Protein AF-A0A8S1IJQ1-F1 (afdb_monomer_lite)

Radius of gyration: 41.46 Å; chains: 1; bounding box: 107×82×135 Å

Sequence (573 aa):
MAFAAQAALADAYSLTIVTDKGVSITAPQEWGRRLAQAGIDNVRIRGGRAGDQADIEETPLSSGTLYRITGVLTSGGKLTLPGESFTIGQTAKLRDYLDRVLADGGQAITAQRGQYGLTKEQFEHAFTELGRPIPISTKGQPLRAIVDKLSSDTGLVVAVDPLVSATFARLECRDELQSLSYGCGLAIALKAEGLALAPEKPRGEPVRVVVRLASDLKERWPIGWPTKARGTELAPKMFEKINVEIDGFSLQEAVDAIGPRIEMPVLWDHAAMDAKRIDPAAVQVKLPPASMAYHRILSRLLFQARLRGEVRVDESGTIFYWIYSPMADTQLIPQQWALPEAIRNRLGDEVGRQRAMVHDGHLLLVLHAPPAPDQDAREGRFFWRAPTGEWRPQALHHGETAIGELIDEYDKLLDRIDADEDVAQSAAAYFDLLTLLNPLVRASHNLHQTLQQAREELPDVRQLILLRDRAYGTARRAELLQADARNTLDFVIARRAEEQADSSRRQARAAHRLNVLAALTFPLLTLCAVFGANLEHGLEQWDAAATAPTPMLAVVGAGLLLGAVLVGYVTRK

Structure (mmCIF, N/CA/C/O backbone):
data_AF-A0A8S1IJQ1-F1
#
_entry.id   AF-A0A8S1IJQ1-F1
#
loop_
_atom_site.group_PDB
_atom_site.id
_atom_site.type_symbol
_atom_site.label_atom_id
_atom_site.label_alt_id
_atom_site.label_comp_id
_atom_site.label_asym_id
_atom_site.label_entity_id
_atom_site.label_seq_id
_atom_site.pdbx_PDB_ins_code
_atom_site.Cartn_x
_atom_site.Cartn_y
_atom_site.Cartn_z
_atom_site.occupancy
_atom_site.B_iso_or_equiv
_atom_site.auth_seq_id
_atom_site.auth_comp_id
_atom_site.auth_asym_id
_atom_site.auth_atom_id
_atom_site.pdbx_PDB_model_num
ATOM 1 N N . MET A 1 1 ? 31.245 44.737 -61.456 1.00 38.09 1 MET A N 1
ATOM 2 C CA . MET A 1 1 ? 30.856 43.313 -61.425 1.00 38.09 1 MET A CA 1
ATOM 3 C C . MET A 1 1 ? 31.911 42.529 -60.665 1.00 38.09 1 MET A C 1
ATOM 5 O O . MET A 1 1 ? 32.998 42.366 -61.194 1.00 38.09 1 MET A O 1
ATOM 9 N N . ALA A 1 2 ? 31.593 42.107 -59.442 1.00 27.45 2 ALA A N 1
ATOM 10 C CA . ALA A 1 2 ? 32.097 40.892 -58.791 1.00 27.45 2 ALA A CA 1
ATOM 11 C C . ALA A 1 2 ? 31.342 40.763 -57.457 1.00 27.45 2 ALA A C 1
ATOM 13 O O . ALA A 1 2 ? 31.788 41.241 -56.419 1.00 27.45 2 ALA A O 1
ATOM 14 N N . PHE A 1 3 ? 30.132 40.205 -57.529 1.00 29.97 3 PHE A N 1
ATOM 15 C CA . PHE A 1 3 ? 29.399 39.708 -56.367 1.00 29.97 3 PHE A CA 1
ATOM 16 C C . PHE A 1 3 ? 30.202 38.528 -55.801 1.00 29.97 3 PHE A C 1
ATOM 18 O O . PHE A 1 3 ? 30.251 37.470 -56.426 1.00 29.97 3 PHE A O 1
ATOM 25 N N . ALA A 1 4 ? 30.864 38.709 -54.659 1.00 31.41 4 ALA A N 1
ATOM 26 C CA . ALA A 1 4 ? 31.378 37.590 -53.878 1.00 31.41 4 ALA A CA 1
ATOM 27 C C . ALA A 1 4 ? 30.235 37.099 -52.985 1.00 31.41 4 ALA A C 1
ATOM 29 O O . ALA A 1 4 ? 29.773 37.809 -52.095 1.00 31.41 4 ALA A O 1
ATOM 30 N N . ALA A 1 5 ? 29.737 35.911 -53.313 1.00 30.05 5 ALA A N 1
ATOM 31 C CA . ALA A 1 5 ? 28.622 35.249 -52.664 1.00 30.05 5 ALA A CA 1
ATOM 32 C C . ALA A 1 5 ? 28.854 35.099 -51.151 1.00 30.05 5 ALA A C 1
ATOM 34 O O . ALA A 1 5 ? 29.716 34.341 -50.712 1.00 30.05 5 ALA A O 1
ATOM 35 N N . GLN A 1 6 ? 28.040 35.793 -50.356 1.00 32.81 6 GLN A N 1
ATOM 36 C CA . GLN A 1 6 ? 27.753 35.404 -48.980 1.00 32.81 6 GLN A CA 1
ATOM 37 C C . GLN A 1 6 ? 26.938 34.111 -49.036 1.00 32.81 6 GLN A C 1
ATOM 39 O O . GLN A 1 6 ? 25.722 34.128 -49.205 1.00 32.81 6 GLN A O 1
ATOM 44 N N . ALA A 1 7 ? 27.630 32.976 -48.961 1.00 34.69 7 ALA A N 1
ATOM 45 C CA . ALA A 1 7 ? 26.990 31.720 -48.614 1.00 34.69 7 ALA A CA 1
ATOM 46 C C . ALA A 1 7 ? 26.470 31.863 -47.177 1.00 34.69 7 ALA A C 1
ATOM 48 O O . ALA A 1 7 ? 27.254 32.122 -46.264 1.00 34.69 7 ALA A O 1
ATOM 49 N N . ALA A 1 8 ? 25.155 31.745 -46.990 1.00 34.41 8 ALA A N 1
ATOM 50 C CA . ALA A 1 8 ? 24.570 31.550 -45.673 1.00 34.41 8 ALA A CA 1
ATOM 51 C C . ALA A 1 8 ? 25.225 30.299 -45.070 1.00 34.41 8 ALA A C 1
ATOM 53 O O . ALA A 1 8 ? 25.065 29.198 -45.602 1.00 34.41 8 ALA A O 1
ATOM 54 N N . LEU A 1 9 ? 26.048 30.475 -44.038 1.00 45.47 9 LEU A N 1
ATOM 55 C CA . LEU A 1 9 ? 26.675 29.353 -43.352 1.00 45.47 9 LEU A CA 1
ATOM 56 C C . LEU A 1 9 ? 25.596 28.711 -42.486 1.00 45.47 9 LEU A C 1
ATOM 58 O O . LEU A 1 9 ? 25.285 29.230 -41.419 1.00 45.47 9 LEU A O 1
ATOM 62 N N . ALA A 1 10 ? 25.039 27.593 -42.960 1.00 54.53 10 ALA A N 1
ATOM 63 C CA . ALA A 1 10 ? 24.342 26.640 -42.102 1.00 54.53 10 ALA A CA 1
ATOM 64 C C . ALA A 1 10 ? 25.221 26.304 -40.884 1.00 54.53 10 ALA A C 1
ATOM 66 O O . ALA A 1 10 ? 26.450 26.391 -40.982 1.00 54.53 10 ALA A O 1
ATOM 67 N N . ASP A 1 11 ? 24.598 25.937 -39.761 1.00 61.94 11 ASP A N 1
ATOM 68 C CA . ASP A 1 11 ? 25.292 25.626 -38.508 1.00 61.94 11 ASP A CA 1
ATOM 69 C C . ASP A 1 11 ? 26.551 24.783 -38.759 1.00 61.94 11 ASP A C 1
ATOM 71 O O . ASP A 1 11 ? 26.516 23.734 -39.409 1.00 61.94 11 ASP A O 1
ATOM 75 N N . ALA A 1 12 ? 27.693 25.285 -38.290 1.00 71.12 12 ALA A N 1
ATOM 76 C CA . ALA A 1 12 ? 29.009 24.743 -38.606 1.00 71.12 12 ALA A CA 1
ATOM 77 C C . ALA A 1 12 ? 29.764 24.391 -37.323 1.00 71.12 12 ALA A C 1
ATOM 79 O O . ALA A 1 12 ? 29.583 25.025 -36.285 1.00 71.12 12 ALA A O 1
ATOM 80 N N . TYR A 1 13 ? 30.658 23.401 -37.390 1.00 77.56 13 TYR A N 1
ATOM 81 C CA . TYR A 1 13 ? 31.508 23.015 -36.261 1.00 77.56 13 TYR A CA 1
ATOM 82 C C . TYR A 1 13 ? 32.996 23.141 -36.594 1.00 77.56 13 TYR A C 1
ATOM 84 O O . TYR A 1 13 ? 33.431 22.962 -37.736 1.00 77.56 13 TYR A O 1
ATOM 92 N N . SER A 1 14 ? 33.788 23.411 -35.558 1.00 78.56 14 SER A N 1
ATOM 93 C CA . SER A 1 14 ? 35.250 23.372 -35.571 1.00 78.56 14 SER A CA 1
ATOM 94 C C . SER A 1 14 ? 35.731 22.506 -34.410 1.00 78.56 14 SER A C 1
ATOM 96 O O . SER A 1 14 ? 35.612 22.911 -33.254 1.00 78.56 14 SER A O 1
ATOM 98 N N . LEU A 1 15 ? 36.327 21.348 -34.705 1.00 80.00 15 LEU A N 1
ATOM 99 C CA . LEU A 1 15 ? 36.834 20.411 -33.701 1.00 80.00 15 LEU A CA 1
ATOM 100 C C . LEU A 1 15 ? 38.323 20.660 -33.424 1.00 80.00 15 LEU A C 1
ATOM 102 O O . LEU A 1 15 ? 39.169 20.496 -34.300 1.00 80.00 15 LEU A O 1
ATOM 106 N N . THR A 1 16 ? 38.669 21.017 -32.189 1.00 82.56 16 THR A N 1
ATOM 107 C CA . THR A 1 16 ? 40.057 21.128 -31.726 1.00 82.56 16 THR A CA 1
ATOM 108 C C . THR A 1 16 ? 40.393 19.970 -30.798 1.00 82.56 16 THR A C 1
ATOM 110 O O . THR A 1 16 ? 39.811 19.846 -29.728 1.00 82.56 16 THR A O 1
ATOM 113 N N . ILE A 1 17 ? 41.356 19.134 -31.179 1.00 82.50 17 ILE A N 1
ATOM 114 C CA . ILE A 1 17 ? 41.844 18.029 -30.350 1.00 82.50 17 ILE A CA 1
ATOM 115 C C . ILE A 1 17 ? 43.134 18.458 -29.662 1.00 82.50 17 ILE A C 1
ATOM 117 O O . ILE A 1 17 ? 44.095 18.888 -30.303 1.00 82.50 17 ILE A O 1
ATOM 121 N N . VAL A 1 18 ? 43.156 18.316 -28.347 1.00 83.12 18 VAL A N 1
ATOM 122 C CA . VAL A 1 18 ? 44.253 18.697 -27.473 1.00 83.12 18 VAL A CA 1
ATOM 123 C C . VAL A 1 18 ? 44.874 17.440 -26.871 1.00 83.12 18 VAL A C 1
ATOM 125 O O . VAL A 1 18 ? 44.160 16.603 -26.332 1.00 83.12 18 VAL A O 1
ATOM 128 N N . THR A 1 19 ? 46.191 17.269 -26.963 1.00 79.38 19 THR A N 1
ATOM 129 C CA . THR A 1 19 ? 46.874 16.075 -26.426 1.00 79.38 19 THR A CA 1
ATOM 130 C C . THR A 1 19 ? 47.320 16.265 -24.977 1.00 79.38 19 THR A C 1
ATOM 132 O O . THR A 1 19 ? 47.994 17.254 -24.678 1.00 79.38 19 THR A O 1
ATOM 135 N N . ASP A 1 20 ? 47.021 15.296 -24.109 1.00 73.00 20 ASP A N 1
ATOM 136 C CA . ASP A 1 20 ? 47.475 15.272 -22.712 1.00 73.00 20 ASP A CA 1
ATOM 137 C C . ASP A 1 20 ? 48.966 14.875 -22.573 1.00 73.00 20 ASP A C 1
ATOM 139 O O . ASP A 1 20 ? 49.593 14.353 -23.505 1.00 73.00 20 ASP A O 1
ATOM 143 N N . LYS A 1 21 ? 49.570 15.127 -21.406 1.00 65.56 21 LYS A N 1
ATOM 144 C CA . LYS A 1 21 ? 50.966 14.771 -21.111 1.00 65.56 21 LYS A CA 1
ATOM 145 C C . LYS A 1 21 ? 51.121 13.243 -21.086 1.00 65.56 21 LYS A C 1
ATOM 147 O O . LYS A 1 21 ? 50.525 12.566 -20.259 1.00 65.56 21 LYS A O 1
ATOM 152 N N . GLY A 1 22 ? 51.957 12.700 -21.977 1.00 60.62 22 GLY A N 1
ATOM 153 C CA . GLY A 1 22 ? 52.250 11.258 -22.052 1.00 60.62 22 GLY A CA 1
ATOM 154 C C . GLY A 1 22 ? 51.512 10.486 -23.154 1.00 60.62 22 GLY A C 1
ATOM 155 O O . GLY A 1 22 ? 51.550 9.259 -23.159 1.00 60.62 22 GLY A O 1
ATOM 156 N N . VAL A 1 23 ? 50.855 11.171 -24.095 1.00 66.00 23 VAL A N 1
ATOM 157 C CA . VAL A 1 23 ? 50.283 10.550 -25.304 1.00 66.00 23 VAL A CA 1
ATOM 158 C C . VAL A 1 23 ? 51.395 10.074 -26.249 1.00 66.00 23 VAL A C 1
ATOM 160 O O . VAL A 1 23 ? 52.369 10.787 -26.488 1.00 66.00 23 VAL A O 1
ATOM 163 N N . SER A 1 24 ? 51.245 8.875 -26.823 1.00 64.38 24 SER A N 1
ATOM 164 C CA . SER A 1 24 ? 52.183 8.332 -27.814 1.00 64.38 24 SER A CA 1
ATOM 165 C C . SER A 1 24 ? 52.299 9.240 -29.046 1.00 64.38 24 SER A C 1
ATOM 167 O O . SER A 1 24 ? 51.282 9.680 -29.582 1.00 64.38 24 SER A O 1
ATOM 169 N N . ILE A 1 25 ? 53.522 9.440 -29.548 1.00 64.69 25 ILE A N 1
ATOM 170 C CA . ILE A 1 25 ? 53.856 10.351 -30.664 1.00 64.69 25 ILE A CA 1
ATOM 171 C C . ILE A 1 25 ? 53.041 10.055 -31.945 1.00 64.69 25 ILE A C 1
ATOM 173 O O . ILE A 1 25 ? 52.764 10.961 -32.728 1.00 64.69 25 ILE A O 1
ATOM 177 N N . THR A 1 26 ? 52.605 8.808 -32.144 1.00 70.56 26 THR A N 1
ATOM 178 C CA . THR A 1 26 ? 51.843 8.352 -33.320 1.00 70.56 26 THR A CA 1
ATOM 179 C C . THR A 1 26 ? 50.329 8.578 -33.222 1.00 70.56 26 THR A C 1
ATOM 181 O O . THR A 1 26 ? 49.668 8.721 -34.251 1.00 70.56 26 THR A O 1
ATOM 184 N N . ALA A 1 27 ? 49.757 8.675 -32.017 1.00 67.62 27 ALA A N 1
ATOM 185 C CA . ALA A 1 27 ? 48.303 8.748 -31.825 1.00 67.62 27 ALA A CA 1
ATOM 186 C C . ALA A 1 27 ? 47.636 9.989 -32.465 1.00 67.62 27 ALA A C 1
ATOM 188 O O . ALA A 1 27 ? 46.582 9.833 -33.085 1.00 67.62 27 ALA A O 1
ATOM 189 N N . PRO A 1 28 ? 48.220 11.205 -32.411 1.00 73.25 28 PRO A N 1
ATOM 190 C CA . PRO A 1 28 ? 47.673 12.375 -33.105 1.00 73.25 28 PRO A CA 1
ATOM 191 C C . PRO A 1 28 ? 47.573 12.195 -34.630 1.00 73.25 28 PRO A C 1
ATOM 193 O O . PRO A 1 28 ? 46.597 12.625 -35.243 1.00 73.25 28 PRO A O 1
ATOM 196 N N . GLN A 1 29 ? 48.559 11.529 -35.245 1.00 77.12 29 GLN A N 1
ATOM 197 C CA . GLN A 1 29 ? 48.582 11.276 -36.691 1.00 77.12 29 GLN A CA 1
ATOM 198 C C . GLN A 1 29 ? 47.536 10.232 -37.102 1.00 77.12 29 GLN A C 1
ATOM 200 O O . GLN A 1 29 ? 46.865 10.387 -38.124 1.00 77.12 29 GLN A O 1
ATOM 205 N N . GLU A 1 30 ? 47.355 9.186 -36.292 1.00 77.88 30 GLU A N 1
ATOM 206 C CA . GLU A 1 30 ? 46.354 8.149 -36.547 1.00 77.88 30 GLU A CA 1
ATOM 207 C C . GLU A 1 30 ? 44.920 8.681 -36.435 1.00 77.88 30 GLU A C 1
ATOM 209 O O . GLU A 1 30 ? 44.092 8.380 -37.301 1.00 77.88 30 GLU A O 1
ATOM 214 N N . TRP A 1 31 ? 44.641 9.515 -35.427 1.00 78.50 31 TRP A N 1
ATOM 215 C CA . TRP A 1 31 ? 43.351 10.193 -35.279 1.00 78.50 31 TRP A CA 1
ATOM 216 C C . TRP A 1 31 ? 43.086 11.162 -36.435 1.00 78.50 31 TRP A C 1
ATOM 218 O O . TRP A 1 31 ? 42.016 11.094 -37.034 1.00 78.50 31 TRP A O 1
ATOM 228 N N . GLY A 1 32 ? 44.064 11.988 -36.825 1.00 75.69 32 GLY A N 1
ATOM 229 C CA . GLY A 1 32 ? 43.922 12.887 -37.977 1.00 75.69 32 GLY A CA 1
ATOM 230 C C . GLY A 1 32 ? 43.568 12.146 -39.272 1.00 75.69 32 GLY A C 1
ATOM 231 O O . GLY A 1 32 ? 42.633 12.530 -39.973 1.00 75.69 32 GLY A O 1
ATOM 232 N N . ARG A 1 33 ? 44.241 11.020 -39.554 1.00 79.12 33 ARG A N 1
ATOM 233 C CA . ARG A 1 33 ? 43.958 10.194 -40.742 1.00 79.12 33 ARG A CA 1
ATOM 234 C C . ARG A 1 33 ? 42.564 9.560 -40.700 1.00 79.12 33 ARG A C 1
ATOM 236 O O . ARG A 1 33 ? 41.877 9.536 -41.717 1.00 79.12 33 ARG A O 1
ATOM 243 N N . ARG A 1 34 ? 42.147 9.026 -39.547 1.00 78.31 34 ARG A N 1
ATOM 244 C CA . ARG A 1 34 ? 40.846 8.350 -39.387 1.00 78.31 34 ARG A CA 1
ATOM 245 C C . ARG A 1 34 ? 39.666 9.319 -39.458 1.00 78.31 34 ARG A C 1
ATOM 247 O O . ARG A 1 34 ? 38.648 8.966 -40.041 1.00 78.31 34 ARG A O 1
ATOM 254 N N . LEU A 1 35 ? 39.807 10.524 -38.906 1.00 79.06 35 LEU A N 1
ATOM 255 C CA . LEU A 1 35 ? 38.769 11.560 -38.955 1.00 79.06 35 LEU A CA 1
ATOM 256 C C . LEU A 1 35 ? 38.564 12.085 -40.379 1.00 79.06 35 LEU A C 1
ATOM 258 O O . LEU A 1 35 ? 37.425 12.156 -40.835 1.00 79.06 35 LEU A O 1
ATOM 262 N N . ALA A 1 36 ? 39.655 12.320 -41.116 1.00 78.31 36 ALA A N 1
ATOM 263 C CA . ALA A 1 36 ? 39.589 12.693 -42.528 1.00 78.31 36 ALA A CA 1
ATOM 264 C C . ALA A 1 36 ? 38.928 11.595 -43.386 1.00 78.31 36 ALA A C 1
ATOM 266 O O . ALA A 1 36 ? 38.065 11.876 -44.209 1.00 78.31 36 ALA A O 1
ATOM 267 N N . GLN A 1 37 ? 39.256 10.317 -43.148 1.00 77.19 37 GLN A N 1
ATOM 268 C CA . GLN A 1 37 ? 38.606 9.185 -43.834 1.00 77.19 37 GLN A CA 1
ATOM 269 C C . GLN A 1 37 ? 37.103 9.062 -43.530 1.00 77.19 37 GLN A C 1
ATOM 271 O O . GLN A 1 37 ? 36.367 8.492 -44.331 1.00 77.19 37 GLN A O 1
ATOM 276 N N . ALA A 1 38 ? 36.644 9.581 -42.389 1.00 68.62 38 ALA A N 1
ATOM 277 C CA . ALA A 1 38 ? 35.237 9.587 -41.999 1.00 68.62 38 ALA A CA 1
ATOM 278 C C . ALA A 1 38 ? 34.466 10.837 -42.472 1.00 68.62 38 ALA A C 1
ATOM 280 O O . ALA A 1 38 ? 33.270 10.948 -42.179 1.00 68.62 38 ALA A O 1
ATOM 281 N N . GLY A 1 39 ? 35.120 11.745 -43.211 1.00 70.00 39 GLY A N 1
ATOM 282 C CA . GLY A 1 39 ? 34.530 12.983 -43.732 1.00 70.00 39 GLY A CA 1
ATOM 283 C C . GLY A 1 39 ? 34.350 14.076 -42.677 1.00 70.00 39 GLY A C 1
ATOM 284 O O . GLY A 1 39 ? 33.375 14.821 -42.730 1.00 70.00 39 GLY A O 1
ATOM 285 N N . ILE A 1 40 ? 35.231 14.119 -41.671 1.00 76.19 40 ILE A N 1
ATOM 286 C CA . ILE A 1 40 ? 35.275 15.169 -40.647 1.00 76.19 40 ILE A CA 1
ATOM 287 C C . ILE A 1 40 ? 36.444 16.095 -41.004 1.00 76.19 40 ILE A C 1
ATOM 289 O O . ILE A 1 40 ? 37.589 15.828 -40.637 1.00 76.19 40 ILE A O 1
ATOM 293 N N . ASP A 1 41 ? 36.157 17.169 -41.740 1.00 65.69 41 ASP A N 1
ATOM 294 C CA . ASP A 1 41 ? 37.193 17.974 -42.409 1.00 65.69 41 ASP A CA 1
ATOM 295 C C . ASP A 1 41 ? 37.699 19.164 -41.564 1.00 65.69 41 ASP A C 1
ATOM 297 O O . ASP A 1 41 ? 38.823 19.632 -41.743 1.00 65.69 41 ASP A O 1
ATOM 301 N N . ASN A 1 42 ? 36.924 19.612 -40.567 1.00 71.75 42 ASN A N 1
ATOM 302 C CA . ASN A 1 42 ? 37.244 20.774 -39.723 1.00 71.75 42 ASN A CA 1
ATOM 303 C C . ASN A 1 42 ? 37.929 20.384 -38.400 1.00 71.75 42 ASN A C 1
ATOM 305 O O . ASN A 1 42 ? 37.445 20.725 -37.316 1.00 71.75 42 ASN A O 1
ATOM 309 N N . VAL A 1 43 ? 39.048 19.655 -38.475 1.00 77.94 43 VAL A N 1
ATOM 310 C CA . VAL A 1 43 ? 39.783 19.171 -37.290 1.00 77.94 43 VAL A CA 1
ATOM 311 C C . VAL A 1 43 ? 41.153 19.831 -37.165 1.00 77.94 43 VAL A C 1
ATOM 313 O O . VAL A 1 43 ? 41.981 19.761 -38.070 1.00 77.94 43 VAL A O 1
ATOM 316 N N . ARG A 1 44 ? 41.443 20.408 -35.995 1.00 79.50 44 ARG A N 1
ATOM 317 C CA . ARG A 1 44 ? 42.765 20.939 -35.644 1.00 79.50 44 ARG A CA 1
ATOM 318 C C . ARG A 1 44 ? 43.330 20.205 -34.438 1.00 79.50 44 ARG A C 1
ATOM 320 O O . ARG A 1 44 ? 42.722 20.210 -33.377 1.00 79.50 44 ARG A O 1
ATOM 327 N N . ILE A 1 45 ? 44.518 19.624 -34.571 1.00 79.62 45 ILE A N 1
ATOM 328 C CA . ILE A 1 45 ? 45.195 18.941 -33.462 1.00 79.62 45 ILE A CA 1
ATOM 329 C C . ILE A 1 45 ? 46.327 19.829 -32.937 1.00 79.62 45 ILE A C 1
ATOM 331 O O . ILE A 1 45 ? 47.136 20.328 -33.721 1.00 79.62 45 ILE A O 1
ATOM 335 N N . ARG A 1 46 ? 46.383 20.057 -31.620 1.00 82.69 46 ARG A N 1
ATOM 336 C CA . ARG A 1 46 ? 47.436 20.848 -30.958 1.00 82.69 46 ARG A CA 1
ATOM 337 C C . ARG A 1 46 ? 47.900 20.208 -29.647 1.00 82.69 46 ARG A C 1
ATOM 339 O O . ARG A 1 46 ? 47.168 19.444 -29.027 1.00 82.69 46 ARG A O 1
ATOM 346 N N . GLY A 1 47 ? 49.104 20.566 -29.198 1.00 73.62 47 GLY A N 1
ATOM 347 C CA . GLY A 1 47 ? 49.602 20.193 -27.869 1.00 73.62 47 GLY A CA 1
ATOM 348 C C . GLY A 1 47 ? 48.812 20.870 -26.742 1.00 73.62 47 GLY A C 1
ATOM 349 O O . GLY A 1 47 ? 48.437 22.043 -26.872 1.00 73.62 47 GLY A O 1
ATOM 350 N N . GLY A 1 48 ? 48.556 20.136 -25.655 1.00 72.31 48 GLY A N 1
ATOM 351 C CA . GLY A 1 48 ? 47.845 20.636 -24.478 1.00 72.31 48 GLY A CA 1
ATOM 352 C C . GLY A 1 48 ? 48.618 21.649 -23.654 1.00 72.31 48 GLY A C 1
ATOM 353 O O . GLY A 1 48 ? 49.821 21.516 -23.425 1.00 72.31 48 GLY A O 1
ATOM 354 N N . ARG A 1 49 ? 47.903 22.684 -23.216 1.00 74.69 49 ARG A N 1
ATOM 355 C CA . ARG A 1 49 ? 48.351 23.703 -22.267 1.00 74.69 49 ARG A CA 1
ATOM 356 C C . ARG A 1 49 ? 47.715 23.427 -20.903 1.00 74.69 49 ARG A C 1
ATOM 358 O O . ARG A 1 49 ? 46.680 22.773 -20.808 1.00 74.69 49 ARG A O 1
ATOM 365 N N . ALA A 1 50 ? 48.346 23.910 -19.835 1.00 55.41 50 ALA A N 1
ATOM 366 C CA . ALA A 1 50 ? 47.799 23.766 -18.488 1.00 55.41 50 ALA A CA 1
ATOM 367 C C . ALA A 1 50 ? 46.435 24.477 -18.396 1.00 55.41 50 ALA A C 1
ATOM 369 O O . ALA A 1 50 ? 46.368 25.680 -18.633 1.00 55.41 50 ALA A O 1
ATOM 370 N N . GLY A 1 51 ? 45.376 23.724 -18.079 1.00 60.06 51 GLY A N 1
ATOM 371 C CA . GLY A 1 51 ? 43.998 24.224 -17.993 1.00 60.06 51 GLY A CA 1
ATOM 372 C C . GLY A 1 51 ? 43.087 23.872 -19.176 1.00 60.06 51 GLY A C 1
ATOM 373 O O . GLY A 1 51 ? 41.901 24.164 -19.097 1.00 60.06 51 GLY A O 1
ATOM 374 N N . ASP A 1 52 ? 43.590 23.228 -20.239 1.00 72.56 52 ASP A N 1
ATOM 375 C CA . ASP A 1 52 ? 42.733 22.753 -21.337 1.00 72.56 52 ASP A CA 1
ATOM 376 C C . ASP A 1 52 ? 41.787 21.635 -20.840 1.00 72.56 52 ASP A C 1
ATOM 378 O O . ASP A 1 52 ? 42.239 20.614 -20.314 1.00 72.56 52 ASP A O 1
ATOM 382 N N . GLN A 1 53 ? 40.478 21.816 -21.030 1.00 75.75 53 GLN A N 1
ATOM 383 C CA . GLN A 1 53 ? 39.432 20.835 -20.719 1.00 75.75 53 GLN A CA 1
ATOM 384 C C . GLN A 1 53 ? 38.529 20.619 -21.938 1.00 75.75 53 GLN A C 1
ATOM 386 O O . GLN A 1 53 ? 38.552 21.400 -22.890 1.00 75.75 53 GLN A O 1
ATOM 391 N N . ALA A 1 54 ? 37.772 19.520 -21.936 1.00 77.88 54 ALA A N 1
ATOM 392 C CA . ALA A 1 54 ? 36.794 19.276 -22.985 1.00 77.88 54 ALA A CA 1
ATOM 393 C C . ALA A 1 54 ? 35.635 20.274 -22.831 1.00 77.88 54 ALA A C 1
ATOM 395 O O . ALA A 1 54 ? 35.010 20.297 -21.773 1.00 77.88 54 ALA A O 1
ATOM 396 N N . ASP A 1 55 ? 35.345 21.059 -23.871 1.00 77.00 55 ASP A N 1
ATOM 397 C CA . ASP A 1 55 ? 34.332 22.125 -23.825 1.00 77.00 55 ASP A CA 1
ATOM 398 C C . ASP A 1 55 ? 33.665 22.371 -25.194 1.00 77.00 55 ASP A C 1
ATOM 400 O O . ASP A 1 55 ? 34.219 21.985 -26.231 1.00 77.00 55 ASP A O 1
ATOM 404 N N . ILE A 1 56 ? 32.478 22.986 -25.207 1.00 78.00 56 ILE A N 1
ATOM 405 C CA . ILE A 1 56 ? 31.775 23.444 -26.417 1.00 78.00 56 ILE A CA 1
ATOM 406 C C . ILE A 1 56 ? 31.435 24.928 -26.265 1.00 78.00 56 ILE A C 1
ATOM 408 O O . ILE A 1 56 ? 30.573 25.289 -25.471 1.00 78.00 56 ILE A O 1
ATOM 412 N N . GLU A 1 57 ? 32.053 25.778 -27.084 1.00 74.25 57 GLU A N 1
ATOM 413 C CA . GLU A 1 57 ? 31.704 27.199 -27.167 1.00 74.25 57 GLU A CA 1
ATOM 414 C C . GLU A 1 57 ? 30.765 27.444 -28.354 1.00 74.25 57 GLU A C 1
ATOM 416 O O . GLU A 1 57 ? 31.061 27.061 -29.491 1.00 74.25 57 GLU A O 1
ATOM 421 N N . GLU A 1 58 ? 29.650 28.127 -28.105 1.00 76.75 58 GLU A N 1
ATOM 422 C CA . GLU A 1 58 ? 28.682 28.521 -29.131 1.00 76.75 58 GLU A CA 1
ATOM 423 C C . GLU A 1 58 ? 28.912 29.988 -29.510 1.00 76.75 58 GLU A C 1
ATOM 425 O O . GLU A 1 58 ? 28.819 30.882 -28.671 1.00 76.75 58 GLU A O 1
ATOM 430 N N . THR A 1 59 ? 29.249 30.258 -30.774 1.00 75.12 59 THR A N 1
ATOM 431 C CA . THR A 1 59 ? 29.397 31.627 -31.288 1.00 75.12 59 THR A CA 1
ATOM 432 C C . THR A 1 59 ? 28.289 31.916 -32.304 1.00 75.12 59 THR A C 1
ATOM 434 O O . THR A 1 59 ? 28.345 31.376 -33.413 1.00 75.12 59 THR A O 1
ATOM 437 N N . PRO A 1 60 ? 27.293 32.760 -31.976 1.00 70.69 60 PRO A N 1
ATOM 438 C CA . PRO A 1 60 ? 26.253 33.131 -32.929 1.00 70.69 60 PRO A CA 1
ATOM 439 C C . PRO A 1 60 ? 26.847 33.982 -34.064 1.00 70.69 60 PRO A C 1
ATOM 441 O O . PRO A 1 60 ? 27.542 34.970 -33.822 1.00 70.69 60 PRO A O 1
ATOM 444 N N . LEU A 1 61 ? 26.582 33.599 -35.314 1.00 70.19 61 LEU A N 1
ATOM 445 C CA . LEU A 1 61 ? 26.942 34.333 -36.532 1.00 70.19 61 LEU A CA 1
ATOM 446 C C . LEU A 1 61 ? 25.680 34.921 -37.179 1.00 70.19 61 LEU A C 1
ATOM 448 O O . LEU A 1 61 ? 24.555 34.536 -36.880 1.00 70.19 61 LEU A O 1
ATOM 452 N N . SER A 1 62 ? 25.858 35.829 -38.139 1.00 54.03 62 SER A N 1
ATOM 453 C CA . SER A 1 62 ? 24.756 36.485 -38.859 1.00 54.03 62 SER A CA 1
ATOM 454 C C . SER A 1 62 ? 23.871 35.552 -39.707 1.00 54.03 62 SER A C 1
ATOM 456 O O . SER A 1 62 ? 22.847 36.004 -40.208 1.00 54.03 62 SER A O 1
ATOM 458 N N . SER A 1 63 ? 24.250 34.281 -39.898 1.00 53.84 63 SER A N 1
ATOM 459 C CA . SER A 1 63 ? 23.493 33.304 -40.707 1.00 53.84 63 SER A CA 1
ATOM 460 C C . SER A 1 63 ? 23.448 31.873 -40.137 1.00 53.84 63 SER A C 1
ATOM 462 O O . SER A 1 63 ? 22.962 30.988 -40.832 1.00 53.84 63 SER A O 1
ATOM 464 N N . GLY A 1 64 ? 23.900 31.656 -38.891 1.00 62.38 64 GLY A N 1
ATOM 465 C CA . GLY A 1 64 ? 23.953 30.343 -38.222 1.00 62.38 64 GLY A CA 1
ATOM 466 C C . GLY A 1 64 ? 24.778 30.385 -36.927 1.00 62.38 64 GLY A C 1
ATOM 467 O O . GLY A 1 64 ? 25.256 31.451 -36.540 1.00 62.38 64 GLY A O 1
ATOM 468 N N . THR A 1 65 ? 24.989 29.252 -36.262 1.00 71.88 65 THR A N 1
ATOM 469 C CA . THR A 1 65 ? 25.840 29.144 -35.062 1.00 71.88 65 THR A CA 1
ATOM 470 C C . THR A 1 65 ? 27.126 28.382 -35.380 1.00 71.88 65 THR A C 1
ATOM 472 O O . THR A 1 65 ? 27.104 27.325 -36.012 1.00 71.88 65 THR A O 1
ATOM 475 N N . LEU A 1 66 ? 28.276 28.916 -34.953 1.00 76.12 66 LEU A N 1
ATOM 476 C CA . LEU A 1 66 ? 29.553 28.203 -35.009 1.00 76.12 66 LEU A CA 1
ATOM 477 C C . LEU A 1 66 ? 29.833 27.534 -33.664 1.00 76.12 66 LEU A C 1
ATOM 479 O O . LEU A 1 66 ? 30.067 28.214 -32.665 1.00 76.12 66 LEU A O 1
ATOM 483 N N . TYR A 1 67 ? 29.886 26.206 -33.671 1.00 77.31 67 TYR A N 1
ATOM 484 C CA . TYR A 1 67 ? 30.213 25.386 -32.508 1.00 77.31 67 TYR A CA 1
ATOM 485 C C . TYR A 1 67 ? 31.714 25.079 -32.481 1.00 77.31 67 TYR A C 1
ATOM 487 O O . TYR A 1 67 ? 32.233 24.324 -33.313 1.00 77.31 67 TYR A O 1
ATOM 495 N N . ARG A 1 68 ? 32.448 25.656 -31.526 1.00 79.94 68 ARG A N 1
ATOM 496 C CA . ARG A 1 68 ? 33.867 25.351 -31.304 1.00 79.94 68 ARG A CA 1
ATOM 497 C C . ARG A 1 68 ? 33.979 24.272 -30.233 1.00 79.94 68 ARG A C 1
ATOM 499 O O . ARG A 1 68 ? 33.812 24.536 -29.051 1.00 79.94 68 ARG A O 1
ATOM 506 N N . ILE A 1 69 ? 34.278 23.051 -30.664 1.00 81.56 69 ILE A N 1
ATOM 507 C CA . ILE A 1 69 ? 34.330 21.872 -29.799 1.00 81.56 69 ILE A CA 1
ATOM 508 C C . ILE A 1 69 ? 35.792 21.572 -29.477 1.00 81.56 69 ILE A C 1
ATOM 510 O O . ILE A 1 69 ? 36.594 21.355 -30.387 1.00 81.56 69 ILE A O 1
ATOM 514 N N . THR A 1 70 ? 36.144 21.521 -28.198 1.00 80.44 70 THR A N 1
ATOM 515 C CA . THR A 1 70 ? 37.475 21.132 -27.721 1.00 80.44 70 THR A CA 1
ATOM 516 C C . THR A 1 70 ? 37.412 19.731 -27.116 1.00 80.44 70 THR A C 1
ATOM 518 O O . THR A 1 70 ? 36.619 19.473 -26.217 1.00 80.44 70 THR A O 1
ATOM 521 N N . GLY A 1 71 ? 38.241 18.811 -27.610 1.00 81.75 71 GLY A N 1
ATOM 522 C CA . GLY A 1 71 ? 38.368 17.445 -27.097 1.00 81.75 71 GLY A CA 1
ATOM 523 C C . GLY A 1 71 ? 39.769 17.152 -26.583 1.00 81.75 71 GLY A C 1
ATOM 524 O O . GLY A 1 71 ? 40.747 17.630 -27.151 1.00 81.75 71 GLY A O 1
ATOM 525 N N . VAL A 1 72 ? 39.880 16.337 -25.537 1.00 82.50 72 VAL A N 1
ATOM 526 C CA . VAL A 1 72 ? 41.161 15.959 -24.925 1.00 82.50 72 VAL A CA 1
ATOM 527 C C . VAL A 1 72 ? 41.504 14.516 -25.287 1.00 82.50 72 VAL A C 1
ATOM 529 O O . VAL A 1 72 ? 40.762 13.587 -24.972 1.00 82.50 72 VAL A O 1
ATOM 532 N N . LEU A 1 73 ? 42.639 14.313 -25.953 1.00 82.75 73 LEU A N 1
ATOM 533 C CA . LEU A 1 73 ? 43.195 12.996 -26.238 1.00 82.75 73 LEU A CA 1
ATOM 534 C C . LEU A 1 73 ? 44.029 12.535 -25.038 1.00 82.75 73 LEU A C 1
ATOM 536 O O . LEU A 1 73 ? 45.085 13.099 -24.752 1.00 82.75 73 LEU A O 1
ATOM 540 N N . THR A 1 74 ? 43.540 11.505 -24.352 1.00 79.06 74 THR A N 1
ATOM 541 C CA . THR A 1 74 ? 44.179 10.920 -23.164 1.00 79.06 74 THR A CA 1
ATOM 542 C C . THR A 1 74 ? 45.356 10.012 -23.534 1.00 79.06 74 THR A C 1
ATOM 544 O O . THR A 1 74 ? 45.424 9.483 -24.648 1.00 79.06 74 THR A O 1
ATOM 547 N N . SER A 1 75 ? 46.269 9.767 -22.587 1.00 71.25 75 SER A N 1
ATOM 548 C CA . SER A 1 75 ? 47.434 8.877 -22.763 1.00 71.25 75 SER A CA 1
ATOM 549 C C . SER A 1 75 ? 47.065 7.433 -23.145 1.00 71.25 75 SER A C 1
ATOM 551 O O . SER A 1 75 ? 47.852 6.754 -23.798 1.00 71.25 75 SER A O 1
ATOM 553 N N . GLY A 1 76 ? 45.843 6.990 -22.827 1.00 68.00 76 GLY A N 1
ATOM 554 C CA . GLY A 1 76 ? 45.277 5.698 -23.234 1.00 68.00 76 GLY A CA 1
ATOM 555 C C . GLY A 1 76 ? 44.709 5.646 -24.661 1.00 68.00 76 GLY A C 1
ATOM 556 O O . GLY A 1 76 ? 44.050 4.671 -25.012 1.00 68.00 76 GLY A O 1
ATOM 557 N N . GLY A 1 77 ? 44.896 6.690 -25.479 1.00 73.00 77 GLY A N 1
ATOM 558 C CA . GLY A 1 77 ? 44.443 6.728 -26.879 1.00 73.00 77 GLY A CA 1
ATOM 559 C C . GLY A 1 77 ? 42.942 6.995 -27.071 1.00 73.00 77 GLY A C 1
ATOM 560 O O . GLY A 1 77 ? 42.427 6.847 -28.183 1.00 73.00 77 GLY A O 1
ATOM 561 N N . LYS A 1 78 ? 42.236 7.397 -26.006 1.00 82.19 78 LYS A N 1
ATOM 562 C CA . LYS A 1 78 ? 40.8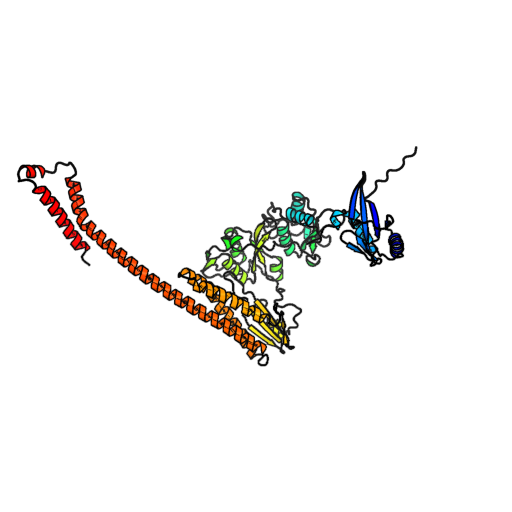05 7.740 -26.011 1.00 82.19 78 LYS A CA 1
ATOM 563 C C . LYS A 1 78 ? 40.617 9.250 -26.156 1.00 82.19 78 LYS A C 1
ATOM 565 O O . LYS A 1 78 ? 41.253 10.011 -25.422 1.00 82.19 78 LYS A O 1
ATOM 570 N N . LEU A 1 79 ? 39.738 9.665 -27.065 1.00 82.31 79 LEU A N 1
ATOM 571 C CA . LEU A 1 79 ? 39.336 11.056 -27.255 1.00 82.31 79 LEU A CA 1
ATOM 572 C C . LEU A 1 79 ? 38.134 11.366 -26.360 1.00 82.31 79 LEU A C 1
ATOM 574 O O . LEU A 1 79 ? 37.053 10.817 -26.560 1.00 82.31 79 LEU A O 1
ATOM 578 N N . THR A 1 80 ? 38.318 12.245 -25.385 1.00 80.31 80 THR A N 1
ATOM 579 C CA . THR A 1 80 ? 37.255 12.714 -24.494 1.00 80.31 80 THR A CA 1
ATOM 580 C C . THR A 1 80 ? 36.681 14.016 -25.038 1.00 80.31 80 THR A C 1
ATOM 582 O O . THR A 1 80 ? 37.409 14.995 -25.195 1.00 80.31 80 THR A O 1
ATOM 585 N N . LEU A 1 81 ? 35.383 14.021 -25.327 1.00 82.00 81 LEU A N 1
ATOM 586 C CA . LEU A 1 81 ? 34.601 15.206 -25.667 1.00 82.00 81 LEU A CA 1
ATOM 587 C C . LEU A 1 81 ? 33.626 15.516 -24.519 1.00 82.00 81 LEU A C 1
ATOM 589 O O . LEU A 1 81 ? 33.488 14.709 -23.596 1.00 82.00 81 LEU A O 1
ATOM 593 N N . PRO A 1 82 ? 32.972 16.683 -24.521 1.00 73.38 82 PRO A N 1
ATOM 594 C CA . PRO A 1 82 ? 31.989 17.017 -23.493 1.00 73.38 82 PRO A CA 1
ATOM 595 C C . PRO A 1 82 ? 30.857 15.977 -23.434 1.00 73.38 82 PRO A C 1
ATOM 597 O O . PRO A 1 82 ? 30.190 15.705 -24.423 1.00 73.38 82 PRO A O 1
ATOM 600 N N . GLY A 1 83 ? 30.671 15.332 -22.280 1.00 69.44 83 GLY A N 1
ATOM 601 C CA . GLY A 1 83 ? 29.630 14.314 -22.062 1.00 69.44 83 GLY A CA 1
ATOM 602 C C . GLY A 1 83 ? 29.945 12.887 -22.553 1.00 69.44 83 GLY A C 1
ATOM 603 O O . GLY A 1 83 ? 29.499 11.931 -21.922 1.00 69.44 83 GLY A O 1
ATOM 604 N N . GLU A 1 84 ? 30.750 12.696 -23.606 1.00 79.44 84 GLU A N 1
ATOM 605 C CA . GLU A 1 84 ? 31.052 11.367 -24.177 1.00 79.44 84 GLU A CA 1
ATOM 606 C C . GLU A 1 84 ? 32.550 11.161 -24.488 1.00 79.44 84 GLU A C 1
ATOM 608 O O . GLU A 1 84 ? 33.325 12.093 -24.678 1.00 79.44 84 GLU A O 1
ATOM 613 N N . SER A 1 85 ? 33.007 9.906 -24.552 1.00 81.88 85 SER A N 1
ATOM 614 C CA . SER A 1 85 ? 34.402 9.586 -24.886 1.00 81.88 85 SER A CA 1
ATOM 615 C C . SER A 1 85 ? 34.496 8.465 -25.916 1.00 81.88 85 SER A C 1
ATOM 617 O O . SER A 1 85 ? 33.877 7.415 -25.751 1.00 81.88 85 SER A O 1
ATOM 619 N N . PHE A 1 86 ? 35.362 8.636 -26.908 1.00 83.75 86 PHE A N 1
ATOM 620 C CA . PHE A 1 86 ? 35.441 7.799 -28.101 1.00 83.75 86 PHE A CA 1
ATOM 621 C C . PHE A 1 86 ? 36.804 7.120 -28.231 1.00 83.75 86 PHE A C 1
ATOM 623 O O . PHE A 1 86 ? 37.848 7.700 -27.926 1.00 83.75 86 PHE A O 1
ATOM 630 N N . THR A 1 87 ? 36.811 5.884 -28.725 1.00 83.69 87 THR A N 1
ATOM 631 C CA . THR A 1 87 ? 38.041 5.211 -29.166 1.00 83.69 87 THR A CA 1
ATOM 632 C C . THR A 1 87 ? 38.256 5.403 -30.665 1.00 83.69 87 THR A C 1
ATOM 634 O O . THR A 1 87 ? 37.328 5.735 -31.403 1.00 83.69 87 THR A O 1
ATOM 637 N N . ILE A 1 88 ? 39.477 5.153 -31.142 1.00 77.94 88 ILE A N 1
ATOM 638 C CA . ILE A 1 88 ? 39.852 5.387 -32.546 1.00 77.94 88 ILE A CA 1
ATOM 639 C C . ILE A 1 88 ? 39.008 4.590 -33.562 1.00 77.94 88 ILE A C 1
ATOM 641 O O . ILE A 1 88 ? 38.860 5.008 -34.708 1.00 77.94 88 ILE A O 1
ATOM 645 N N . GLY A 1 89 ? 38.413 3.465 -33.147 1.00 75.06 89 GLY A N 1
ATOM 646 C CA . GLY A 1 89 ? 37.510 2.652 -33.972 1.00 75.06 89 GLY A CA 1
ATOM 647 C C . GLY A 1 89 ? 36.053 3.135 -34.012 1.00 75.06 89 GLY A C 1
ATOM 648 O O . GLY A 1 89 ? 35.263 2.601 -34.782 1.00 75.06 89 GLY A O 1
ATOM 649 N N . GLN A 1 90 ? 35.672 4.128 -33.203 1.00 81.81 90 GLN A N 1
ATOM 650 C CA . GLN A 1 90 ? 34.287 4.603 -33.057 1.00 81.81 90 GLN A CA 1
ATOM 651 C C . GLN A 1 90 ? 33.996 5.871 -33.874 1.00 81.81 90 GLN A C 1
ATOM 653 O O . GLN A 1 90 ? 33.180 6.704 -33.482 1.00 81.81 90 GLN A O 1
ATOM 658 N N . THR A 1 91 ? 34.633 6.023 -35.035 1.00 75.12 91 THR A N 1
ATOM 659 C CA . THR A 1 91 ? 34.557 7.248 -35.848 1.00 75.12 91 THR A CA 1
ATOM 660 C C . THR A 1 91 ? 33.138 7.559 -36.344 1.00 75.12 91 THR A C 1
ATOM 662 O O . THR A 1 91 ? 32.768 8.724 -36.436 1.00 75.12 91 THR A O 1
ATOM 665 N N . ALA A 1 92 ? 32.305 6.537 -36.573 1.00 74.94 92 ALA A N 1
ATOM 666 C CA . ALA A 1 92 ? 30.890 6.718 -36.917 1.00 74.94 92 ALA A CA 1
ATOM 667 C C . ALA A 1 92 ? 30.068 7.331 -35.766 1.00 74.94 92 ALA A C 1
ATOM 669 O O . ALA A 1 92 ? 29.237 8.201 -36.002 1.00 74.94 92 ALA A O 1
ATOM 670 N N . LYS A 1 93 ? 30.339 6.929 -34.515 1.00 77.69 93 LYS A N 1
ATOM 671 C CA . LYS A 1 93 ? 29.674 7.493 -33.326 1.00 77.69 93 LYS A CA 1
ATOM 672 C C . LYS A 1 93 ? 30.113 8.929 -33.057 1.00 77.69 93 LYS A C 1
ATOM 674 O O . LYS A 1 93 ? 29.309 9.749 -32.639 1.00 77.69 93 LYS A O 1
ATOM 679 N N . LEU A 1 94 ? 31.382 9.231 -33.324 1.00 78.88 94 LEU A N 1
ATOM 680 C CA . LEU A 1 94 ? 31.903 10.590 -33.230 1.00 78.88 94 LEU A CA 1
ATOM 681 C C . LEU A 1 94 ? 31.265 11.514 -34.275 1.00 78.88 94 LEU A C 1
ATOM 683 O O . LEU A 1 94 ? 30.948 12.657 -33.964 1.00 78.88 94 LEU A O 1
ATOM 687 N N . ARG A 1 95 ? 31.043 11.020 -35.498 1.00 78.94 95 ARG A N 1
ATOM 688 C CA . ARG A 1 95 ? 30.305 11.775 -36.513 1.00 78.94 95 ARG A CA 1
ATOM 689 C C . ARG A 1 95 ? 28.893 12.087 -36.034 1.00 78.94 95 ARG A C 1
ATOM 691 O O . ARG A 1 95 ? 28.541 13.255 -36.020 1.00 78.94 95 ARG A O 1
ATOM 698 N N . ASP A 1 96 ? 28.159 11.080 -35.558 1.00 78.12 96 ASP A N 1
ATOM 699 C CA . ASP A 1 96 ? 26.809 11.244 -34.999 1.00 78.12 96 ASP A CA 1
ATOM 700 C C . ASP A 1 96 ? 26.766 12.210 -33.798 1.00 78.12 96 ASP A C 1
ATOM 702 O O . ASP A 1 96 ? 25.826 12.983 -33.641 1.00 78.12 96 ASP A O 1
ATOM 706 N N . TYR A 1 97 ? 27.814 12.235 -32.970 1.00 78.50 97 TYR A N 1
ATOM 707 C CA . TYR A 1 97 ? 27.967 13.219 -31.897 1.00 78.50 97 TYR A CA 1
ATOM 708 C C . TYR A 1 97 ? 28.062 14.659 -32.428 1.00 78.50 97 TYR A C 1
ATOM 710 O O . TYR A 1 97 ? 27.323 15.522 -31.967 1.00 78.50 97 TYR A O 1
ATOM 718 N N . LEU A 1 98 ? 28.935 14.932 -33.406 1.00 77.00 98 LEU A N 1
ATOM 719 C CA . LEU A 1 98 ? 29.103 16.280 -33.981 1.00 77.00 98 LEU A CA 1
ATOM 720 C C . LEU A 1 98 ? 27.813 16.761 -34.652 1.00 77.00 98 LEU A C 1
ATOM 722 O O . LEU A 1 98 ? 27.372 17.890 -34.475 1.00 77.00 98 LEU A O 1
ATOM 726 N N . ASP A 1 99 ? 27.181 15.840 -35.354 1.00 76.94 99 ASP A N 1
ATOM 727 C CA . ASP A 1 99 ? 25.882 15.963 -35.983 1.00 76.94 99 ASP A CA 1
ATOM 728 C C . ASP A 1 99 ? 24.761 16.314 -34.977 1.00 76.94 99 ASP A C 1
ATOM 730 O O . ASP A 1 99 ? 23.881 17.126 -35.284 1.00 76.94 99 ASP A O 1
ATOM 734 N N . ARG A 1 100 ? 24.782 15.732 -33.769 1.00 72.50 100 ARG A N 1
ATOM 735 C CA . ARG A 1 100 ? 23.884 16.102 -32.661 1.00 72.50 100 ARG A CA 1
ATOM 736 C C . ARG A 1 100 ? 24.188 17.499 -32.118 1.00 72.50 100 ARG A C 1
ATOM 738 O O . ARG A 1 100 ? 23.243 18.229 -31.845 1.00 72.50 100 ARG A O 1
ATOM 745 N N . VAL A 1 101 ? 25.463 17.896 -32.006 1.00 76.00 101 VAL A N 1
ATOM 746 C CA . VAL A 1 101 ? 25.838 19.245 -31.526 1.00 76.00 101 VAL A CA 1
ATOM 747 C C . VAL A 1 101 ? 25.280 20.315 -32.459 1.00 76.00 101 VAL A C 1
ATOM 749 O O . VAL A 1 101 ? 24.723 21.299 -31.989 1.00 76.00 101 VAL A O 1
ATOM 752 N N . LEU A 1 102 ? 25.386 20.098 -33.772 1.00 72.12 102 LEU A N 1
ATOM 753 C CA . LEU A 1 102 ? 24.839 21.017 -34.772 1.00 72.12 102 LEU A CA 1
ATOM 754 C C . LEU A 1 102 ? 23.311 21.123 -34.715 1.00 72.12 102 LEU A C 1
ATOM 756 O O . LEU A 1 102 ? 22.770 22.176 -35.015 1.00 72.12 102 LEU A O 1
ATOM 760 N N . ALA A 1 103 ? 22.619 20.032 -34.378 1.00 69.62 103 ALA A N 1
ATOM 761 C CA . ALA A 1 103 ? 21.160 19.983 -34.418 1.00 69.62 103 ALA A CA 1
ATOM 762 C C . ALA A 1 103 ? 20.491 20.442 -33.112 1.00 69.62 103 ALA A C 1
ATOM 764 O O . ALA A 1 103 ? 19.442 21.075 -33.160 1.00 69.62 103 ALA A O 1
ATOM 765 N N . ASP A 1 104 ? 21.058 20.093 -31.954 1.00 64.00 104 ASP A N 1
ATOM 766 C CA . ASP A 1 104 ? 20.438 20.314 -30.640 1.00 64.00 104 ASP A CA 1
ATOM 767 C C . ASP A 1 104 ? 21.201 21.341 -29.771 1.00 64.00 104 ASP A C 1
ATOM 769 O O . ASP A 1 104 ? 20.730 21.688 -28.688 1.00 64.00 104 ASP A O 1
ATOM 773 N N . GLY A 1 105 ? 22.358 21.837 -30.228 1.00 70.06 105 GLY A N 1
ATOM 774 C CA . GLY A 1 105 ? 23.231 22.749 -29.482 1.00 70.06 105 GLY A CA 1
ATOM 775 C C . GLY A 1 105 ? 24.222 22.038 -28.550 1.00 70.06 105 GLY A C 1
ATOM 776 O O . GLY A 1 105 ? 24.044 20.883 -28.156 1.00 70.06 105 GLY A O 1
ATOM 777 N N . GLY A 1 106 ? 25.299 22.732 -28.173 1.00 61.41 106 GLY A N 1
ATOM 778 C CA . GLY A 1 106 ? 26.364 22.215 -27.311 1.00 61.41 106 GLY A CA 1
ATOM 779 C C . GLY A 1 106 ? 25.909 21.970 -25.872 1.00 61.41 106 GLY A C 1
ATOM 780 O O . GLY A 1 106 ? 26.302 20.976 -25.259 1.00 61.41 106 GLY A O 1
ATOM 781 N N . GLN A 1 107 ? 25.014 22.815 -25.357 1.00 60.72 107 GLN A N 1
ATOM 782 C CA . GLN A 1 107 ? 24.451 22.673 -24.006 1.00 60.72 107 GLN A CA 1
ATOM 783 C C . GLN A 1 107 ? 23.545 21.436 -23.849 1.00 60.72 107 GLN A C 1
ATOM 785 O O . GLN A 1 107 ? 23.497 20.826 -22.781 1.00 60.72 107 GLN A O 1
ATOM 790 N N . ALA A 1 108 ? 22.868 20.997 -24.916 1.00 59.53 108 ALA A N 1
ATOM 791 C CA . ALA A 1 108 ? 21.992 19.821 -24.877 1.00 59.53 108 ALA A CA 1
ATOM 792 C C . ALA A 1 108 ? 22.755 18.483 -24.820 1.00 59.53 108 ALA A C 1
ATOM 794 O O . ALA A 1 108 ? 22.176 17.445 -24.482 1.00 59.53 108 ALA A O 1
ATOM 795 N N . ILE A 1 109 ? 24.044 18.491 -25.170 1.00 66.75 109 ILE A N 1
ATOM 796 C CA . ILE A 1 109 ? 24.912 17.305 -25.180 1.00 66.75 109 ILE A CA 1
ATOM 797 C C . ILE A 1 109 ? 25.548 17.072 -23.809 1.00 66.75 109 ILE A C 1
ATOM 799 O O . ILE A 1 109 ? 25.724 15.929 -23.389 1.00 66.75 109 ILE A O 1
ATOM 803 N N . THR A 1 110 ? 25.885 18.151 -23.104 1.00 60.91 110 THR A N 1
ATOM 804 C CA . THR A 1 110 ? 26.487 18.092 -21.766 1.00 60.91 110 THR A CA 1
ATOM 805 C C . THR A 1 110 ? 25.453 17.893 -20.660 1.00 60.91 110 THR A C 1
ATOM 807 O O . THR A 1 110 ? 25.805 17.456 -19.562 1.00 60.91 110 THR A O 1
ATOM 810 N N . ALA A 1 111 ? 24.176 18.163 -20.942 1.00 61.75 111 ALA A N 1
ATOM 811 C CA . ALA A 1 111 ? 23.077 17.939 -20.015 1.00 61.75 111 ALA A CA 1
ATOM 812 C C . ALA A 1 111 ? 22.854 16.440 -19.729 1.00 61.75 111 ALA A C 1
ATOM 814 O O . ALA A 1 111 ? 22.720 15.617 -20.638 1.00 61.75 111 ALA A O 1
ATOM 815 N N . GLN A 1 112 ? 22.752 16.083 -18.445 1.00 59.81 112 GLN A N 1
ATOM 816 C CA . GLN A 1 112 ? 22.364 14.732 -18.034 1.00 59.81 112 GLN A CA 1
ATOM 817 C C . GLN A 1 112 ? 20.936 14.431 -18.507 1.00 59.81 112 GLN A C 1
ATOM 819 O O . GLN A 1 112 ? 20.000 15.180 -18.217 1.00 59.81 112 GLN A O 1
ATOM 824 N N . ARG A 1 113 ? 20.776 13.324 -19.238 1.00 66.88 113 ARG A N 1
ATOM 825 C CA . ARG A 1 113 ? 19.477 12.848 -19.725 1.00 66.88 113 ARG A CA 1
ATOM 826 C C . ARG A 1 113 ? 18.852 11.898 -18.706 1.00 66.88 113 ARG A C 1
ATOM 828 O O . ARG A 1 113 ? 19.526 10.994 -18.214 1.00 66.88 113 ARG A O 1
ATOM 835 N N . GLY A 1 114 ? 17.587 12.141 -18.382 1.00 66.44 114 GLY A N 1
ATOM 836 C CA . GLY A 1 114 ? 16.790 11.367 -17.435 1.00 66.44 114 GLY A CA 1
ATOM 837 C C . GLY A 1 114 ? 15.764 10.476 -18.134 1.00 66.44 114 GLY A C 1
ATOM 838 O O . GLY A 1 114 ? 16.048 9.878 -19.174 1.00 66.44 114 GLY A O 1
ATOM 839 N N . GLN A 1 115 ? 14.564 10.396 -17.552 1.00 70.94 115 GLN A N 1
ATOM 840 C CA . GLN A 1 115 ? 13.430 9.657 -18.117 1.00 70.94 115 GLN A CA 1
ATOM 841 C C . GLN A 1 115 ? 13.082 10.153 -19.527 1.00 70.94 115 GLN A C 1
ATOM 843 O O . GLN A 1 115 ? 13.274 11.327 -19.859 1.00 70.94 115 GLN A O 1
ATOM 848 N N . TYR A 1 116 ? 12.590 9.244 -20.364 1.00 75.44 116 TYR A N 1
ATOM 849 C CA . TYR A 1 116 ? 12.233 9.478 -21.766 1.00 75.44 116 TYR A CA 1
ATOM 850 C C . TYR A 1 116 ? 13.397 9.985 -22.644 1.00 75.44 116 TYR A C 1
ATOM 852 O O . TYR A 1 116 ? 13.187 10.453 -23.761 1.00 75.44 116 TYR A O 1
ATOM 860 N N . GLY A 1 117 ? 14.646 9.898 -22.162 1.00 70.81 117 GLY A N 1
ATOM 861 C CA . GLY A 1 117 ? 15.829 10.400 -22.870 1.00 70.81 117 GLY A CA 1
ATOM 862 C C . GLY A 1 117 ? 15.902 11.929 -22.976 1.00 70.81 117 GLY A C 1
ATOM 863 O O . GLY A 1 117 ? 16.685 12.438 -23.785 1.00 70.81 117 GLY A O 1
ATOM 864 N N . LEU A 1 118 ? 15.104 12.642 -22.174 1.00 81.00 118 LEU A N 1
ATOM 865 C CA . LEU A 1 118 ? 15.016 14.102 -22.125 1.00 81.00 118 LEU A CA 1
ATOM 866 C C . LEU A 1 118 ? 15.984 14.688 -21.095 1.00 81.00 118 LEU A C 1
ATOM 868 O O . LEU A 1 118 ? 16.359 14.027 -20.123 1.00 81.00 118 LEU A O 1
ATOM 872 N N . THR A 1 119 ? 16.379 15.948 -21.283 1.00 79.69 119 THR A N 1
ATOM 873 C CA . THR A 1 119 ? 17.048 16.708 -20.216 1.00 79.69 119 THR A CA 1
ATOM 874 C C . THR A 1 119 ? 16.053 17.059 -19.108 1.00 79.69 119 THR A C 1
ATOM 876 O O . THR A 1 119 ? 14.838 17.018 -19.311 1.00 79.69 119 THR A O 1
ATOM 879 N N . LYS A 1 120 ? 16.558 17.434 -17.927 1.00 78.44 120 LYS A N 1
ATOM 880 C CA . LYS A 1 120 ? 15.712 17.843 -16.797 1.00 78.44 120 LYS A CA 1
ATOM 881 C C . LYS A 1 120 ? 14.745 18.976 -17.173 1.00 78.44 120 LYS A C 1
ATOM 883 O O . LYS A 1 120 ? 13.553 18.849 -16.932 1.00 78.44 120 LYS A O 1
ATOM 888 N N . GLU A 1 121 ? 15.243 20.025 -17.822 1.00 78.56 121 GLU A N 1
ATOM 889 C CA . GLU A 1 121 ? 14.434 21.180 -18.240 1.00 78.56 121 GLU A CA 1
ATOM 890 C C . GLU A 1 121 ? 13.371 20.799 -19.280 1.00 78.56 121 GLU A C 1
ATOM 892 O O . GLU A 1 121 ? 12.227 21.240 -19.209 1.00 78.56 121 GLU A O 1
ATOM 897 N N . GLN A 1 122 ? 13.724 19.927 -20.229 1.00 82.25 122 GLN A N 1
ATOM 898 C CA . GLN A 1 122 ? 12.793 19.436 -21.248 1.00 82.25 122 GLN A CA 1
ATOM 899 C C . GLN A 1 122 ? 11.679 18.587 -20.635 1.00 82.25 122 GLN A C 1
ATOM 901 O O . GLN A 1 122 ? 10.521 18.699 -21.038 1.00 82.25 122 GLN A O 1
ATOM 906 N N . PHE A 1 123 ? 12.028 17.741 -19.665 1.00 85.50 123 PHE A N 1
ATOM 907 C CA . PHE A 1 123 ? 11.058 16.946 -18.929 1.00 85.50 123 PHE A CA 1
ATOM 908 C C . PHE A 1 123 ? 10.142 17.834 -18.082 1.00 85.50 123 PHE A C 1
ATOM 910 O O . PHE A 1 123 ? 8.932 17.665 -18.145 1.00 85.50 123 PHE A O 1
ATOM 917 N N . GLU A 1 124 ? 10.689 18.805 -17.345 1.00 86.25 124 GLU A N 1
ATOM 918 C CA . GLU A 1 124 ? 9.903 19.754 -16.543 1.00 86.25 124 GLU A CA 1
ATOM 919 C C . GLU A 1 124 ? 8.935 20.568 -17.412 1.00 86.25 124 GLU A C 1
ATOM 921 O O . GLU A 1 124 ? 7.773 20.740 -17.040 1.00 86.25 124 GLU A O 1
ATOM 926 N N . HIS A 1 125 ? 9.367 20.996 -18.602 1.00 86.81 125 HIS A N 1
ATOM 927 C CA . HIS A 1 125 ? 8.495 21.654 -19.574 1.00 86.81 125 HIS A CA 1
ATOM 928 C C . HIS A 1 125 ? 7.364 20.727 -20.044 1.00 86.81 125 HIS A C 1
ATOM 930 O O . HIS A 1 125 ? 6.194 21.090 -19.958 1.00 86.81 125 HIS A O 1
ATOM 936 N N . ALA A 1 126 ? 7.686 19.508 -20.493 1.00 86.69 126 ALA A N 1
ATOM 937 C CA . ALA A 1 126 ? 6.675 18.542 -20.929 1.00 86.69 126 ALA A CA 1
ATOM 938 C C . ALA A 1 126 ? 5.695 18.176 -19.802 1.00 86.69 126 ALA A C 1
ATOM 940 O O . ALA A 1 126 ? 4.494 18.096 -20.042 1.00 86.69 126 ALA A O 1
ATOM 941 N N . PHE A 1 127 ? 6.195 18.000 -18.577 1.00 88.12 127 PHE A N 1
ATOM 942 C CA . PHE A 1 127 ? 5.401 17.703 -17.387 1.00 88.12 127 PHE A CA 1
ATOM 943 C C . PHE A 1 127 ? 4.449 18.852 -17.040 1.00 88.12 127 PHE A C 1
ATOM 945 O O . PHE A 1 127 ? 3.279 18.613 -16.762 1.00 88.12 127 PHE A O 1
ATOM 952 N N . THR A 1 128 ? 4.924 20.099 -17.107 1.00 89.19 128 THR A N 1
ATOM 953 C CA . THR A 1 128 ? 4.109 21.292 -16.829 1.00 89.19 128 THR A CA 1
ATOM 954 C C . THR A 1 128 ? 3.002 21.467 -17.866 1.00 89.19 128 THR A C 1
ATOM 956 O O . THR A 1 128 ? 1.850 21.712 -17.516 1.00 89.19 128 THR A O 1
ATOM 959 N N . GLU A 1 129 ? 3.331 21.305 -19.146 1.00 89.12 129 GLU A N 1
ATOM 960 C CA . GLU A 1 129 ? 2.372 21.471 -20.237 1.00 89.12 129 GLU A CA 1
ATOM 961 C C . GLU A 1 129 ? 1.334 20.339 -20.274 1.00 89.12 129 GLU A C 1
ATOM 963 O O . GLU A 1 129 ? 0.134 20.602 -20.363 1.00 89.12 129 GLU A O 1
ATOM 968 N N . LEU A 1 130 ? 1.757 19.082 -20.103 1.00 90.50 130 LEU A N 1
ATOM 969 C CA . LEU A 1 130 ? 0.837 17.948 -19.955 1.00 90.50 130 LEU A CA 1
ATOM 970 C C . LEU A 1 130 ? 0.041 17.998 -18.647 1.00 90.50 130 LEU A C 1
ATOM 972 O O . LEU A 1 130 ? -1.029 17.398 -18.572 1.00 90.50 130 LEU A O 1
ATOM 976 N N . GLY A 1 131 ? 0.533 18.722 -17.642 1.00 90.25 131 GLY A N 1
ATOM 977 C CA . GLY A 1 131 ? -0.134 18.940 -16.364 1.00 90.25 131 GLY A CA 1
ATOM 978 C C . GLY A 1 131 ? -1.304 19.917 -16.409 1.00 90.25 131 GLY A C 1
ATOM 979 O O . GLY A 1 131 ? -2.007 20.055 -15.411 1.00 90.25 131 GLY A O 1
ATOM 980 N N . ARG A 1 132 ? -1.562 20.590 -17.537 1.00 91.00 132 ARG A N 1
ATOM 981 C CA . ARG A 1 132 ? -2.725 21.481 -17.650 1.00 91.00 132 ARG A CA 1
ATOM 982 C C . ARG A 1 132 ? -4.034 20.676 -17.638 1.00 91.00 132 ARG A C 1
ATOM 984 O O . ARG A 1 132 ? -4.097 19.632 -18.290 1.00 91.00 132 ARG A O 1
ATOM 991 N N . PRO A 1 133 ? -5.080 21.147 -16.934 1.00 91.06 133 PRO A N 1
ATOM 992 C CA . PRO A 1 133 ? -6.342 20.425 -16.826 1.00 91.06 133 PRO A CA 1
ATOM 993 C C . PRO A 1 133 ? -7.132 20.462 -18.138 1.00 91.06 133 PRO A C 1
ATOM 995 O O . PRO A 1 133 ? -7.137 21.474 -18.842 1.00 91.06 133 PRO A O 1
ATOM 998 N N . ILE A 1 134 ? -7.853 19.380 -18.432 1.00 90.88 134 ILE A N 1
ATOM 999 C CA . ILE A 1 134 ? -8.741 19.271 -19.590 1.00 90.88 134 ILE A CA 1
ATOM 1000 C C . ILE A 1 134 ? -10.009 20.110 -19.330 1.00 90.88 134 ILE A C 1
ATOM 1002 O O . ILE A 1 134 ? -10.762 19.808 -18.396 1.00 90.88 134 ILE A O 1
ATOM 1006 N N . PRO A 1 135 ? -10.287 21.157 -20.137 1.00 88.25 135 PRO A N 1
ATOM 1007 C CA . PRO A 1 135 ? -11.391 22.083 -19.877 1.00 88.25 135 PRO A CA 1
ATOM 1008 C C . PRO A 1 135 ? -12.736 21.609 -20.448 1.00 88.25 135 PRO A C 1
ATOM 1010 O O . PRO A 1 135 ? -13.789 22.111 -20.055 1.00 88.25 135 PRO A O 1
ATOM 1013 N N . ILE A 1 136 ? -12.710 20.671 -21.396 1.00 88.19 136 ILE A N 1
ATOM 1014 C CA . ILE A 1 136 ? -13.893 20.172 -22.105 1.00 88.19 136 ILE A CA 1
ATOM 1015 C C . ILE A 1 136 ? -14.434 18.899 -21.451 1.00 88.19 136 ILE A C 1
ATOM 1017 O O . ILE A 1 136 ? -13.673 18.133 -20.868 1.00 88.19 136 ILE A O 1
ATOM 1021 N N . SER A 1 137 ? -15.737 18.657 -21.598 1.00 90.69 137 SER A N 1
ATOM 1022 C CA . SER A 1 137 ? -16.304 17.328 -21.348 1.00 90.69 137 SER A CA 1
ATOM 1023 C C . SER A 1 137 ? -15.775 16.368 -22.408 1.00 90.69 137 SER A C 1
ATOM 1025 O O . SER A 1 137 ? -15.754 16.689 -23.598 1.00 90.69 137 SER A O 1
ATOM 1027 N N . THR A 1 138 ? -15.290 15.221 -21.960 1.00 88.75 138 THR A N 1
ATOM 1028 C CA . THR A 1 138 ? -14.535 14.273 -22.785 1.00 88.75 138 THR A CA 1
ATOM 1029 C C . THR A 1 138 ? -15.340 13.033 -23.138 1.00 88.75 138 THR A C 1
ATOM 1031 O O . THR A 1 138 ? -15.105 12.454 -24.195 1.00 88.75 138 THR A O 1
ATOM 1034 N N . LYS A 1 139 ? -16.328 12.644 -22.328 1.00 89.88 139 LYS A N 1
ATOM 1035 C CA . LYS A 1 139 ? -17.091 11.410 -22.542 1.00 89.88 139 LYS A CA 1
ATOM 1036 C C . LYS A 1 139 ? -17.828 11.424 -23.889 1.00 89.88 139 LYS A C 1
ATOM 1038 O O . LYS A 1 139 ? -18.617 12.324 -24.167 1.00 89.88 139 LYS A O 1
ATOM 1043 N N . GLY A 1 140 ? -17.577 10.416 -24.723 1.00 86.50 140 GLY A N 1
ATOM 1044 C CA . GLY A 1 140 ? -18.142 10.279 -26.071 1.00 86.50 140 GLY A CA 1
ATOM 1045 C C . GLY A 1 140 ? -17.554 11.233 -27.119 1.00 86.50 140 GLY A C 1
ATOM 1046 O O . GLY A 1 140 ? -18.032 11.259 -28.249 1.00 86.50 140 GLY A O 1
ATOM 1047 N N . GLN A 1 141 ? -16.534 12.028 -26.780 1.00 90.00 141 GLN A N 1
ATOM 1048 C CA . GLN A 1 141 ? -15.825 12.864 -27.751 1.00 90.00 141 GLN A CA 1
ATOM 1049 C C . GLN A 1 141 ? -14.732 12.059 -28.467 1.00 90.00 141 GLN A C 1
ATOM 1051 O O . GLN A 1 141 ? -14.103 11.190 -27.852 1.00 90.00 141 GLN A O 1
ATOM 1056 N N . PRO A 1 142 ? -14.431 12.372 -29.741 1.00 90.88 142 PRO A N 1
ATOM 1057 C CA . PRO A 1 142 ? -13.316 11.752 -30.443 1.00 90.88 142 PRO A CA 1
ATOM 1058 C C . PRO A 1 142 ? -11.987 12.147 -29.785 1.00 90.88 142 PRO A C 1
ATOM 1060 O O . PRO A 1 142 ? -11.742 13.329 -29.532 1.00 90.88 142 PRO A O 1
ATOM 1063 N N . LEU A 1 143 ? -11.079 11.185 -29.575 1.00 88.56 143 LEU A N 1
ATOM 1064 C CA . LEU A 1 143 ? -9.775 11.442 -28.932 1.00 88.56 143 LEU A CA 1
ATOM 1065 C C . LEU A 1 143 ? -8.945 12.492 -29.675 1.00 88.56 143 LEU A C 1
ATOM 1067 O O . LEU A 1 143 ? -8.180 13.241 -29.067 1.00 88.56 143 LEU A O 1
ATOM 1071 N N . ARG A 1 144 ? -9.145 12.600 -30.991 1.00 88.81 144 ARG A N 1
ATOM 1072 C CA . ARG A 1 144 ? -8.533 13.643 -31.813 1.00 88.81 144 ARG A CA 1
ATOM 1073 C C . ARG A 1 144 ? -8.909 15.052 -31.354 1.00 88.81 144 ARG A C 1
ATOM 1075 O O . ARG A 1 144 ? -8.033 15.901 -31.323 1.00 88.81 144 ARG A O 1
ATOM 1082 N N . ALA A 1 145 ? -10.153 15.296 -30.943 1.00 89.31 145 ALA A N 1
ATOM 1083 C CA . ALA A 1 145 ? -10.562 16.614 -30.457 1.00 89.31 145 ALA A CA 1
ATOM 1084 C C . ALA A 1 145 ? -9.844 16.990 -29.151 1.00 89.31 145 ALA A C 1
ATOM 1086 O O . ALA A 1 145 ? -9.469 18.146 -28.968 1.00 89.31 145 ALA A O 1
ATOM 1087 N N . ILE A 1 146 ? -9.601 16.012 -28.270 1.00 88.69 146 ILE A N 1
ATOM 1088 C CA . ILE A 1 146 ? -8.846 16.213 -27.023 1.00 88.69 146 ILE A CA 1
ATOM 1089 C C . ILE A 1 146 ? -7.378 16.532 -27.339 1.00 88.69 146 ILE A C 1
ATOM 1091 O O . ILE A 1 146 ? -6.807 17.452 -26.759 1.00 88.69 146 ILE A O 1
ATOM 1095 N N . VAL A 1 147 ? -6.779 15.815 -28.294 1.00 89.69 147 VAL A N 1
ATOM 1096 C CA . VAL A 1 147 ? -5.401 16.057 -28.749 1.00 89.69 147 VAL A CA 1
ATOM 1097 C C . VAL A 1 147 ? -5.249 17.406 -29.455 1.00 89.69 147 VAL A C 1
ATOM 1099 O O . VAL A 1 147 ? -4.318 18.147 -29.151 1.00 89.69 147 VAL A O 1
ATOM 1102 N N . ASP A 1 148 ? -6.174 17.763 -30.345 1.00 89.44 148 ASP A N 1
ATOM 1103 C CA . ASP A 1 148 ? -6.170 19.058 -31.030 1.00 89.44 148 ASP A CA 1
ATOM 1104 C C . ASP A 1 148 ? -6.295 20.202 -30.008 1.00 89.44 148 ASP A C 1
ATOM 1106 O O . ASP A 1 148 ? -5.631 21.237 -30.125 1.00 89.44 148 ASP A O 1
ATOM 1110 N N . LYS A 1 149 ? -7.094 19.994 -28.952 1.00 88.88 149 LYS A N 1
ATOM 1111 C CA . LYS A 1 149 ? -7.235 20.944 -27.850 1.00 88.88 149 LYS A CA 1
ATOM 1112 C C . LYS A 1 149 ? -5.960 21.053 -27.007 1.00 88.88 149 LYS A C 1
ATOM 1114 O O . LYS A 1 149 ? -5.537 22.173 -26.730 1.00 88.88 149 LYS A O 1
ATOM 1119 N N . LEU A 1 150 ? -5.302 19.934 -26.689 1.00 88.56 150 LEU A N 1
ATOM 1120 C CA . LEU A 1 150 ? -3.983 19.921 -26.045 1.00 88.56 150 LEU A CA 1
ATOM 1121 C C . LEU A 1 150 ? -2.973 20.742 -26.857 1.00 88.56 150 LEU A C 1
ATOM 1123 O O . LEU A 1 150 ? -2.323 21.630 -26.304 1.00 88.56 150 LEU A O 1
ATOM 1127 N N . SER A 1 151 ? -2.866 20.491 -28.164 1.00 88.31 151 SER A N 1
ATOM 1128 C CA . SER A 1 151 ? -1.943 21.223 -29.036 1.00 88.31 151 SER A CA 1
ATOM 1129 C C . SER A 1 151 ? -2.275 22.714 -29.120 1.00 88.31 151 SER A C 1
ATOM 1131 O O . SER A 1 151 ? -1.361 23.535 -29.106 1.00 88.31 151 SER A O 1
ATOM 1133 N N . SER A 1 152 ? -3.559 23.083 -29.146 1.00 89.12 152 SER A N 1
ATOM 1134 C CA . SER A 1 152 ? -3.990 24.486 -29.120 1.00 89.12 152 SER A CA 1
ATOM 1135 C C . SER A 1 152 ? -3.680 25.190 -27.795 1.00 89.12 152 SER A C 1
ATOM 1137 O O . SER A 1 152 ? -3.385 26.382 -27.809 1.00 89.12 152 SER A O 1
ATOM 1139 N N . ASP A 1 153 ? -3.802 24.496 -26.663 1.00 86.50 153 ASP A N 1
ATOM 1140 C CA . ASP A 1 153 ? -3.686 25.109 -25.337 1.00 86.50 153 ASP A CA 1
ATOM 1141 C C . ASP A 1 153 ? -2.228 25.193 -24.859 1.00 86.50 153 ASP A C 1
ATOM 1143 O O . ASP A 1 153 ? -1.854 26.158 -24.193 1.00 86.50 153 ASP A O 1
ATOM 1147 N N . THR A 1 154 ? -1.406 24.194 -25.190 1.00 84.75 154 THR A N 1
ATOM 1148 C CA . THR A 1 154 ? -0.014 24.057 -24.709 1.00 84.75 154 THR A CA 1
ATOM 1149 C C . THR A 1 154 ? 1.038 24.399 -25.761 1.00 84.75 154 THR A C 1
ATOM 1151 O O . THR A 1 154 ? 2.190 24.667 -25.434 1.00 84.75 154 THR A O 1
ATOM 1154 N N . GLY A 1 155 ? 0.673 24.360 -27.046 1.00 82.31 155 GLY A N 1
ATOM 1155 C CA . GLY A 1 155 ? 1.634 24.430 -28.146 1.00 82.31 155 GLY A CA 1
ATOM 1156 C C . GLY A 1 155 ? 2.463 23.151 -28.337 1.00 82.31 155 GLY A C 1
ATOM 1157 O O . GLY A 1 155 ? 3.318 23.119 -29.222 1.00 82.31 155 GLY A O 1
ATOM 1158 N N . LEU A 1 156 ? 2.222 22.086 -27.557 1.00 86.00 156 LEU A N 1
ATOM 1159 C CA . LEU A 1 156 ? 2.872 20.793 -27.767 1.00 86.00 156 LEU A CA 1
ATOM 1160 C C . LEU A 1 156 ? 2.327 20.117 -29.025 1.00 86.00 156 LEU A C 1
ATOM 1162 O O . LEU A 1 156 ? 1.126 19.871 -29.166 1.00 86.00 156 LEU A O 1
ATOM 1166 N N . VAL A 1 157 ? 3.232 19.752 -29.927 1.00 87.62 157 VAL A N 1
ATOM 1167 C CA . VAL A 1 157 ? 2.885 18.954 -31.104 1.00 87.62 157 VAL A CA 1
ATOM 1168 C C . VAL A 1 157 ? 2.659 17.511 -30.667 1.00 87.62 157 VAL A C 1
ATOM 1170 O O . VAL A 1 157 ? 3.534 16.900 -30.052 1.00 87.62 157 VAL A O 1
ATOM 1173 N N . VAL A 1 158 ? 1.498 16.956 -31.010 1.00 88.12 158 VAL A N 1
ATOM 1174 C CA . VAL A 1 158 ? 1.192 15.542 -30.789 1.00 88.12 158 VAL A CA 1
ATOM 1175 C C . VAL A 1 158 ? 1.315 14.793 -32.112 1.00 88.12 158 VAL A C 1
ATOM 1177 O O . VAL A 1 158 ? 0.552 15.018 -33.049 1.00 88.12 158 VAL A O 1
ATOM 1180 N N . ALA A 1 159 ? 2.295 13.901 -32.199 1.00 89.12 159 ALA A N 1
ATOM 1181 C CA . ALA A 1 159 ? 2.553 13.079 -33.370 1.00 89.12 159 ALA A CA 1
ATOM 1182 C C . ALA A 1 159 ? 2.014 11.659 -33.151 1.00 89.12 159 ALA A C 1
ATOM 1184 O O . ALA A 1 159 ? 2.534 10.888 -32.343 1.00 89.12 159 ALA A O 1
ATOM 1185 N N . VAL A 1 160 ? 0.973 11.299 -33.896 1.00 88.38 160 VAL A N 1
ATOM 1186 C CA . VAL A 1 160 ? 0.413 9.942 -33.891 1.00 88.38 160 VAL A CA 1
ATOM 1187 C C . VAL A 1 160 ? 1.160 9.090 -34.912 1.00 88.38 160 VAL A C 1
ATOM 1189 O O . VAL A 1 160 ? 1.333 9.511 -36.056 1.00 88.38 160 VAL A O 1
ATOM 1192 N N . ASP A 1 161 ? 1.601 7.897 -34.513 1.00 87.62 161 ASP A N 1
ATOM 1193 C CA . ASP A 1 161 ? 2.304 6.979 -35.412 1.00 87.62 161 ASP A CA 1
ATOM 1194 C C . ASP A 1 161 ? 1.418 6.601 -36.622 1.00 87.62 161 ASP A C 1
ATOM 1196 O O . ASP A 1 161 ? 0.240 6.264 -36.435 1.00 87.62 161 ASP A O 1
ATOM 1200 N N . PRO A 1 162 ? 1.943 6.645 -37.865 1.00 85.75 162 PRO A N 1
ATOM 1201 C CA . PRO A 1 162 ? 1.194 6.276 -39.065 1.00 85.75 162 PRO A CA 1
ATOM 1202 C C . PRO A 1 162 ? 0.497 4.912 -38.985 1.00 85.75 162 PRO A C 1
ATOM 1204 O O . PRO A 1 162 ? -0.585 4.759 -39.552 1.00 85.75 162 PRO A O 1
ATOM 1207 N N . LEU A 1 163 ? 1.073 3.943 -38.263 1.00 83.94 163 LEU A N 1
ATOM 1208 C CA . LEU A 1 163 ? 0.508 2.601 -38.097 1.00 83.94 163 LEU A CA 1
ATOM 1209 C C . LEU A 1 163 ? -0.805 2.600 -37.306 1.00 83.94 163 LEU A C 1
ATOM 1211 O O . LEU A 1 163 ? -1.683 1.785 -37.579 1.00 83.94 163 LEU A O 1
ATOM 1215 N N . VAL A 1 164 ? -0.956 3.518 -36.348 1.00 86.62 164 VAL A N 1
ATOM 1216 C CA . VAL A 1 164 ? -2.138 3.600 -35.472 1.00 86.62 164 VAL A CA 1
ATOM 1217 C C . VAL A 1 164 ? -3.043 4.783 -35.805 1.00 86.62 164 VAL A C 1
ATOM 1219 O O . VAL A 1 164 ? -4.153 4.854 -35.291 1.00 86.62 164 VAL A O 1
ATOM 1222 N N . SER A 1 165 ? -2.623 5.685 -36.697 1.00 86.31 165 SER A N 1
ATOM 1223 C CA . SER A 1 165 ? -3.340 6.920 -37.043 1.00 86.31 165 SER A CA 1
ATOM 1224 C C . SER A 1 165 ? -4.785 6.688 -37.511 1.00 86.31 165 SER A C 1
ATOM 1226 O O . SER A 1 165 ? -5.702 7.383 -37.069 1.00 86.31 165 SER A O 1
ATOM 1228 N N . ALA A 1 166 ? -5.015 5.674 -38.353 1.00 83.88 166 ALA A N 1
ATOM 1229 C CA . ALA A 1 166 ? -6.353 5.349 -38.855 1.00 83.88 166 ALA A CA 1
ATOM 1230 C C . ALA A 1 166 ? -7.289 4.821 -37.754 1.00 83.88 166 ALA A C 1
ATOM 1232 O O . ALA A 1 166 ? -8.476 5.151 -37.750 1.00 83.88 166 ALA A O 1
ATOM 1233 N N . THR A 1 167 ? -6.753 4.024 -36.826 1.00 83.12 167 THR A N 1
ATOM 1234 C CA . THR A 1 167 ? -7.482 3.532 -35.650 1.00 83.12 167 THR A CA 1
ATOM 1235 C C . THR A 1 167 ? -7.757 4.686 -34.697 1.00 83.12 167 THR A C 1
ATOM 1237 O O . THR A 1 167 ? -8.908 4.926 -34.353 1.00 83.12 167 THR A O 1
ATOM 1240 N N . PHE A 1 168 ? -6.723 5.466 -34.372 1.00 86.69 168 PHE A N 1
ATOM 1241 C CA . PHE A 1 168 ? -6.779 6.613 -33.471 1.00 86.69 168 PHE A CA 1
ATOM 1242 C C . PHE A 1 168 ? -7.857 7.629 -33.867 1.00 86.69 168 PHE A C 1
ATOM 1244 O O . PHE A 1 168 ? -8.594 8.117 -33.016 1.00 86.69 168 PHE A O 1
ATOM 1251 N N . ALA A 1 169 ? -8.005 7.908 -35.165 1.00 85.81 169 ALA A N 1
ATOM 1252 C CA . ALA A 1 169 ? -9.004 8.848 -35.673 1.00 85.81 169 ALA A CA 1
ATOM 1253 C C . ALA A 1 169 ? -10.466 8.428 -35.417 1.00 85.81 169 ALA A C 1
ATOM 1255 O O . ALA A 1 169 ? -11.356 9.266 -35.541 1.00 85.81 169 ALA A O 1
ATOM 1256 N N . ARG A 1 170 ? -10.718 7.153 -35.099 1.00 87.06 170 ARG A N 1
ATOM 1257 C CA . ARG A 1 170 ? -12.055 6.596 -34.834 1.00 87.06 170 ARG A CA 1
ATOM 1258 C C . ARG A 1 170 ? -12.316 6.342 -33.350 1.00 87.06 170 ARG A C 1
ATOM 1260 O O . ARG A 1 170 ? -13.403 5.891 -33.013 1.00 87.06 170 ARG A O 1
ATOM 1267 N N . LEU A 1 171 ? -11.324 6.573 -32.491 1.00 87.88 171 LEU A N 1
ATOM 1268 C CA . LEU A 1 171 ? -11.446 6.325 -31.061 1.00 87.88 171 LEU A CA 1
ATOM 1269 C C . LEU A 1 171 ? -12.229 7.444 -30.380 1.00 87.88 171 LEU A C 1
ATOM 1271 O O . LEU A 1 171 ? -11.992 8.630 -30.627 1.00 87.88 171 LEU A O 1
ATOM 1275 N N . GLU A 1 172 ? -13.100 7.047 -29.463 1.00 91.00 172 GLU A N 1
ATOM 1276 C CA . GLU A 1 172 ? -13.877 7.933 -28.603 1.00 91.00 172 GLU A CA 1
ATOM 1277 C C . GLU A 1 172 ? -13.474 7.716 -27.143 1.00 91.00 172 GLU A C 1
ATOM 1279 O O . GLU A 1 172 ? -13.110 6.609 -26.736 1.00 91.00 172 GLU A O 1
ATOM 1284 N N . CYS A 1 173 ? -13.528 8.773 -26.337 1.00 87.88 173 CYS A N 1
ATOM 1285 C CA . CYS A 1 173 ? -13.246 8.665 -24.911 1.00 87.88 173 CYS A CA 1
ATOM 1286 C C . CYS A 1 173 ? -14.435 8.030 -24.176 1.00 87.88 173 CYS A C 1
ATOM 1288 O O . CYS A 1 173 ? -15.560 8.524 -24.262 1.00 87.88 173 CYS A O 1
ATOM 1290 N N . ARG A 1 174 ? -14.194 6.948 -23.427 1.00 85.75 174 ARG A N 1
ATOM 1291 C CA . ARG A 1 174 ? -15.246 6.227 -22.682 1.00 85.75 174 ARG A CA 1
ATOM 1292 C C . ARG A 1 174 ? -15.602 6.891 -21.348 1.00 85.75 174 ARG A C 1
ATOM 1294 O O . ARG A 1 174 ? -16.756 6.827 -20.920 1.00 85.75 174 ARG A O 1
ATOM 1301 N N . ASP A 1 175 ? -14.627 7.548 -20.726 1.00 86.12 175 ASP A N 1
ATOM 1302 C CA . ASP A 1 175 ? -14.750 8.168 -19.406 1.00 86.12 175 ASP A CA 1
ATOM 1303 C C . ASP A 1 175 ? -14.845 9.692 -19.489 1.00 86.12 175 ASP A C 1
ATOM 1305 O O . ASP A 1 175 ? -14.475 10.302 -20.494 1.00 86.12 175 ASP A O 1
ATOM 1309 N N . GLU A 1 176 ? -15.332 10.303 -18.406 1.00 89.94 176 GLU A N 1
ATOM 1310 C CA . GLU A 1 176 ? -15.222 11.744 -18.201 1.00 89.94 176 GLU A CA 1
ATOM 1311 C C . GLU A 1 176 ? -13.908 12.063 -17.477 1.00 89.94 176 GLU A C 1
ATOM 1313 O O . GLU A 1 176 ? -13.741 11.793 -16.291 1.00 89.94 176 GLU A O 1
ATOM 1318 N N . LEU A 1 177 ? -12.973 12.616 -18.237 1.00 88.94 177 LEU A N 1
ATOM 1319 C CA . LEU A 1 177 ? -11.627 13.026 -17.854 1.00 88.94 177 LEU A CA 1
ATOM 1320 C C . LEU A 1 177 ? -11.511 14.547 -17.677 1.00 88.94 177 LEU A C 1
ATOM 1322 O O . LEU A 1 177 ? -10.407 15.059 -17.484 1.00 88.94 177 LEU A O 1
ATOM 1326 N N . GLN A 1 178 ? -12.625 15.284 -17.748 1.00 86.44 178 GLN A N 1
ATOM 1327 C CA . GLN A 1 178 ? -12.668 16.682 -17.330 1.00 86.44 178 GLN A CA 1
ATOM 1328 C C . GLN A 1 178 ? -12.086 16.810 -15.913 1.00 86.44 178 GLN A C 1
ATOM 1330 O O . GLN A 1 178 ? -12.270 15.926 -15.084 1.00 86.44 178 GLN A O 1
ATOM 1335 N N . SER A 1 179 ? -11.366 17.903 -15.654 1.00 84.38 179 SER A N 1
ATOM 1336 C CA . SER A 1 179 ? -10.597 18.178 -14.426 1.00 84.38 179 SER A CA 1
ATOM 1337 C C . SER A 1 179 ? -9.284 17.416 -14.230 1.00 84.38 179 SER A C 1
ATOM 1339 O O . SER A 1 179 ? -8.494 17.852 -13.401 1.00 84.38 179 SER A O 1
ATOM 1341 N N . LEU A 1 180 ? -9.010 16.343 -14.978 1.00 90.69 180 LEU A N 1
ATOM 1342 C CA . LEU A 1 180 ? -7.679 15.723 -14.983 1.00 90.69 180 LEU A CA 1
ATOM 1343 C C . LEU A 1 180 ? -6.729 16.487 -15.900 1.00 90.69 180 LEU A C 1
ATOM 1345 O O . LEU A 1 180 ? -7.156 17.170 -16.833 1.00 90.69 180 LEU A O 1
ATOM 1349 N N . SER A 1 181 ? -5.434 16.321 -15.672 1.00 93.25 181 SER A N 1
ATOM 1350 C CA . SER A 1 181 ? -4.392 16.755 -16.593 1.00 93.25 181 SER A CA 1
ATOM 1351 C C . SER A 1 181 ? -4.521 16.097 -17.979 1.00 93.25 181 SER A C 1
ATOM 1353 O O . SER A 1 181 ? -4.982 14.958 -18.120 1.00 93.25 181 SER A O 1
ATOM 1355 N N . TYR A 1 182 ? -4.049 16.781 -19.026 1.00 91.50 182 TYR A N 1
ATOM 1356 C CA . TYR A 1 182 ? -3.959 16.196 -20.367 1.00 91.50 182 TYR A CA 1
ATOM 1357 C C . TYR A 1 182 ? -3.097 14.929 -20.401 1.00 91.50 182 TYR A C 1
ATOM 1359 O O . TYR A 1 182 ? -3.454 13.970 -21.083 1.00 91.50 182 TYR A O 1
ATOM 1367 N N . GLY A 1 183 ? -1.978 14.910 -19.671 1.00 90.44 183 GLY A N 1
ATOM 1368 C CA . GLY A 1 183 ? -1.063 13.769 -19.610 1.00 90.44 183 GLY A CA 1
ATOM 1369 C C . GLY A 1 183 ? -1.732 12.517 -19.050 1.00 90.44 183 GLY A C 1
ATOM 1370 O O . GLY A 1 183 ? -1.760 11.480 -19.716 1.00 90.44 183 GLY A O 1
ATOM 1371 N N . CYS A 1 184 ? -2.316 12.624 -17.855 1.00 92.25 184 CYS A N 1
ATOM 1372 C CA . CYS A 1 184 ? -2.994 11.510 -17.199 1.00 92.25 184 CYS A CA 1
ATOM 1373 C C . CYS A 1 184 ? -4.271 11.107 -17.949 1.00 92.25 184 CYS A C 1
ATOM 1375 O O . CYS A 1 184 ? -4.481 9.922 -18.214 1.00 92.25 184 CYS A O 1
ATOM 1377 N N . GLY A 1 185 ? -5.089 12.078 -18.367 1.00 91.12 185 GLY A N 1
ATOM 1378 C CA . GLY A 1 185 ? -6.318 11.816 -19.114 1.00 91.12 185 GLY A CA 1
ATOM 1379 C C . GLY A 1 185 ? -6.057 11.068 -20.425 1.00 91.12 185 GLY A C 1
ATOM 1380 O O . GLY A 1 185 ? -6.650 10.017 -20.675 1.00 91.12 185 GLY A O 1
ATOM 1381 N N . LEU A 1 186 ? -5.107 11.535 -21.243 1.00 90.69 186 LEU A N 1
ATOM 1382 C CA . LEU A 1 186 ? -4.738 10.825 -22.471 1.00 90.69 186 LEU A CA 1
ATOM 1383 C C . LEU A 1 186 ? -4.118 9.455 -22.172 1.00 90.69 186 LEU A C 1
ATOM 1385 O O . LEU A 1 186 ? -4.391 8.509 -22.907 1.00 90.69 186 LEU A O 1
ATOM 1389 N N . ALA A 1 187 ? -3.339 9.301 -21.096 1.00 91.50 187 ALA A N 1
ATOM 1390 C CA . ALA A 1 187 ? -2.799 7.996 -20.708 1.00 91.50 187 ALA A CA 1
ATOM 1391 C C . ALA A 1 187 ? -3.912 6.981 -20.397 1.00 91.50 187 ALA A C 1
ATOM 1393 O O . ALA A 1 187 ? -3.813 5.822 -20.804 1.00 91.50 187 ALA A O 1
ATOM 1394 N N . ILE A 1 188 ? -4.984 7.416 -19.727 1.00 90.94 188 ILE A N 1
ATOM 1395 C CA . ILE A 1 188 ? -6.163 6.590 -19.430 1.00 90.94 188 ILE A CA 1
ATOM 1396 C C . ILE A 1 188 ? -6.893 6.217 -20.720 1.00 90.94 188 ILE A C 1
ATOM 1398 O O . ILE A 1 188 ? -7.098 5.033 -20.992 1.00 90.94 188 ILE A O 1
ATOM 1402 N N . ALA A 1 189 ? -7.229 7.216 -21.539 1.00 90.38 189 ALA A N 1
ATOM 1403 C CA . ALA A 1 189 ? -7.982 7.014 -22.771 1.00 90.38 189 ALA A CA 1
ATOM 1404 C C . ALA A 1 189 ? -7.250 6.102 -23.770 1.00 90.38 189 ALA A C 1
ATOM 1406 O O . ALA A 1 189 ? -7.863 5.245 -24.402 1.00 90.38 189 ALA A O 1
ATOM 1407 N N . LEU A 1 190 ? -5.928 6.254 -23.895 1.00 90.31 190 LEU A N 1
ATOM 1408 C CA . LEU A 1 190 ? -5.120 5.475 -24.834 1.00 90.31 190 LEU A CA 1
ATOM 1409 C C . LEU A 1 190 ? -4.910 4.033 -24.387 1.00 90.31 190 LEU A C 1
ATOM 1411 O O . LEU A 1 190 ? -4.854 3.133 -25.230 1.00 90.31 190 LEU A O 1
ATOM 1415 N N . LYS A 1 191 ? -4.840 3.794 -23.075 1.00 88.19 191 LYS A N 1
ATOM 1416 C CA . LYS A 1 191 ? -4.617 2.455 -22.531 1.00 88.19 191 LYS A CA 1
ATOM 1417 C C . LYS A 1 191 ? -5.716 1.474 -22.942 1.00 88.19 191 LYS A C 1
ATOM 1419 O O . LYS A 1 191 ? -5.384 0.329 -23.246 1.00 88.19 191 LYS A O 1
ATOM 1424 N N . ALA A 1 192 ? -6.977 1.919 -22.994 1.00 82.62 192 ALA A N 1
ATOM 1425 C CA . ALA A 1 192 ? -8.130 1.118 -23.432 1.00 82.62 192 ALA A CA 1
ATOM 1426 C C . ALA A 1 192 ? -7.920 0.470 -24.812 1.00 82.62 192 ALA A C 1
ATOM 1428 O O . ALA A 1 192 ? -8.383 -0.638 -25.060 1.00 82.62 192 ALA A O 1
ATOM 1429 N N . GLU A 1 193 ? -7.154 1.133 -25.674 1.00 85.00 193 GLU A N 1
ATOM 1430 C CA . GLU A 1 193 ? -6.969 0.765 -27.078 1.00 85.00 193 GLU A CA 1
ATOM 1431 C C . GLU A 1 193 ? -5.554 0.208 -27.342 1.00 85.00 193 GLU A C 1
ATOM 1433 O O . GLU A 1 193 ? -5.113 0.089 -28.484 1.00 85.00 193 GLU A O 1
ATOM 1438 N N . GLY A 1 194 ? -4.808 -0.126 -26.277 1.00 83.62 194 GLY A N 1
ATOM 1439 C CA . GLY A 1 194 ? -3.440 -0.649 -26.366 1.00 83.62 194 GLY A CA 1
ATOM 1440 C C . GLY A 1 194 ? -2.396 0.384 -26.809 1.00 83.62 194 GLY A C 1
ATOM 1441 O O . GLY A 1 194 ? -1.273 0.019 -27.171 1.00 83.62 194 GLY A O 1
ATOM 1442 N N . LEU A 1 195 ? -2.749 1.669 -26.778 1.00 88.69 195 LEU A N 1
ATOM 1443 C CA . LEU A 1 195 ? -1.881 2.788 -27.122 1.00 88.69 195 LEU A CA 1
ATOM 1444 C C . LEU A 1 195 ? -1.265 3.397 -25.858 1.00 88.69 195 LEU A C 1
ATOM 1446 O O . LEU A 1 195 ? -1.774 3.254 -24.748 1.00 88.69 195 LEU A O 1
ATOM 1450 N N . ALA A 1 196 ? -0.151 4.098 -26.024 1.00 88.88 196 ALA A N 1
ATOM 1451 C CA . ALA A 1 196 ? 0.446 4.899 -24.968 1.00 88.88 196 ALA A CA 1
ATOM 1452 C C . ALA A 1 196 ? 1.049 6.179 -25.546 1.00 88.88 196 ALA A C 1
ATOM 1454 O O . ALA A 1 196 ? 1.430 6.226 -26.721 1.00 88.88 196 ALA A O 1
ATOM 1455 N N . LEU A 1 197 ? 1.135 7.206 -24.700 1.00 91.69 197 LEU A N 1
ATOM 1456 C CA . LEU A 1 197 ? 1.871 8.421 -25.013 1.00 91.69 197 LEU A CA 1
ATOM 1457 C C . LEU A 1 197 ? 3.247 8.425 -24.342 1.00 91.69 197 LEU A C 1
ATOM 1459 O O . LEU A 1 197 ? 3.438 7.849 -23.267 1.00 91.69 197 LEU A O 1
ATOM 1463 N N . ALA A 1 198 ? 4.197 9.102 -24.970 1.00 89.44 198 ALA A N 1
ATOM 1464 C CA . ALA A 1 198 ? 5.483 9.431 -24.376 1.00 89.44 198 ALA A CA 1
ATOM 1465 C C . ALA A 1 198 ? 5.992 10.751 -24.967 1.00 89.44 198 ALA A C 1
ATOM 1467 O O . ALA A 1 198 ? 5.799 10.991 -26.163 1.00 89.44 198 ALA A O 1
ATOM 1468 N N . PRO A 1 199 ? 6.639 11.620 -24.180 1.00 89.56 199 PRO A N 1
ATOM 1469 C CA . PRO A 1 199 ? 7.350 12.750 -24.742 1.00 89.56 199 PRO A CA 1
ATOM 1470 C C . PRO A 1 199 ? 8.638 12.257 -25.417 1.00 89.56 199 PRO A C 1
ATOM 1472 O O . PRO A 1 199 ? 9.350 11.399 -24.899 1.00 89.56 199 PRO A O 1
ATOM 1475 N N . GLU A 1 200 ? 8.937 12.799 -26.590 1.00 86.00 200 GLU A N 1
ATOM 1476 C CA . GLU A 1 200 ? 10.136 12.493 -27.361 1.00 86.00 200 GLU A CA 1
ATOM 1477 C C . GLU A 1 200 ? 10.767 13.801 -27.843 1.00 86.00 200 GLU A C 1
ATOM 1479 O O . GLU A 1 200 ? 10.083 14.778 -28.160 1.00 86.00 200 GLU A O 1
ATOM 1484 N N . LYS A 1 201 ? 12.097 13.810 -27.915 1.00 81.88 201 LYS A N 1
ATOM 1485 C CA . LYS A 1 201 ? 12.893 14.885 -28.505 1.00 81.88 201 LYS A CA 1
ATOM 1486 C C . LYS A 1 201 ? 13.518 14.366 -29.802 1.00 81.88 201 LYS A C 1
ATOM 1488 O O . LYS A 1 201 ? 14.592 13.761 -29.744 1.00 81.88 201 LYS A O 1
ATOM 1493 N N . PRO A 1 202 ? 12.883 14.579 -30.968 1.00 77.88 202 PRO A N 1
ATOM 1494 C CA . PRO A 1 202 ? 13.540 14.346 -32.242 1.00 77.88 202 PRO A CA 1
ATOM 1495 C C . PRO A 1 202 ? 14.713 15.313 -32.402 1.00 77.88 202 PRO A C 1
ATOM 1497 O O . PRO A 1 202 ? 14.740 16.410 -31.831 1.00 77.88 202 PRO A O 1
ATOM 1500 N N . ARG A 1 203 ? 15.699 14.893 -33.187 1.00 72.19 203 ARG A N 1
ATOM 1501 C CA . ARG A 1 203 ? 16.908 15.674 -33.445 1.00 72.19 203 ARG A CA 1
ATOM 1502 C C . ARG A 1 203 ? 16.549 16.955 -34.208 1.00 72.19 203 ARG A C 1
ATOM 1504 O O . ARG A 1 203 ? 15.973 16.863 -35.287 1.00 72.19 203 ARG A O 1
ATOM 1511 N N . GLY A 1 204 ? 16.876 18.122 -33.651 1.00 64.81 204 GLY A N 1
ATOM 1512 C CA . GLY A 1 204 ? 16.626 19.430 -34.280 1.00 64.81 204 GLY A CA 1
ATOM 1513 C C . GLY A 1 204 ? 15.177 19.945 -34.263 1.00 64.81 204 GLY A C 1
ATOM 1514 O O . GLY A 1 204 ? 14.933 21.073 -34.676 1.00 64.81 204 GLY A O 1
ATOM 1515 N N . GLU A 1 205 ? 14.210 19.174 -33.763 1.00 74.88 205 GLU A N 1
ATOM 1516 C CA . GLU A 1 205 ? 12.810 19.614 -33.578 1.00 74.88 205 GLU A CA 1
ATOM 1517 C C . GLU A 1 205 ? 12.539 19.931 -32.106 1.00 74.88 205 GLU A C 1
ATOM 1519 O O . GLU A 1 205 ? 13.288 19.441 -31.285 1.00 74.88 205 GLU A O 1
ATOM 1524 N N . PRO A 1 206 ? 11.517 20.699 -31.696 1.00 79.38 206 PRO A N 1
ATOM 1525 C CA . PRO A 1 206 ? 11.162 20.843 -30.277 1.00 79.38 206 PRO A CA 1
ATOM 1526 C C . PRO A 1 206 ? 10.651 19.524 -29.659 1.00 79.38 206 PRO A C 1
ATOM 1528 O O . PRO A 1 206 ? 10.397 18.543 -30.358 1.00 79.38 206 PRO A O 1
ATOM 1531 N N . VAL A 1 207 ? 10.510 19.489 -28.327 1.00 84.25 207 VAL A N 1
ATOM 1532 C CA . VAL A 1 207 ? 9.880 18.350 -27.632 1.00 84.25 207 VAL A CA 1
ATOM 1533 C C . VAL A 1 207 ? 8.459 18.172 -28.165 1.00 84.25 207 VAL A C 1
ATOM 1535 O O . VAL A 1 207 ? 7.694 19.133 -28.244 1.00 84.25 207 VAL A O 1
ATOM 1538 N N . ARG A 1 208 ? 8.107 16.936 -28.509 1.00 88.50 208 ARG A N 1
ATOM 1539 C CA . ARG A 1 208 ? 6.770 16.565 -28.973 1.00 88.50 208 ARG A CA 1
ATOM 1540 C C . ARG A 1 208 ? 6.257 15.366 -28.194 1.00 88.50 208 ARG A C 1
ATOM 1542 O O . ARG A 1 208 ? 7.038 14.604 -27.631 1.00 88.50 208 ARG A O 1
ATOM 1549 N N . VAL A 1 209 ? 4.949 15.171 -28.188 1.00 90.56 209 VAL A N 1
ATOM 1550 C CA . VAL A 1 209 ? 4.323 13.989 -27.588 1.00 90.56 209 VAL A CA 1
ATOM 1551 C C . VAL A 1 209 ? 4.028 13.000 -28.700 1.00 90.56 209 VAL A C 1
ATOM 1553 O O . VAL A 1 209 ? 3.419 13.364 -29.701 1.00 90.56 209 VAL A O 1
ATOM 1556 N N . VAL A 1 210 ? 4.463 11.753 -28.556 1.00 91.06 210 VAL A N 1
ATOM 1557 C CA . VAL A 1 210 ? 4.161 10.696 -29.522 1.00 91.06 210 VAL A CA 1
ATOM 1558 C C . VAL A 1 210 ? 3.106 9.751 -28.979 1.00 91.06 210 VAL A C 1
ATOM 1560 O O . VAL A 1 210 ? 3.151 9.393 -27.807 1.00 91.06 210 VAL A O 1
ATOM 1563 N N . VAL A 1 211 ? 2.182 9.325 -29.839 1.00 91.75 211 VAL A N 1
ATOM 1564 C CA . VAL A 1 211 ? 1.190 8.283 -29.543 1.00 91.75 211 VAL A CA 1
ATOM 1565 C C . VAL A 1 211 ? 1.507 7.068 -30.404 1.00 91.75 211 VAL A C 1
ATOM 1567 O O . VAL A 1 211 ? 1.458 7.154 -31.634 1.00 91.75 211 VAL A O 1
ATOM 1570 N N . ARG A 1 212 ? 1.849 5.945 -29.765 1.00 90.44 212 ARG A N 1
ATOM 1571 C CA . ARG A 1 212 ? 2.213 4.680 -30.431 1.00 90.44 212 ARG A CA 1
ATOM 1572 C C . ARG A 1 212 ? 1.582 3.485 -29.718 1.00 90.44 212 ARG A C 1
ATOM 1574 O O . ARG A 1 212 ? 0.960 3.645 -28.667 1.00 90.44 212 ARG A O 1
ATOM 1581 N N . LEU A 1 213 ? 1.769 2.284 -30.267 1.00 82.88 213 LEU A N 1
ATOM 1582 C CA . LEU A 1 213 ? 1.460 1.048 -29.549 1.00 82.88 213 LEU A CA 1
ATOM 1583 C C . LEU A 1 213 ? 2.252 0.999 -28.242 1.00 82.88 213 LEU A C 1
ATOM 1585 O O . LEU A 1 213 ? 3.452 1.283 -28.208 1.00 82.88 213 LEU A O 1
ATOM 1589 N N . ALA A 1 214 ? 1.592 0.597 -27.159 1.00 83.12 214 ALA A N 1
ATOM 1590 C CA . ALA A 1 214 ? 2.227 0.510 -25.851 1.00 83.12 214 ALA A CA 1
ATOM 1591 C C . ALA A 1 214 ? 3.429 -0.459 -25.847 1.00 83.12 214 ALA A C 1
ATOM 1593 O O . ALA A 1 214 ? 4.369 -0.265 -25.074 1.00 83.12 214 ALA A O 1
ATOM 1594 N N . SER A 1 215 ? 3.430 -1.483 -26.710 1.00 79.00 215 SER A N 1
ATOM 1595 C CA . SER A 1 215 ? 4.540 -2.432 -26.890 1.00 79.00 215 SER A CA 1
ATOM 1596 C C . SER A 1 215 ? 5.831 -1.791 -27.397 1.00 79.00 215 SER A C 1
ATOM 1598 O O . SER A 1 215 ? 6.912 -2.286 -27.088 1.00 79.00 215 SER A O 1
ATOM 1600 N N . ASP A 1 216 ? 5.724 -0.697 -28.148 1.00 79.19 216 ASP A N 1
ATOM 1601 C CA . ASP A 1 216 ? 6.845 -0.127 -28.903 1.00 79.19 216 ASP A CA 1
ATOM 1602 C C . ASP A 1 216 ? 7.570 0.969 -28.108 1.00 79.19 216 ASP A C 1
ATOM 1604 O O . ASP A 1 216 ? 8.667 1.406 -28.464 1.00 79.19 216 ASP A O 1
ATOM 1608 N N . LEU A 1 217 ? 6.964 1.406 -27.001 1.00 77.38 217 LEU A N 1
ATOM 1609 C CA . LEU A 1 217 ? 7.505 2.407 -26.095 1.00 77.38 217 LEU A CA 1
ATOM 1610 C C . LEU A 1 217 ? 8.202 1.737 -24.909 1.00 77.38 217 LEU A C 1
ATOM 1612 O O . LEU A 1 217 ? 7.590 0.983 -24.151 1.00 77.38 217 LEU A O 1
ATOM 1616 N N . LYS A 1 218 ? 9.488 2.063 -24.725 1.00 73.19 218 LYS A N 1
ATOM 1617 C CA . LYS A 1 218 ? 10.279 1.629 -23.559 1.00 73.19 218 LYS A CA 1
ATOM 1618 C C . LYS A 1 218 ? 9.757 2.230 -22.257 1.00 73.19 218 LYS A C 1
ATOM 1620 O O . LYS A 1 218 ? 9.685 1.541 -21.247 1.00 73.19 218 LYS A O 1
ATOM 1625 N N . GLU A 1 219 ? 9.405 3.509 -22.302 1.00 77.88 219 GLU A N 1
ATOM 1626 C CA . GLU A 1 219 ? 8.855 4.266 -21.183 1.00 77.88 219 GLU A CA 1
ATOM 1627 C C . GLU A 1 219 ? 7.540 4.896 -21.639 1.00 77.88 219 GLU A C 1
ATOM 1629 O O . GLU A 1 219 ? 7.457 5.446 -22.738 1.00 77.88 219 GLU A O 1
ATOM 1634 N N . ARG A 1 220 ? 6.502 4.772 -20.810 1.00 87.19 220 ARG A N 1
ATOM 1635 C CA . ARG A 1 220 ? 5.140 5.232 -21.100 1.00 87.19 220 ARG A CA 1
ATOM 1636 C C . ARG A 1 220 ? 4.756 6.264 -20.062 1.00 87.19 220 ARG A C 1
ATOM 1638 O O . ARG A 1 220 ? 5.028 6.047 -18.881 1.00 87.19 220 ARG A O 1
ATOM 1645 N N . TRP A 1 221 ? 4.073 7.317 -20.496 1.00 88.88 221 TRP A N 1
ATOM 1646 C CA . TRP A 1 221 ? 3.517 8.288 -19.568 1.00 88.88 221 TRP A CA 1
ATOM 1647 C C . TRP A 1 221 ? 2.569 7.587 -18.584 1.00 88.88 221 TRP A C 1
ATOM 1649 O O . TRP A 1 221 ? 1.696 6.825 -19.021 1.00 88.88 221 TRP A O 1
ATOM 1659 N N . PRO A 1 222 ? 2.769 7.750 -17.267 1.00 85.50 222 PRO A N 1
ATOM 1660 C CA . PRO A 1 222 ? 2.038 6.972 -16.284 1.00 85.50 222 PRO A CA 1
ATOM 1661 C C . PRO A 1 222 ? 0.603 7.486 -16.118 1.00 85.50 222 PRO A C 1
ATOM 1663 O O . PRO A 1 222 ? 0.306 8.660 -16.315 1.00 85.50 222 PRO A O 1
ATOM 1666 N N . ILE A 1 223 ? -0.296 6.589 -15.708 1.00 87.44 223 ILE A N 1
ATOM 1667 C CA . ILE A 1 223 ? -1.649 6.956 -15.273 1.00 87.44 223 ILE A CA 1
ATOM 1668 C C . ILE A 1 223 ? -1.550 7.361 -13.808 1.00 87.44 223 ILE A C 1
ATOM 1670 O O . ILE A 1 223 ? -1.658 6.511 -12.923 1.00 87.44 223 ILE A O 1
ATOM 1674 N N . GLY A 1 224 ? -1.283 8.638 -13.567 1.00 85.44 224 GLY A N 1
ATOM 1675 C CA . GLY A 1 224 ? -0.990 9.170 -12.242 1.00 85.44 224 GLY A CA 1
ATOM 1676 C C . GLY A 1 224 ? 0.407 8.802 -11.737 1.00 85.44 224 GLY A C 1
ATOM 1677 O O . GLY A 1 224 ? 0.998 7.784 -12.105 1.00 85.44 224 GLY A O 1
ATOM 1678 N N . TRP A 1 225 ? 0.942 9.654 -10.872 1.00 80.38 225 TRP A N 1
ATOM 1679 C CA . TRP A 1 225 ? 2.297 9.556 -10.350 1.00 80.38 225 TRP A CA 1
ATOM 1680 C C . TRP A 1 225 ? 2.308 8.979 -8.930 1.00 80.38 225 TRP A C 1
ATOM 1682 O O . TRP A 1 225 ? 1.409 9.263 -8.132 1.00 80.38 225 TRP A O 1
ATOM 1692 N N . PRO A 1 226 ? 3.323 8.165 -8.582 1.00 66.56 226 PRO A N 1
ATOM 1693 C CA . PRO A 1 226 ? 3.461 7.641 -7.232 1.00 66.56 226 PRO A CA 1
ATOM 1694 C C . PRO A 1 226 ? 3.695 8.789 -6.245 1.00 66.56 226 PRO A C 1
ATOM 1696 O O . PRO A 1 226 ? 4.604 9.602 -6.414 1.00 66.56 226 PRO A O 1
ATOM 1699 N N . THR A 1 227 ? 2.889 8.832 -5.188 1.00 68.69 227 THR A N 1
ATOM 1700 C CA . THR A 1 227 ? 2.953 9.857 -4.141 1.00 68.69 227 THR A CA 1
ATOM 1701 C C . THR A 1 227 ? 3.453 9.271 -2.825 1.00 68.69 227 THR A C 1
ATOM 1703 O O . THR A 1 227 ? 3.204 8.110 -2.504 1.00 68.69 227 THR A O 1
ATOM 1706 N N . LYS A 1 228 ? 4.186 10.084 -2.058 1.00 60.34 228 LYS A N 1
ATOM 1707 C CA . LYS A 1 228 ? 4.657 9.738 -0.706 1.00 60.34 228 LYS A CA 1
ATOM 1708 C C . LYS A 1 228 ? 3.661 10.134 0.390 1.00 60.34 228 LYS A C 1
ATOM 1710 O O . LYS A 1 228 ? 3.878 9.778 1.545 1.00 60.34 228 LYS A O 1
ATOM 1715 N N . ALA A 1 229 ? 2.629 10.907 0.050 1.00 67.88 229 ALA A N 1
ATOM 1716 C CA . ALA A 1 229 ? 1.642 11.384 1.012 1.00 67.88 229 ALA A CA 1
ATOM 1717 C C . ALA A 1 229 ? 0.752 10.235 1.508 1.00 67.88 229 ALA A C 1
ATOM 1719 O O . ALA A 1 229 ? 0.505 9.263 0.789 1.00 67.88 229 ALA A O 1
ATOM 1720 N N . ARG A 1 230 ? 0.283 10.330 2.757 1.00 66.94 230 ARG A N 1
ATOM 1721 C CA . ARG A 1 230 ? -0.555 9.283 3.359 1.00 66.94 230 ARG A CA 1
ATOM 1722 C C . ARG A 1 230 ? -1.955 9.308 2.746 1.00 66.94 230 ARG A C 1
ATOM 1724 O O . ARG A 1 230 ? -2.488 10.373 2.448 1.00 66.94 230 ARG A O 1
ATOM 1731 N N . GLY A 1 231 ? -2.589 8.141 2.617 1.00 67.00 231 GLY A N 1
ATOM 1732 C CA . GLY A 1 231 ? -3.939 8.031 2.044 1.00 67.00 231 GLY A CA 1
ATOM 1733 C C . GLY A 1 231 ? -4.982 8.898 2.762 1.00 67.00 231 GLY A C 1
ATOM 1734 O O . GLY A 1 231 ? -5.827 9.502 2.107 1.00 67.00 231 GLY A O 1
ATOM 1735 N N . THR A 1 232 ? -4.879 9.029 4.088 1.00 70.62 232 THR A N 1
ATOM 1736 C CA . THR A 1 232 ? -5.728 9.897 4.925 1.00 70.62 232 THR A CA 1
ATOM 1737 C C . THR A 1 232 ? -5.547 11.388 4.658 1.00 70.62 232 THR A C 1
ATOM 1739 O O . THR A 1 232 ? -6.499 12.145 4.820 1.00 70.62 232 THR A O 1
ATOM 1742 N N . GLU A 1 233 ? -4.354 11.812 4.241 1.00 77.44 233 GLU A N 1
ATOM 1743 C CA . GLU A 1 233 ? -4.058 13.209 3.899 1.00 77.44 233 GLU A CA 1
ATOM 1744 C C . GLU A 1 233 ? -4.547 13.544 2.487 1.00 77.44 233 GLU A C 1
ATOM 1746 O O . GLU A 1 233 ? -5.098 14.617 2.262 1.00 77.44 233 GLU A O 1
ATOM 1751 N N . LEU A 1 234 ? -4.382 12.611 1.544 1.00 79.38 234 LEU A N 1
ATOM 1752 C CA . LEU A 1 234 ? -4.779 12.791 0.146 1.00 79.38 23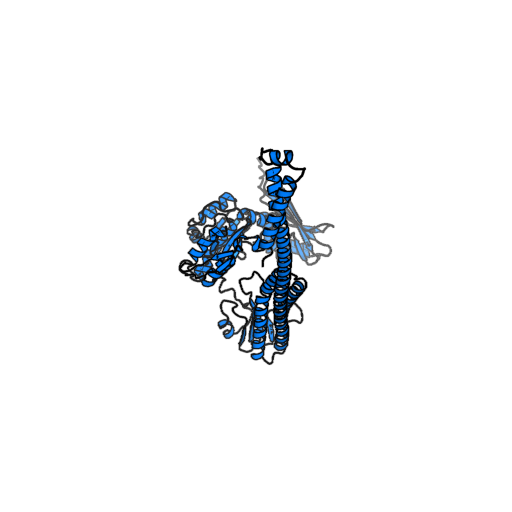4 LEU A CA 1
ATOM 1753 C C . LEU A 1 234 ? -6.294 12.743 -0.053 1.00 79.38 234 LEU A C 1
ATOM 1755 O O . LEU A 1 234 ? -6.828 13.478 -0.872 1.00 79.38 234 LEU A O 1
ATOM 1759 N N . ALA A 1 235 ? -6.984 11.861 0.669 1.00 82.75 235 ALA A N 1
ATOM 1760 C CA . ALA A 1 235 ? -8.395 11.567 0.453 1.00 82.75 235 ALA A CA 1
ATOM 1761 C C . ALA A 1 235 ? -9.145 11.390 1.787 1.00 82.75 235 ALA A C 1
ATOM 1763 O O . ALA A 1 235 ? -9.612 10.289 2.088 1.00 82.75 235 ALA A O 1
ATOM 1764 N N . PRO A 1 236 ? -9.307 12.443 2.609 1.00 85.62 236 PRO A N 1
ATOM 1765 C CA . PRO A 1 236 ? -9.879 12.323 3.954 1.00 85.62 236 PRO A CA 1
ATOM 1766 C C . PRO A 1 236 ? -11.305 11.752 3.950 1.00 85.62 236 PRO A C 1
ATOM 1768 O O . PRO A 1 236 ? -11.635 10.906 4.784 1.00 85.62 236 PRO A O 1
ATOM 1771 N N . LYS A 1 237 ? -12.130 12.122 2.960 1.00 87.00 237 LYS A N 1
ATOM 1772 C CA . LYS A 1 237 ? -13.496 11.594 2.808 1.00 87.00 237 LYS A CA 1
ATOM 1773 C C . LYS A 1 237 ? -13.549 10.080 2.610 1.00 87.00 237 LYS A C 1
ATOM 1775 O O . LYS A 1 237 ? -14.519 9.456 3.021 1.00 87.00 237 LYS A O 1
ATOM 1780 N N . MET A 1 238 ? -12.497 9.450 2.080 1.00 85.31 238 MET A N 1
ATOM 1781 C CA . MET A 1 238 ? -12.445 7.987 1.927 1.00 85.31 238 MET A CA 1
ATOM 1782 C C . MET A 1 238 ? -12.444 7.235 3.270 1.00 85.31 238 MET A C 1
ATOM 1784 O O . MET A 1 238 ? -12.747 6.037 3.316 1.00 85.31 238 MET A O 1
ATOM 1788 N N . PHE A 1 239 ? -12.117 7.921 4.367 1.00 85.12 239 PHE A N 1
ATOM 1789 C CA . PHE A 1 239 ? -12.045 7.362 5.719 1.00 85.12 239 PHE A CA 1
ATOM 1790 C C . PHE A 1 239 ? -13.278 7.688 6.573 1.00 85.12 239 PHE A C 1
ATOM 1792 O O . PHE A 1 239 ? -13.402 7.176 7.687 1.00 85.12 239 PHE A O 1
ATOM 1799 N N . GLU A 1 240 ? -14.220 8.477 6.050 1.00 86.44 240 GLU A N 1
ATOM 1800 C CA . GLU A 1 240 ? -15.480 8.780 6.725 1.00 86.44 240 GLU A CA 1
ATOM 1801 C C . GLU A 1 240 ? -16.372 7.536 6.788 1.00 86.44 240 GLU A C 1
ATOM 1803 O O . GLU A 1 240 ? -16.620 6.883 5.772 1.00 86.44 240 GLU A O 1
ATOM 1808 N N . LYS A 1 241 ? -16.843 7.193 7.993 1.00 88.81 241 LYS A N 1
ATOM 1809 C CA . LYS A 1 241 ? -17.694 6.022 8.228 1.00 88.81 241 LYS A CA 1
ATOM 1810 C C . LYS A 1 241 ? -19.154 6.354 7.970 1.00 88.81 241 LYS A C 1
ATOM 1812 O O . LYS A 1 241 ? -19.694 7.281 8.565 1.00 88.81 241 LYS A O 1
ATOM 1817 N N . ILE A 1 242 ? -19.807 5.512 7.181 1.00 89.31 242 ILE A N 1
ATOM 1818 C CA . ILE A 1 242 ? -21.246 5.569 6.948 1.00 89.31 242 ILE A CA 1
ATOM 1819 C C . ILE A 1 242 ? -21.891 4.222 7.266 1.00 89.31 242 ILE A C 1
ATOM 1821 O O . ILE A 1 242 ? -21.257 3.169 7.164 1.00 89.31 242 ILE A O 1
ATOM 1825 N N . ASN A 1 243 ? -23.165 4.258 7.648 1.00 89.00 243 ASN A N 1
ATOM 1826 C CA . ASN A 1 243 ? -23.994 3.060 7.686 1.00 89.00 243 ASN A CA 1
ATOM 1827 C C . ASN A 1 243 ? -24.476 2.780 6.266 1.00 89.00 243 ASN A C 1
ATOM 1829 O O . ASN A 1 243 ? -25.117 3.633 5.653 1.00 89.00 243 ASN A O 1
ATOM 1833 N N . VAL A 1 244 ? -24.138 1.606 5.744 1.00 87.38 244 VAL A N 1
ATOM 1834 C CA . VAL A 1 244 ? -24.416 1.235 4.359 1.00 87.38 244 VAL A CA 1
ATOM 1835 C C . VAL A 1 244 ? -24.970 -0.183 4.285 1.00 87.38 244 VAL A C 1
ATOM 1837 O O . VAL A 1 244 ? -24.544 -1.075 5.020 1.00 87.38 244 VAL A O 1
ATOM 1840 N N . GLU A 1 245 ? -25.914 -0.373 3.374 1.00 90.56 245 GLU A N 1
ATOM 1841 C CA . GLU A 1 245 ? -26.440 -1.655 2.922 1.00 90.56 245 GLU A CA 1
ATOM 1842 C C . GLU A 1 245 ? -26.577 -1.559 1.401 1.00 90.56 245 GLU A C 1
ATOM 1844 O O . GLU A 1 245 ? -27.082 -0.559 0.889 1.00 90.56 245 GLU A O 1
ATOM 1849 N N . ILE A 1 246 ? -26.071 -2.559 0.681 1.00 87.31 246 ILE A N 1
ATOM 1850 C CA . ILE A 1 246 ? -26.170 -2.634 -0.780 1.00 87.31 246 ILE A CA 1
ATOM 1851 C C . ILE A 1 246 ? -26.670 -4.035 -1.108 1.00 87.31 246 ILE A C 1
ATOM 1853 O O . ILE A 1 246 ? -25.977 -5.015 -0.846 1.00 87.31 246 ILE A O 1
ATOM 1857 N N . ASP A 1 247 ? -27.871 -4.141 -1.661 1.00 88.56 247 ASP A N 1
ATOM 1858 C CA . ASP A 1 247 ? -28.440 -5.407 -2.121 1.00 88.56 247 ASP A CA 1
ATOM 1859 C C . ASP A 1 247 ? -29.229 -5.152 -3.408 1.00 88.56 247 ASP A C 1
ATOM 1861 O O . ASP A 1 247 ? -29.996 -4.193 -3.479 1.00 88.56 247 ASP A O 1
ATOM 1865 N N . GLY A 1 248 ? -29.018 -5.985 -4.427 1.00 84.06 248 GLY A N 1
ATOM 1866 C CA . GLY A 1 248 ? -29.714 -5.879 -5.715 1.00 84.06 248 GLY A CA 1
ATOM 1867 C C . GLY A 1 248 ? -29.261 -4.742 -6.643 1.00 84.06 248 GLY A C 1
ATOM 1868 O O . GLY A 1 248 ? -30.022 -4.376 -7.535 1.00 84.06 248 GLY A O 1
ATOM 1869 N N . PHE A 1 249 ? -28.058 -4.192 -6.450 1.00 90.25 249 PHE A N 1
ATOM 1870 C CA . PHE A 1 249 ? -27.451 -3.210 -7.358 1.00 90.25 249 PHE A CA 1
ATOM 1871 C C . PHE A 1 249 ? -26.301 -3.832 -8.154 1.00 90.25 249 PHE A C 1
ATOM 1873 O O . PHE A 1 249 ? -25.593 -4.719 -7.661 1.00 90.25 249 PHE A O 1
ATOM 1880 N N . SER A 1 250 ? -26.074 -3.329 -9.367 1.00 93.12 250 SER A N 1
ATOM 1881 C CA . SER A 1 250 ? -24.848 -3.628 -10.109 1.00 93.12 250 SER A CA 1
ATOM 1882 C C . SER A 1 250 ? -23.636 -2.925 -9.490 1.00 93.12 250 SER A C 1
ATOM 1884 O O . SER A 1 250 ? -23.757 -1.919 -8.782 1.00 93.12 250 SER A O 1
ATOM 1886 N N . LEU A 1 251 ? -22.437 -3.442 -9.767 1.00 91.31 251 LEU A N 1
ATOM 1887 C CA . LEU A 1 251 ? -21.192 -2.817 -9.333 1.00 91.31 251 LEU A CA 1
ATOM 1888 C C . LEU A 1 251 ? -21.080 -1.384 -9.868 1.00 91.31 251 LEU A C 1
ATOM 1890 O O . LEU A 1 251 ? -20.703 -0.492 -9.110 1.00 91.31 251 LEU A O 1
ATOM 1894 N N . GLN A 1 252 ? -21.421 -1.171 -11.143 1.00 90.88 252 GLN A N 1
ATOM 1895 C CA . GLN A 1 252 ? -21.393 0.148 -11.776 1.00 90.88 252 GLN A CA 1
ATOM 1896 C C . GLN A 1 252 ? -22.289 1.145 -11.030 1.00 90.88 252 GLN A C 1
ATOM 1898 O O . GLN A 1 252 ? -21.811 2.192 -10.604 1.00 90.88 252 GLN A O 1
ATOM 1903 N N . GLU A 1 253 ? -23.556 0.794 -10.788 1.00 92.00 253 GLU A N 1
ATOM 1904 C CA . GLU A 1 253 ? -24.508 1.664 -10.080 1.00 92.00 253 GLU A CA 1
ATOM 1905 C C . GLU A 1 253 ? -24.048 1.983 -8.653 1.00 92.00 253 GLU A C 1
ATOM 1907 O O . GLU A 1 253 ? -24.156 3.123 -8.197 1.00 92.00 253 GLU A O 1
ATOM 1912 N N . ALA A 1 254 ? -23.510 0.985 -7.944 1.00 90.88 254 ALA A N 1
ATOM 1913 C CA . ALA A 1 254 ? -23.010 1.172 -6.588 1.00 90.88 254 ALA A CA 1
ATOM 1914 C C . ALA A 1 254 ? -21.804 2.127 -6.549 1.00 90.88 254 ALA A C 1
ATOM 1916 O O . ALA A 1 254 ? -21.729 2.988 -5.672 1.00 90.88 254 ALA A O 1
ATOM 1917 N N . VAL A 1 255 ? -20.872 2.000 -7.498 1.00 90.94 255 VAL A N 1
ATOM 1918 C CA . VAL A 1 255 ? -19.698 2.879 -7.604 1.00 90.94 255 VAL A CA 1
ATOM 1919 C C . VAL A 1 255 ? -20.100 4.292 -8.035 1.00 90.94 255 VAL A C 1
ATOM 1921 O O . VAL A 1 255 ? -19.653 5.258 -7.413 1.00 90.94 255 VAL A O 1
ATOM 1924 N N . ASP A 1 256 ? -20.995 4.426 -9.014 1.00 89.31 256 ASP A N 1
ATOM 1925 C CA . ASP A 1 256 ? -21.491 5.720 -9.499 1.00 89.31 256 ASP A CA 1
ATOM 1926 C C . ASP A 1 256 ? -22.246 6.493 -8.405 1.00 89.31 256 ASP A C 1
ATOM 1928 O O . ASP A 1 256 ? -22.149 7.717 -8.323 1.00 89.31 256 ASP A O 1
ATOM 1932 N N . ALA A 1 257 ? -22.940 5.795 -7.499 1.00 89.31 257 ALA A N 1
ATOM 1933 C CA . ALA A 1 257 ? -23.581 6.409 -6.335 1.00 89.31 257 ALA A CA 1
ATOM 1934 C C . ALA A 1 257 ? -22.581 6.872 -5.255 1.00 89.31 257 ALA A C 1
ATOM 1936 O O . ALA A 1 257 ? -22.877 7.793 -4.485 1.00 89.31 257 ALA A O 1
ATOM 1937 N N . ILE A 1 258 ? -21.406 6.235 -5.173 1.00 88.75 258 ILE A N 1
ATOM 1938 C CA . ILE A 1 258 ? -20.346 6.577 -4.213 1.00 88.75 258 ILE A CA 1
ATOM 1939 C C . ILE A 1 258 ? -19.482 7.734 -4.729 1.00 88.75 258 ILE A C 1
ATOM 1941 O O . ILE A 1 258 ? -19.114 8.598 -3.931 1.00 88.75 258 ILE A O 1
ATOM 1945 N N . GLY A 1 259 ? -19.195 7.786 -6.034 1.00 85.38 259 GLY A N 1
ATOM 1946 C CA . GLY A 1 259 ? -18.297 8.768 -6.661 1.00 85.38 259 GLY A CA 1
ATOM 1947 C C . GLY A 1 259 ? -18.532 10.225 -6.223 1.00 85.38 259 GLY A C 1
ATOM 1948 O O . GLY A 1 259 ? -17.617 10.847 -5.682 1.00 85.38 259 GLY A O 1
ATOM 1949 N N . PRO A 1 260 ? -19.759 10.771 -6.328 1.00 87.19 260 PRO A N 1
ATOM 1950 C CA . PRO A 1 260 ? -20.047 12.144 -5.906 1.00 87.19 260 PRO A CA 1
ATOM 1951 C C . PRO A 1 260 ? -19.822 12.409 -4.410 1.00 87.19 260 PRO A C 1
ATOM 1953 O O . PRO A 1 260 ? -19.577 13.545 -4.017 1.00 87.19 260 PRO A O 1
ATOM 1956 N N . ARG A 1 261 ? -19.906 11.381 -3.554 1.00 87.62 261 ARG A N 1
ATOM 1957 C CA . ARG A 1 261 ? -19.772 11.526 -2.093 1.00 87.62 261 ARG A CA 1
ATOM 1958 C C . ARG A 1 261 ? -18.321 11.596 -1.636 1.00 87.62 261 ARG A C 1
ATOM 1960 O O . ARG A 1 261 ? -18.032 12.254 -0.638 1.00 87.62 261 ARG A O 1
ATOM 1967 N N . ILE A 1 262 ? -17.425 10.932 -2.364 1.00 88.38 262 ILE A N 1
ATOM 1968 C CA . ILE A 1 262 ? -15.982 10.949 -2.093 1.00 88.38 262 ILE A CA 1
ATOM 1969 C C . ILE A 1 262 ? -15.277 12.171 -2.703 1.00 88.38 262 ILE A C 1
ATOM 1971 O O . ILE A 1 262 ? -14.083 12.337 -2.474 1.00 88.38 262 ILE A O 1
ATOM 1975 N N . GLU A 1 263 ? -16.014 13.027 -3.429 1.00 86.19 263 GLU A N 1
ATOM 1976 C CA . GLU A 1 263 ? -15.533 14.272 -4.058 1.00 86.19 263 GLU A CA 1
ATOM 1977 C C . GLU A 1 263 ? -14.302 14.085 -4.957 1.00 86.19 263 GLU A C 1
ATOM 1979 O O . GLU A 1 263 ? -13.470 14.979 -5.088 1.00 86.19 263 GLU A O 1
ATOM 1984 N N . MET A 1 264 ? -14.186 12.923 -5.601 1.00 87.56 264 MET A N 1
ATOM 1985 C CA . MET A 1 264 ? -13.131 12.659 -6.576 1.00 87.56 264 MET A CA 1
ATOM 1986 C C . MET A 1 264 ? -13.670 11.873 -7.773 1.00 87.56 264 MET A C 1
ATOM 1988 O O . MET A 1 264 ? -14.588 11.063 -7.604 1.00 87.56 264 MET A O 1
ATOM 1992 N N . PRO A 1 265 ? -13.092 12.064 -8.972 1.00 88.50 265 PRO A N 1
ATOM 1993 C CA . PRO A 1 265 ? -13.411 11.244 -10.131 1.00 88.50 265 PRO A CA 1
ATOM 1994 C C . PRO A 1 265 ? -13.095 9.769 -9.863 1.00 88.50 265 PRO A C 1
ATOM 1996 O O . PRO A 1 265 ? -12.033 9.440 -9.329 1.00 88.50 265 PRO A O 1
ATOM 1999 N N . VAL A 1 266 ? -14.009 8.882 -10.257 1.00 90.75 266 VAL A N 1
ATOM 2000 C CA . VAL A 1 266 ? -13.807 7.429 -10.233 1.00 90.75 266 VAL A CA 1
ATOM 2001 C C . VAL A 1 266 ? -13.675 6.943 -11.666 1.00 90.75 266 VAL A C 1
ATOM 2003 O O . VAL A 1 266 ? -14.572 7.160 -12.476 1.00 90.75 266 VAL A O 1
ATOM 2006 N N . LEU A 1 267 ? -12.549 6.307 -11.978 1.00 90.94 267 LEU A N 1
ATOM 2007 C CA . LEU A 1 267 ? -12.168 5.944 -13.340 1.00 90.94 267 LEU A CA 1
ATOM 2008 C C . LEU A 1 267 ? -11.882 4.450 -13.437 1.00 90.94 267 LEU A C 1
ATOM 2010 O O . LEU A 1 267 ? -11.382 3.841 -12.487 1.00 90.94 267 LEU A O 1
ATOM 2014 N N . TRP A 1 268 ? -12.172 3.878 -14.602 1.00 89.88 268 TRP A N 1
ATOM 2015 C CA . TRP A 1 268 ? -12.091 2.444 -14.844 1.00 89.88 268 TRP A CA 1
ATOM 2016 C C . TRP A 1 268 ? -10.970 2.109 -15.823 1.00 89.88 268 TRP A C 1
ATOM 2018 O O . TRP A 1 268 ? -10.809 2.727 -16.873 1.00 89.88 268 TRP A O 1
ATOM 2028 N N . ASP A 1 269 ? -10.217 1.058 -15.518 1.00 89.12 269 ASP A N 1
ATOM 2029 C CA . ASP A 1 269 ? -9.275 0.450 -16.447 1.00 89.12 269 ASP A CA 1
ATOM 2030 C C . ASP A 1 269 ? -10.023 -0.397 -17.481 1.00 89.12 269 ASP A C 1
ATOM 2032 O O . ASP A 1 269 ? -10.065 -1.626 -17.382 1.00 89.12 269 ASP A O 1
ATOM 2036 N N . HIS A 1 270 ? -10.628 0.261 -18.474 1.00 87.06 270 HIS A N 1
ATOM 2037 C CA . HIS A 1 270 ? -11.380 -0.408 -19.543 1.00 87.06 270 HIS A CA 1
ATOM 2038 C C . HIS A 1 270 ? -10.552 -1.481 -20.257 1.00 87.06 270 HIS A C 1
ATOM 2040 O O . HIS A 1 270 ? -11.070 -2.555 -20.536 1.00 87.06 270 HIS A O 1
ATOM 2046 N N . ALA A 1 271 ? -9.244 -1.262 -20.442 1.00 82.38 271 ALA A N 1
ATOM 2047 C CA . ALA A 1 271 ? -8.350 -2.271 -21.016 1.00 82.38 271 ALA A CA 1
ATOM 2048 C C . ALA A 1 271 ? -8.316 -3.554 -20.173 1.00 82.38 271 ALA A C 1
ATOM 2050 O O . ALA A 1 271 ? -8.389 -4.665 -20.699 1.00 82.38 271 ALA A O 1
ATOM 2051 N N . ALA A 1 272 ? -8.200 -3.409 -18.849 1.00 79.69 272 ALA A N 1
ATOM 2052 C CA . ALA A 1 272 ? -8.184 -4.545 -17.936 1.00 79.69 272 ALA A CA 1
ATOM 2053 C C . ALA A 1 272 ? -9.564 -5.214 -17.807 1.00 79.69 272 ALA A C 1
ATOM 2055 O O . ALA A 1 272 ? -9.619 -6.436 -17.640 1.00 79.69 272 ALA A O 1
ATOM 2056 N N . MET A 1 273 ? -10.655 -4.442 -17.896 1.00 86.31 273 MET A N 1
ATOM 2057 C CA . MET A 1 273 ? -12.024 -4.971 -17.908 1.00 86.31 273 MET A CA 1
ATOM 2058 C C . MET A 1 273 ? -12.271 -5.815 -19.159 1.00 86.31 273 MET A C 1
ATOM 2060 O O . MET A 1 273 ? -12.652 -6.983 -19.045 1.00 86.31 273 MET A O 1
ATOM 2064 N N . ASP A 1 274 ? -11.956 -5.264 -20.333 1.00 83.50 274 ASP A N 1
ATOM 2065 C CA . ASP A 1 274 ? -12.131 -5.910 -21.634 1.00 83.50 274 ASP A CA 1
ATOM 2066 C C . ASP A 1 274 ? -11.289 -7.191 -21.723 1.00 83.50 274 ASP A C 1
ATOM 2068 O O . ASP A 1 274 ? -11.793 -8.256 -22.093 1.00 83.50 274 ASP A O 1
ATOM 2072 N N . ALA A 1 275 ? -10.027 -7.137 -21.277 1.00 77.75 275 ALA A N 1
ATOM 2073 C CA . ALA A 1 275 ? -9.132 -8.295 -21.257 1.00 77.75 275 ALA A CA 1
ATOM 2074 C C . ALA A 1 275 ? -9.673 -9.459 -20.409 1.00 77.75 275 ALA A C 1
ATOM 2076 O O . ALA A 1 275 ? -9.482 -10.626 -20.760 1.00 77.75 275 ALA A O 1
ATOM 2077 N N . LYS A 1 276 ? -10.359 -9.162 -19.298 1.00 76.38 276 LYS A N 1
ATOM 2078 C CA . LYS A 1 276 ? -10.943 -10.173 -18.404 1.00 76.38 276 LYS A CA 1
ATOM 2079 C C . LYS A 1 276 ? -12.424 -10.440 -18.652 1.00 76.38 276 LYS A C 1
ATOM 2081 O O . LYS A 1 276 ? -12.994 -11.283 -17.959 1.00 76.38 276 LYS A O 1
ATOM 2086 N N . ARG A 1 277 ? -13.029 -9.772 -19.641 1.00 82.75 277 ARG A N 1
ATOM 2087 C CA . ARG A 1 277 ? -14.466 -9.839 -19.947 1.00 82.75 277 ARG A CA 1
ATOM 2088 C C . ARG A 1 277 ? -15.330 -9.553 -18.714 1.00 82.75 277 ARG A C 1
ATOM 2090 O O . ARG A 1 277 ? -16.319 -10.242 -18.471 1.00 82.75 277 ARG A O 1
ATOM 2097 N N . ILE A 1 278 ? -14.912 -8.579 -17.910 1.00 84.81 278 ILE A N 1
ATOM 2098 C CA . ILE A 1 278 ? -15.664 -8.115 -16.744 1.00 84.81 278 ILE A CA 1
ATOM 2099 C C . ILE A 1 278 ? -16.529 -6.951 -17.210 1.00 84.81 278 ILE A C 1
ATOM 2101 O O . ILE A 1 278 ? -15.996 -5.929 -17.623 1.00 84.81 278 ILE A O 1
ATOM 2105 N N . ASP A 1 279 ? -17.847 -7.106 -17.123 1.00 85.62 279 ASP A N 1
ATOM 2106 C CA . ASP A 1 279 ? -18.799 -6.017 -17.339 1.00 85.62 279 ASP A CA 1
ATOM 2107 C C . ASP A 1 279 ? -19.325 -5.528 -15.976 1.00 85.62 279 ASP A C 1
ATOM 2109 O O . ASP A 1 279 ? -20.124 -6.233 -15.346 1.00 85.62 279 ASP A O 1
ATOM 2113 N N . PRO A 1 280 ? -18.890 -4.349 -15.485 1.00 85.75 280 PRO A N 1
ATOM 2114 C CA . PRO A 1 280 ? -19.336 -3.797 -14.206 1.00 85.75 280 PRO A CA 1
ATOM 2115 C C . PRO A 1 280 ? -20.856 -3.613 -14.093 1.00 85.75 280 PRO A C 1
ATOM 2117 O O . PRO A 1 280 ? -21.389 -3.668 -12.983 1.00 85.75 280 PRO A O 1
ATOM 2120 N N . ALA A 1 281 ? -21.568 -3.425 -15.209 1.00 89.19 281 ALA A N 1
ATOM 2121 C CA . ALA A 1 281 ? -23.022 -3.272 -15.210 1.00 89.19 281 ALA A CA 1
ATOM 2122 C C . ALA A 1 281 ? -23.754 -4.614 -15.021 1.00 89.19 281 ALA A C 1
ATOM 2124 O O . ALA A 1 281 ? -24.878 -4.650 -14.523 1.00 89.19 281 ALA A O 1
ATOM 2125 N N . ALA A 1 282 ? -23.114 -5.732 -15.372 1.00 88.12 282 ALA A N 1
ATOM 2126 C CA . ALA A 1 282 ? -23.686 -7.070 -15.230 1.00 88.12 282 ALA A CA 1
ATOM 2127 C C . ALA A 1 282 ? -23.379 -7.729 -13.870 1.00 88.12 282 ALA A C 1
ATOM 2129 O O . ALA A 1 282 ? -24.051 -8.687 -13.479 1.00 88.12 282 ALA A O 1
ATOM 2130 N N . VAL A 1 283 ? -22.366 -7.248 -13.137 1.00 87.75 283 VAL A N 1
ATOM 2131 C CA . VAL A 1 283 ? -21.957 -7.832 -11.850 1.00 87.75 283 VAL A CA 1
ATOM 2132 C C . VAL A 1 283 ? -22.855 -7.335 -10.723 1.00 87.75 283 VAL A C 1
ATOM 2134 O O . VAL A 1 283 ? -22.787 -6.175 -10.333 1.00 87.75 283 VAL A O 1
ATOM 2137 N N . GLN A 1 284 ? -23.651 -8.237 -10.153 1.00 90.75 284 GLN A N 1
ATOM 2138 C CA . GLN A 1 284 ? -24.457 -7.966 -8.962 1.00 90.75 284 GLN A CA 1
ATOM 2139 C C . GLN A 1 284 ? -23.584 -7.992 -7.707 1.00 90.75 284 GLN A C 1
ATOM 2141 O O . GLN A 1 284 ? -22.839 -8.951 -7.484 1.00 90.75 284 GLN A O 1
ATOM 2146 N N . VAL A 1 285 ? -23.691 -6.955 -6.878 1.00 89.06 285 VAL A N 1
ATOM 2147 C CA . VAL A 1 285 ? -22.915 -6.821 -5.641 1.00 89.06 285 VAL A CA 1
ATOM 2148 C C . VAL A 1 285 ? -23.817 -6.834 -4.419 1.00 89.06 285 VAL A C 1
ATOM 2150 O O . VAL A 1 285 ? -24.922 -6.293 -4.424 1.00 89.06 285 VAL A O 1
ATOM 2153 N N . LYS A 1 286 ? -23.320 -7.445 -3.342 1.00 88.62 286 LYS A N 1
ATOM 2154 C CA . LYS A 1 286 ? -24.012 -7.487 -2.055 1.00 88.62 286 LYS A CA 1
ATOM 2155 C C . LYS A 1 286 ? -23.095 -7.042 -0.927 1.00 88.62 286 LYS A C 1
ATOM 2157 O O . LYS A 1 286 ? -21.975 -7.534 -0.779 1.00 88.62 286 LYS A O 1
ATOM 2162 N N . LEU A 1 287 ? -23.584 -6.133 -0.098 1.00 87.19 287 LEU A N 1
ATOM 2163 C CA . LEU A 1 287 ? -22.937 -5.663 1.114 1.00 87.19 287 LEU A CA 1
ATOM 2164 C C . LEU A 1 287 ? -23.971 -5.668 2.250 1.00 87.19 287 LEU A C 1
ATOM 2166 O O . LEU A 1 287 ? -24.915 -4.878 2.209 1.00 87.19 287 LEU A O 1
ATOM 2170 N N . PRO A 1 288 ? -23.816 -6.547 3.258 1.00 85.88 288 PRO A N 1
ATOM 2171 C CA . PRO A 1 288 ? -24.731 -6.573 4.391 1.00 85.88 288 PRO A CA 1
ATOM 2172 C C . PRO A 1 288 ? -24.642 -5.267 5.200 1.00 85.88 288 PRO A C 1
ATOM 2174 O O . PRO A 1 288 ? -23.582 -4.630 5.183 1.00 85.88 288 PRO A O 1
ATOM 2177 N N . PRO A 1 289 ? -25.699 -4.913 5.958 1.00 88.88 289 PRO A N 1
ATOM 2178 C CA . PRO A 1 289 ? -25.729 -3.719 6.795 1.00 88.88 289 PRO A CA 1
ATOM 2179 C C . PRO A 1 289 ? -24.503 -3.616 7.700 1.00 88.88 289 PRO A C 1
ATOM 2181 O O . PRO A 1 289 ? -24.271 -4.469 8.562 1.00 88.88 289 PRO A O 1
ATOM 2184 N N . ALA A 1 290 ? -23.702 -2.571 7.509 1.00 85.88 290 ALA A N 1
ATOM 2185 C CA . ALA A 1 290 ? -22.517 -2.334 8.319 1.00 85.88 290 ALA A CA 1
ATOM 2186 C C . ALA A 1 290 ? -22.143 -0.849 8.369 1.00 85.88 290 ALA A C 1
ATOM 2188 O O . ALA A 1 290 ? -22.344 -0.104 7.413 1.00 85.88 290 ALA A O 1
ATOM 2189 N N . SER A 1 291 ? -21.539 -0.439 9.488 1.00 88.56 291 SER A N 1
ATOM 2190 C CA . SER A 1 291 ? -20.888 0.865 9.618 1.00 88.56 291 SER A CA 1
ATOM 2191 C C . SER A 1 291 ? -19.432 0.752 9.175 1.00 88.56 291 SER A C 1
ATOM 2193 O O . SER A 1 291 ? -18.638 0.053 9.813 1.00 88.56 291 SER A O 1
ATOM 2195 N N . MET A 1 292 ? -19.064 1.386 8.063 1.00 87.31 292 MET A N 1
ATOM 2196 C CA . MET A 1 292 ? -17.703 1.322 7.527 1.00 87.31 292 MET A CA 1
ATOM 2197 C C . MET A 1 292 ? -17.344 2.537 6.680 1.00 87.31 292 MET A C 1
ATOM 2199 O O . MET A 1 292 ? -18.208 3.282 6.233 1.00 87.31 292 MET A O 1
ATOM 2203 N N . ALA A 1 293 ? -16.042 2.733 6.486 1.00 87.31 293 ALA A N 1
ATOM 2204 C CA . ALA A 1 293 ? -15.511 3.824 5.687 1.00 87.31 293 ALA A CA 1
ATOM 2205 C C . ALA A 1 293 ? -15.592 3.547 4.178 1.00 87.31 293 ALA A C 1
ATOM 2207 O O . ALA A 1 293 ? -15.520 2.385 3.771 1.00 87.31 293 ALA A O 1
ATOM 2208 N N . TYR A 1 294 ? -15.681 4.598 3.355 1.00 88.06 294 TYR A N 1
ATOM 2209 C CA . TYR A 1 294 ? -15.808 4.486 1.893 1.00 88.06 294 TYR A CA 1
ATOM 2210 C C . TYR A 1 294 ? -14.728 3.617 1.233 1.00 88.06 294 TYR A C 1
ATOM 2212 O O . TYR A 1 294 ? -15.067 2.808 0.370 1.00 88.06 294 TYR A O 1
ATOM 2220 N N . HIS A 1 295 ? -13.464 3.692 1.670 1.00 83.19 295 HIS A N 1
ATOM 2221 C CA . HIS A 1 295 ? -12.404 2.818 1.141 1.00 83.19 295 HIS A CA 1
ATOM 2222 C C . HIS A 1 295 ? -12.722 1.328 1.339 1.00 83.19 295 HIS A C 1
ATOM 2224 O O . HIS A 1 295 ? -12.546 0.538 0.414 1.00 83.19 295 HIS A O 1
ATOM 2230 N N . ARG A 1 296 ? -13.285 0.945 2.496 1.00 84.06 296 ARG A N 1
ATOM 2231 C CA . ARG A 1 296 ? -13.690 -0.443 2.773 1.00 84.06 296 ARG A CA 1
ATOM 2232 C C . ARG A 1 296 ? -14.912 -0.856 1.969 1.00 84.06 296 ARG A C 1
ATOM 2234 O O . ARG A 1 296 ? -14.995 -2.014 1.564 1.00 84.06 296 ARG A O 1
ATOM 2241 N N . ILE A 1 297 ? -15.852 0.067 1.755 1.00 87.44 297 ILE A N 1
ATOM 2242 C CA . ILE A 1 297 ? -17.036 -0.166 0.918 1.00 87.44 297 ILE A CA 1
ATOM 2243 C C . ILE A 1 297 ? -16.573 -0.485 -0.502 1.00 87.44 297 ILE A C 1
ATOM 2245 O O . ILE A 1 297 ? -16.827 -1.583 -0.990 1.00 87.44 297 ILE A O 1
ATOM 2249 N N . LEU A 1 298 ? -15.814 0.425 -1.121 1.00 88.12 298 LEU A N 1
ATOM 2250 C CA . LEU A 1 298 ? -15.284 0.257 -2.474 1.00 88.12 298 LEU A CA 1
ATOM 2251 C C . LEU A 1 298 ? -14.420 -1.005 -2.582 1.00 88.12 298 LEU A C 1
ATOM 2253 O O . LEU A 1 298 ? -14.651 -1.820 -3.467 1.00 88.12 298 LEU A O 1
ATOM 2257 N N . SER A 1 299 ? -13.512 -1.242 -1.632 1.00 83.62 299 SER A N 1
ATOM 2258 C CA . SER A 1 299 ? -12.678 -2.450 -1.592 1.00 83.62 299 SER A CA 1
ATOM 2259 C C . SER A 1 299 ? -13.511 -3.742 -1.588 1.00 83.62 299 SER A C 1
ATOM 2261 O O . SER A 1 299 ? -13.232 -4.660 -2.360 1.00 83.62 299 SER A O 1
ATOM 2263 N N . ARG A 1 300 ? -14.584 -3.816 -0.786 1.00 83.25 300 ARG A N 1
ATOM 2264 C CA . ARG A 1 300 ? -15.471 -4.994 -0.727 1.00 83.25 300 ARG A CA 1
ATOM 2265 C C . ARG A 1 300 ? -16.340 -5.172 -1.966 1.00 83.25 300 ARG A C 1
ATOM 2267 O O . ARG A 1 300 ? -16.605 -6.314 -2.340 1.00 83.25 300 ARG A O 1
ATOM 2274 N N . LEU A 1 301 ? -16.804 -4.080 -2.570 1.00 87.69 301 LEU A N 1
ATOM 2275 C CA . LEU A 1 301 ? -17.586 -4.125 -3.806 1.00 87.69 301 LEU A CA 1
ATOM 2276 C C . LEU A 1 301 ? -16.710 -4.583 -4.975 1.00 87.69 301 LEU A C 1
ATOM 2278 O O . LEU A 1 301 ? -17.021 -5.571 -5.634 1.00 87.69 301 LEU A O 1
ATOM 2282 N N . LEU A 1 302 ? -15.559 -3.936 -5.164 1.00 87.88 302 LEU A N 1
ATOM 2283 C CA . LEU A 1 302 ? -14.602 -4.260 -6.222 1.00 87.88 302 LEU A CA 1
ATOM 2284 C C . LEU A 1 302 ? -14.060 -5.686 -6.095 1.00 87.88 302 LEU A C 1
ATOM 2286 O O . LEU A 1 302 ? -13.909 -6.382 -7.099 1.00 87.88 302 LEU A O 1
ATOM 2290 N N . PHE A 1 303 ? -13.836 -6.164 -4.867 1.00 80.88 303 PHE A N 1
ATOM 2291 C CA . PHE A 1 303 ? -13.364 -7.527 -4.631 1.00 80.88 303 PHE A CA 1
ATOM 2292 C C . PHE A 1 303 ? -14.329 -8.597 -5.167 1.00 80.88 303 PHE A C 1
ATOM 2294 O O . PHE A 1 303 ? -13.869 -9.603 -5.707 1.00 80.88 303 PHE A O 1
ATOM 2301 N N . GLN A 1 304 ? -15.648 -8.374 -5.101 1.00 82.50 304 GLN A N 1
ATOM 2302 C CA . GLN A 1 304 ? -16.648 -9.305 -5.654 1.00 82.50 304 GLN A CA 1
ATOM 2303 C C . GLN A 1 304 ? -16.523 -9.460 -7.177 1.00 82.50 304 GLN A C 1
ATOM 2305 O O . GLN A 1 304 ? -16.829 -10.522 -7.714 1.00 82.50 304 GLN A O 1
ATOM 2310 N N . ALA A 1 305 ? -15.993 -8.439 -7.855 1.00 80.75 305 ALA A N 1
ATOM 2311 C CA . ALA A 1 305 ? -15.735 -8.428 -9.291 1.00 80.75 305 ALA A CA 1
ATOM 2312 C C . ALA A 1 305 ? -14.269 -8.722 -9.666 1.00 80.75 305 ALA A C 1
ATOM 2314 O O . ALA A 1 305 ? -13.899 -8.585 -10.828 1.00 80.75 305 ALA A O 1
ATOM 2315 N N . ARG A 1 306 ? -13.417 -9.134 -8.710 1.00 80.19 306 ARG A N 1
ATOM 2316 C CA . ARG A 1 306 ? -11.961 -9.333 -8.909 1.00 80.19 306 ARG A CA 1
ATOM 2317 C C . ARG A 1 306 ? -11.234 -8.064 -9.376 1.00 80.19 306 ARG A C 1
ATOM 2319 O O . ARG A 1 306 ? -10.276 -8.121 -10.156 1.00 80.19 306 ARG A O 1
ATOM 2326 N N . LEU A 1 307 ? -11.697 -6.920 -8.888 1.00 85.62 307 LEU A N 1
ATOM 2327 C CA . LEU A 1 307 ? -11.122 -5.606 -9.131 1.00 85.62 307 LEU A CA 1
ATOM 2328 C C . LEU A 1 307 ? -10.448 -5.073 -7.867 1.00 85.62 307 LEU A C 1
ATOM 2330 O O . LEU A 1 307 ? -10.735 -5.490 -6.741 1.00 85.62 307 LEU A O 1
ATOM 2334 N N . ARG A 1 308 ? -9.523 -4.143 -8.068 1.00 85.12 308 ARG A N 1
ATOM 2335 C CA . ARG A 1 308 ? -8.861 -3.360 -7.028 1.00 85.12 308 ARG A CA 1
ATOM 2336 C C . ARG A 1 308 ? -9.023 -1.888 -7.364 1.00 85.12 308 ARG A C 1
ATOM 2338 O O . ARG A 1 308 ? -9.268 -1.532 -8.513 1.00 85.12 308 ARG A O 1
ATOM 2345 N N . GLY A 1 309 ? -8.905 -1.045 -6.353 1.00 84.62 309 GLY A N 1
ATOM 2346 C CA . GLY A 1 309 ? -8.946 0.391 -6.544 1.00 84.62 309 GLY A CA 1
ATOM 2347 C C . GLY A 1 309 ? -7.939 1.074 -5.642 1.00 84.62 309 GLY A C 1
ATOM 2348 O O . GLY A 1 309 ? -7.735 0.654 -4.502 1.00 84.62 309 GLY A O 1
ATOM 2349 N N . GLU A 1 310 ? -7.303 2.111 -6.162 1.00 84.81 310 GLU A N 1
ATOM 2350 C CA . GLU A 1 310 ? -6.331 2.910 -5.427 1.00 84.81 310 GLU A CA 1
ATOM 2351 C C . GLU A 1 310 ? -6.476 4.389 -5.771 1.00 84.81 310 GLU A C 1
ATOM 2353 O O . GLU A 1 310 ? -6.922 4.752 -6.859 1.00 84.81 310 GLU A O 1
ATOM 2358 N N . VAL A 1 311 ? -6.108 5.249 -4.824 1.00 86.50 311 VAL A N 1
ATOM 2359 C CA . VAL A 1 311 ? -6.077 6.695 -5.051 1.00 86.50 311 VAL A CA 1
ATOM 2360 C C . VAL A 1 311 ? -4.781 7.032 -5.776 1.00 86.50 311 VAL A C 1
ATOM 2362 O O . VAL A 1 311 ? -3.698 6.668 -5.316 1.00 86.50 311 VAL A O 1
ATOM 2365 N N . ARG A 1 312 ? -4.892 7.738 -6.899 1.00 87.00 312 ARG A N 1
ATOM 2366 C CA . ARG A 1 312 ? -3.758 8.253 -7.668 1.00 87.00 312 ARG A CA 1
ATOM 2367 C C . ARG A 1 312 ? -3.830 9.771 -7.769 1.00 87.00 312 ARG A C 1
ATOM 2369 O O . ARG A 1 312 ? -4.881 10.367 -7.553 1.00 87.00 312 ARG A O 1
ATOM 2376 N N . VAL A 1 313 ? -2.686 10.375 -8.073 1.00 89.69 313 VAL A N 1
ATOM 2377 C CA . VAL A 1 313 ? -2.528 11.824 -8.232 1.00 89.69 313 VAL A CA 1
ATOM 2378 C C . VAL A 1 313 ? -2.000 12.084 -9.633 1.00 89.69 313 VAL A C 1
ATOM 2380 O O . VAL A 1 313 ? -1.059 11.414 -10.057 1.00 89.69 313 VAL A O 1
ATOM 2383 N N . ASP A 1 314 ? -2.607 13.006 -10.365 1.00 90.56 314 ASP A N 1
ATOM 2384 C CA . ASP A 1 314 ? -2.092 13.430 -11.666 1.00 90.56 314 ASP A CA 1
ATOM 2385 C C . ASP A 1 314 ? -0.942 14.455 -11.534 1.00 90.56 314 ASP A C 1
ATOM 2387 O O . ASP A 1 314 ? -0.511 14.817 -10.439 1.00 90.56 314 ASP A O 1
ATOM 2391 N N . GLU A 1 315 ? -0.414 14.922 -12.663 1.00 88.50 315 GLU A N 1
ATOM 2392 C CA . GLU A 1 315 ? 0.652 15.932 -12.735 1.00 88.50 315 GLU A CA 1
ATOM 2393 C C . GLU A 1 315 ? 0.244 17.282 -12.127 1.00 88.50 315 GLU A C 1
ATOM 2395 O O . GLU A 1 315 ? 1.103 18.042 -11.682 1.00 88.50 315 GLU A O 1
ATOM 2400 N N . SER A 1 316 ? -1.058 17.583 -12.118 1.00 85.56 316 SER A N 1
ATOM 2401 C CA . SER A 1 316 ? -1.628 18.830 -11.603 1.00 85.56 316 SER A CA 1
ATOM 2402 C C . SER A 1 316 ? -1.875 18.796 -10.090 1.00 85.56 316 SER A C 1
ATOM 2404 O O . SER A 1 316 ? -2.198 19.823 -9.493 1.00 85.56 316 SER A O 1
ATOM 2406 N N . GLY A 1 317 ? -1.704 17.630 -9.455 1.00 85.06 317 GLY A N 1
ATOM 2407 C CA . GLY A 1 317 ? -2.042 17.405 -8.050 1.00 85.06 317 GLY A CA 1
ATOM 2408 C C . GLY A 1 317 ? -3.500 16.992 -7.821 1.00 85.06 317 GLY A C 1
ATOM 2409 O O . GLY A 1 317 ? -3.919 16.857 -6.671 1.00 85.06 317 GLY A O 1
ATOM 2410 N N . THR A 1 318 ? -4.272 16.774 -8.885 1.00 88.94 318 THR A N 1
ATOM 2411 C CA . THR A 1 318 ? -5.668 16.339 -8.813 1.00 88.94 318 THR A CA 1
ATOM 2412 C C . THR A 1 318 ? -5.727 14.854 -8.468 1.00 88.94 318 THR A C 1
ATOM 2414 O O . THR A 1 318 ? -5.079 14.012 -9.096 1.00 88.94 318 THR A O 1
ATOM 2417 N N . ILE A 1 319 ? -6.506 14.530 -7.437 1.00 90.81 319 ILE A N 1
ATOM 2418 C CA . ILE A 1 319 ? -6.709 13.160 -6.965 1.00 90.81 319 ILE A CA 1
ATOM 2419 C C . ILE A 1 319 ? -7.845 12.483 -7.732 1.00 90.81 319 ILE A C 1
ATOM 2421 O O . ILE A 1 319 ? -8.870 13.099 -8.019 1.00 90.81 319 ILE A O 1
ATOM 2425 N N . PHE A 1 320 ? -7.691 11.196 -8.014 1.00 90.69 320 PHE A N 1
ATOM 2426 C CA . PHE A 1 320 ? -8.748 10.371 -8.593 1.00 90.69 320 PHE A CA 1
ATOM 2427 C C . PHE A 1 320 ? -8.647 8.933 -8.087 1.00 90.69 320 PHE A C 1
ATOM 2429 O O . PHE A 1 320 ? -7.579 8.463 -7.683 1.00 90.69 320 PHE A O 1
ATOM 2436 N N . TYR A 1 321 ? -9.771 8.222 -8.105 1.00 90.12 321 TYR A N 1
ATOM 2437 C CA . TYR A 1 321 ? -9.830 6.817 -7.733 1.00 90.12 321 TYR A CA 1
ATOM 2438 C C . TYR A 1 321 ? -9.724 5.947 -8.985 1.00 90.12 321 TYR A C 1
ATOM 2440 O O . TYR A 1 321 ? -10.603 5.961 -9.845 1.00 90.12 321 TYR A O 1
ATOM 2448 N N . TRP A 1 322 ? -8.630 5.196 -9.090 1.00 90.50 322 TRP A N 1
ATOM 2449 C CA . TRP A 1 322 ? -8.336 4.334 -10.227 1.00 90.50 322 TRP A CA 1
ATOM 2450 C C . TRP A 1 322 ? -8.756 2.897 -9.929 1.00 90.50 322 TRP A C 1
ATOM 2452 O O . TRP A 1 322 ? -8.142 2.238 -9.087 1.00 90.50 322 TRP A O 1
ATOM 2462 N N . ILE A 1 323 ? -9.778 2.403 -10.628 1.00 90.88 323 ILE A N 1
ATOM 2463 C CA . ILE A 1 323 ? -10.242 1.017 -10.550 1.00 90.88 323 ILE A CA 1
ATOM 2464 C C . ILE A 1 323 ? -9.556 0.211 -11.641 1.00 90.88 323 ILE A C 1
ATOM 2466 O O . ILE A 1 323 ? -9.708 0.485 -12.826 1.00 90.88 323 ILE A O 1
ATOM 2470 N N . TYR A 1 324 ? -8.844 -0.836 -11.253 1.00 86.50 324 TYR A N 1
ATOM 2471 C CA . TYR A 1 324 ? -8.148 -1.714 -12.178 1.00 86.50 324 TYR A CA 1
ATOM 2472 C C . TYR A 1 324 ? -8.373 -3.169 -11.822 1.00 86.50 324 TYR A C 1
ATOM 2474 O O . TYR A 1 324 ? -8.628 -3.526 -10.670 1.00 86.50 324 TYR A O 1
ATOM 2482 N N . SER A 1 325 ? -8.241 -4.047 -12.813 1.00 80.75 325 SER A N 1
ATOM 2483 C CA . SER A 1 325 ? -8.035 -5.449 -12.487 1.00 80.75 325 SER A CA 1
ATOM 2484 C C . SER A 1 325 ? -6.538 -5.678 -12.322 1.00 80.75 325 SER A C 1
ATOM 2486 O O . SER A 1 325 ? -5.783 -5.354 -13.243 1.00 80.75 325 SER A O 1
ATOM 2488 N N . PRO A 1 326 ? -6.073 -6.237 -11.192 1.00 66.06 326 PRO A N 1
ATOM 2489 C CA . PRO A 1 326 ? -4.688 -6.674 -11.099 1.00 66.06 326 PRO A CA 1
ATOM 2490 C C . PRO A 1 326 ? -4.457 -7.662 -12.245 1.00 66.06 326 PRO A C 1
ATOM 2492 O O . PRO A 1 326 ? -5.211 -8.631 -12.376 1.00 66.06 326 PRO A O 1
ATOM 2495 N N . MET A 1 327 ? -3.503 -7.388 -13.141 1.00 52.56 327 MET A N 1
ATOM 2496 C CA . MET A 1 327 ? -3.205 -8.297 -14.253 1.00 52.56 327 MET A CA 1
ATOM 2497 C C . MET A 1 327 ? -3.026 -9.715 -13.696 1.00 52.56 327 MET A C 1
ATOM 2499 O O . MET A 1 327 ? -2.397 -9.887 -12.651 1.00 52.56 327 MET A O 1
ATOM 2503 N N . ALA A 1 328 ? -3.548 -10.725 -14.400 1.00 42.59 328 ALA A N 1
ATOM 2504 C CA . ALA A 1 328 ? -3.203 -12.126 -14.123 1.00 42.59 328 ALA A CA 1
ATOM 2505 C C . ALA A 1 328 ? -1.681 -12.377 -14.271 1.00 42.59 328 ALA A C 1
ATOM 2507 O O . ALA A 1 328 ? -1.161 -13.352 -13.749 1.00 42.59 328 ALA A O 1
ATOM 2508 N N . ASP A 1 329 ? -0.969 -11.431 -14.895 1.00 39.06 329 ASP A N 1
ATOM 2509 C CA . ASP A 1 329 ? 0.490 -11.336 -14.956 1.00 39.06 329 ASP A CA 1
ATOM 2510 C C . ASP A 1 329 ? 1.116 -10.462 -13.856 1.00 39.06 329 ASP A C 1
ATOM 2512 O O . ASP A 1 329 ? 2.272 -10.051 -13.963 1.00 39.06 329 ASP A O 1
ATOM 2516 N N . THR A 1 330 ? 0.441 -10.259 -12.720 1.00 41.84 330 THR A N 1
ATOM 2517 C CA . THR A 1 330 ? 1.229 -10.232 -11.481 1.00 41.84 330 THR A CA 1
ATOM 2518 C C . THR A 1 330 ? 1.617 -11.674 -11.242 1.00 41.84 330 THR A C 1
ATOM 2520 O O . THR A 1 330 ? 0.970 -12.390 -10.484 1.00 41.84 330 THR A O 1
ATOM 2523 N N . GLN A 1 331 ? 2.633 -12.135 -11.967 1.00 52.50 331 GLN A N 1
ATOM 2524 C CA . GLN A 1 331 ? 3.285 -13.387 -11.664 1.00 52.50 331 GLN A CA 1
ATOM 2525 C C . GLN A 1 331 ? 3.745 -13.237 -10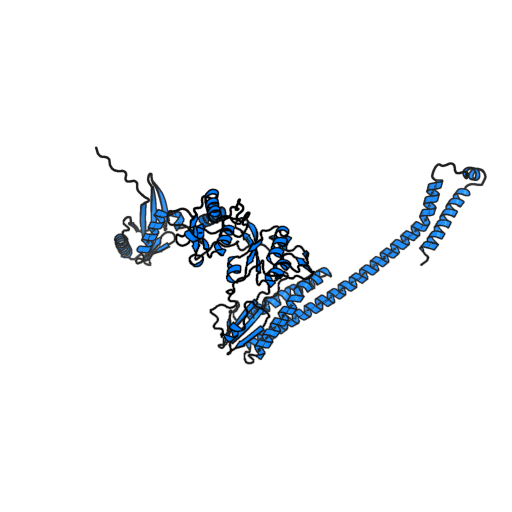.217 1.00 52.50 331 GLN A C 1
ATOM 2527 O O . GLN A 1 331 ? 4.752 -12.592 -9.935 1.00 52.50 331 GLN A O 1
ATOM 2532 N N . LEU A 1 332 ? 2.943 -13.771 -9.286 1.00 61.66 332 LEU A N 1
ATOM 2533 C CA . LEU A 1 332 ? 3.175 -13.703 -7.839 1.00 61.66 332 LEU A CA 1
ATOM 2534 C C . LEU A 1 332 ? 4.596 -14.172 -7.503 1.00 61.66 332 LEU A C 1
ATOM 2536 O O . LEU A 1 332 ? 5.162 -13.831 -6.469 1.00 61.66 332 LEU A O 1
ATOM 2540 N N . ILE A 1 333 ? 5.158 -14.964 -8.416 1.00 67.69 333 ILE A N 1
ATOM 2541 C CA . ILE A 1 333 ? 6.479 -15.530 -8.368 1.00 67.69 333 ILE A CA 1
ATOM 2542 C C . ILE A 1 333 ? 7.256 -15.156 -9.644 1.00 67.69 333 ILE A C 1
ATOM 2544 O O . ILE A 1 333 ? 6.750 -15.394 -10.744 1.00 67.69 333 ILE A O 1
ATOM 2548 N N . PRO A 1 334 ? 8.504 -14.661 -9.528 1.00 71.94 334 PRO A N 1
ATOM 2549 C CA . PRO A 1 334 ? 9.358 -14.363 -10.678 1.00 71.94 334 PRO A CA 1
ATOM 2550 C C . PRO A 1 334 ? 9.599 -15.576 -11.598 1.00 71.94 334 PRO A C 1
ATOM 2552 O O . PRO A 1 334 ? 9.841 -16.685 -11.116 1.00 71.94 334 PRO A O 1
ATOM 2555 N N . GLN A 1 335 ? 9.639 -15.370 -12.924 1.00 67.69 335 GLN A N 1
ATOM 2556 C CA . GLN A 1 335 ? 9.882 -16.450 -13.908 1.00 67.69 335 GLN A CA 1
ATOM 2557 C C . GLN A 1 335 ? 11.199 -17.192 -13.693 1.00 67.69 335 GLN A C 1
ATOM 2559 O O . GLN A 1 335 ? 11.283 -18.387 -13.964 1.00 67.69 335 GLN A O 1
ATOM 2564 N N . GLN A 1 336 ? 12.213 -16.506 -13.157 1.00 74.50 336 GLN A N 1
ATOM 2565 C CA . GLN A 1 336 ? 13.518 -17.100 -12.864 1.00 74.50 336 GLN A CA 1
ATOM 2566 C C . GLN A 1 336 ? 13.483 -18.209 -11.795 1.00 74.50 336 GLN A C 1
ATOM 2568 O O . GLN A 1 336 ? 14.498 -18.867 -11.558 1.00 74.50 336 GLN A O 1
ATOM 2573 N N . TRP A 1 337 ? 12.364 -18.399 -11.089 1.00 81.56 337 TRP A N 1
ATOM 2574 C CA . TRP A 1 337 ? 12.211 -19.508 -10.151 1.00 81.56 337 TRP A CA 1
ATOM 2575 C C . TRP A 1 337 ? 11.786 -20.753 -10.919 1.00 81.56 337 TRP A C 1
ATOM 2577 O O . TRP A 1 337 ? 10.699 -20.793 -11.488 1.00 81.56 337 TRP A O 1
ATOM 2587 N N . ALA A 1 338 ? 12.626 -21.787 -10.916 1.00 81.56 338 ALA A N 1
ATOM 2588 C CA . ALA A 1 338 ? 12.369 -23.061 -11.584 1.00 81.56 338 ALA A CA 1
ATOM 2589 C C . ALA A 1 338 ? 11.389 -23.933 -10.771 1.00 81.56 338 ALA A C 1
ATOM 2591 O O . ALA A 1 338 ? 11.740 -25.007 -10.293 1.00 81.56 338 ALA A O 1
ATOM 2592 N N . LEU A 1 339 ? 10.170 -23.435 -10.545 1.00 82.06 339 LEU A N 1
ATOM 2593 C CA . LEU A 1 339 ? 9.114 -24.166 -9.840 1.00 82.06 339 LEU A CA 1
ATOM 2594 C C . LEU A 1 339 ? 8.430 -25.200 -10.753 1.00 82.06 339 LEU A C 1
ATOM 2596 O O . LEU A 1 339 ? 8.050 -24.822 -11.869 1.00 82.06 339 LEU A O 1
ATOM 2600 N N . PRO A 1 340 ? 8.188 -26.437 -10.266 1.00 84.50 340 PRO A N 1
ATOM 2601 C CA . PRO A 1 340 ? 7.402 -27.450 -10.968 1.00 84.50 340 PRO A CA 1
ATOM 2602 C C . PRO A 1 340 ? 5.984 -26.973 -11.301 1.00 84.50 340 PRO A C 1
ATOM 2604 O O . PRO A 1 340 ? 5.355 -26.260 -10.510 1.00 84.50 340 PRO A O 1
ATOM 2607 N N . GLU A 1 341 ? 5.442 -27.426 -12.435 1.00 80.38 341 GLU A N 1
ATOM 2608 C CA . GLU A 1 341 ? 4.078 -27.084 -12.867 1.00 80.38 341 GLU A CA 1
ATOM 2609 C C . GLU A 1 341 ? 3.017 -27.489 -11.836 1.00 80.38 341 GLU A C 1
ATOM 2611 O O . GLU A 1 341 ? 2.058 -26.754 -11.625 1.00 80.38 341 GLU A O 1
ATOM 2616 N N . ALA A 1 342 ? 3.220 -28.587 -11.102 1.00 82.06 342 ALA A N 1
ATOM 2617 C CA . ALA A 1 342 ? 2.312 -29.015 -10.037 1.00 82.06 342 ALA A CA 1
ATOM 2618 C C . ALA A 1 342 ? 2.154 -27.973 -8.912 1.00 82.06 342 ALA A C 1
ATOM 2620 O O . ALA A 1 342 ? 1.066 -27.832 -8.353 1.00 82.06 342 ALA A O 1
ATOM 2621 N N . ILE A 1 343 ? 3.212 -27.219 -8.582 1.00 83.25 343 ILE A N 1
ATOM 2622 C CA . ILE A 1 343 ? 3.138 -26.122 -7.604 1.00 83.25 343 ILE A CA 1
ATOM 2623 C C . ILE A 1 343 ? 2.479 -24.896 -8.242 1.00 83.25 343 ILE A C 1
ATOM 2625 O O . ILE A 1 343 ? 1.630 -24.268 -7.611 1.00 83.25 343 ILE A O 1
ATOM 2629 N N . ARG A 1 344 ? 2.817 -24.581 -9.500 1.00 78.94 344 ARG A N 1
ATOM 2630 C CA . ARG A 1 344 ? 2.231 -23.444 -10.230 1.00 78.94 344 ARG A CA 1
ATOM 2631 C C . ARG A 1 344 ? 0.722 -23.591 -10.407 1.00 78.94 344 ARG A C 1
ATOM 2633 O O . ARG A 1 344 ? 0.004 -22.651 -10.115 1.00 78.94 344 ARG A O 1
ATOM 2640 N N . ASN A 1 345 ? 0.241 -24.779 -10.764 1.00 77.75 345 ASN A N 1
ATOM 2641 C CA . ASN A 1 345 ? -1.186 -25.059 -10.959 1.00 77.75 345 ASN A CA 1
ATOM 2642 C C . ASN A 1 345 ? -1.993 -25.008 -9.649 1.00 77.75 345 ASN A C 1
ATOM 2644 O O . ASN A 1 345 ? -3.209 -24.833 -9.672 1.00 77.75 345 ASN A O 1
ATOM 2648 N N . ARG A 1 346 ? -1.334 -25.181 -8.494 1.00 76.69 346 ARG A N 1
ATOM 2649 C CA . ARG A 1 346 ? -1.950 -25.051 -7.160 1.00 76.69 346 ARG A CA 1
ATOM 2650 C C . ARG A 1 346 ? -1.908 -23.618 -6.625 1.00 76.69 346 ARG A C 1
ATOM 2652 O O . ARG A 1 346 ? -2.642 -23.291 -5.684 1.00 76.69 346 ARG A O 1
ATOM 2659 N N . LEU A 1 347 ? -1.043 -22.777 -7.187 1.00 76.75 347 LEU A N 1
ATOM 2660 C CA . LEU A 1 347 ? -1.011 -21.352 -6.909 1.00 76.75 347 LEU A CA 1
ATOM 2661 C C . LEU A 1 347 ? -2.176 -20.700 -7.664 1.00 76.75 347 LEU A C 1
ATOM 2663 O O . LEU A 1 347 ? -2.316 -20.881 -8.866 1.00 76.75 347 LEU A O 1
ATOM 2667 N N . GLY A 1 348 ? -3.049 -20.000 -6.941 1.00 66.31 348 GLY A N 1
ATOM 2668 C CA . GLY A 1 348 ? -4.133 -19.252 -7.577 1.00 66.31 348 GLY A CA 1
ATOM 2669 C C . GLY A 1 348 ? -3.644 -17.887 -8.054 1.00 66.31 348 GLY A C 1
ATOM 2670 O O . GLY A 1 348 ? -2.507 -17.507 -7.787 1.00 66.31 348 GLY A O 1
ATOM 2671 N N . ASP A 1 349 ? -4.547 -17.116 -8.654 1.00 64.88 349 ASP A N 1
ATOM 2672 C CA . ASP A 1 349 ? -4.269 -15.745 -9.115 1.00 64.88 349 ASP A CA 1
ATOM 2673 C C . ASP A 1 349 ? -4.078 -14.738 -7.958 1.00 64.88 349 ASP A C 1
ATOM 2675 O O . ASP A 1 349 ? -3.726 -13.582 -8.173 1.00 64.88 349 ASP A O 1
ATOM 2679 N N . GLU A 1 350 ? -4.306 -15.167 -6.711 1.00 65.12 350 GLU A N 1
ATOM 2680 C CA . GLU A 1 350 ? -4.133 -14.370 -5.497 1.00 65.12 350 GLU A CA 1
ATOM 2681 C C . GLU A 1 350 ? -3.231 -15.086 -4.478 1.00 65.12 350 GLU A C 1
ATOM 2683 O O . GLU A 1 350 ? -3.164 -16.318 -4.428 1.00 65.12 350 GLU A O 1
ATOM 2688 N N . VAL A 1 351 ? -2.600 -14.306 -3.588 1.00 75.19 351 VAL A N 1
ATOM 2689 C CA . VAL A 1 351 ? -1.776 -14.805 -2.467 1.00 75.19 351 VAL A CA 1
ATOM 2690 C C . VAL A 1 351 ? -2.533 -15.861 -1.647 1.00 75.19 351 VAL A C 1
ATOM 2692 O O . VAL A 1 351 ? -2.002 -16.925 -1.330 1.00 75.19 351 VAL A O 1
ATOM 2695 N N . GLY A 1 352 ? -3.798 -15.588 -1.315 1.00 80.00 352 GLY A N 1
ATOM 2696 C CA . GLY A 1 352 ? -4.635 -16.493 -0.530 1.00 80.00 352 GLY A CA 1
ATOM 2697 C C . GLY A 1 352 ? -4.202 -16.618 0.939 1.00 80.00 352 GLY A C 1
ATOM 2698 O O . GLY A 1 352 ? -3.795 -15.647 1.585 1.00 80.00 352 GLY A O 1
ATOM 2699 N N . ARG A 1 353 ? -4.377 -17.816 1.513 1.00 87.12 353 ARG A N 1
ATOM 2700 C CA . ARG A 1 353 ? -3.970 -18.141 2.894 1.00 87.12 353 ARG A CA 1
ATOM 2701 C C . ARG A 1 353 ? -2.475 -18.450 2.972 1.00 87.12 353 ARG A C 1
ATOM 2703 O O . ARG A 1 353 ? -1.924 -18.960 1.998 1.00 87.12 353 ARG A O 1
ATOM 2710 N N . GLN A 1 354 ? -1.868 -18.218 4.137 1.00 91.81 354 GLN A N 1
ATOM 2711 C CA . GLN A 1 354 ? -0.513 -18.710 4.385 1.00 91.81 354 GLN A CA 1
ATOM 2712 C C . GLN A 1 354 ? -0.516 -20.240 4.303 1.00 91.81 354 GLN A C 1
ATOM 2714 O O . GLN A 1 354 ? -1.440 -20.882 4.813 1.00 91.81 354 GLN A O 1
ATOM 2719 N N . ARG A 1 355 ? 0.424 -20.807 3.548 1.00 93.00 355 ARG A N 1
ATOM 2720 C CA . ARG A 1 355 ? 0.475 -22.247 3.264 1.00 93.00 355 ARG A CA 1
ATOM 2721 C C . ARG A 1 355 ? 1.840 -22.672 2.747 1.00 93.00 355 ARG A C 1
ATOM 2723 O O . ARG A 1 355 ? 2.514 -21.907 2.055 1.00 93.00 355 ARG A O 1
ATOM 2730 N N . ALA A 1 356 ? 2.182 -23.925 3.025 1.00 93.38 356 ALA A N 1
ATOM 2731 C CA . ALA A 1 356 ? 3.320 -24.608 2.434 1.00 93.38 356 ALA A CA 1
ATOM 2732 C C . ALA A 1 356 ? 2.848 -25.498 1.276 1.00 93.38 356 ALA A C 1
ATOM 2734 O O . ALA A 1 356 ? 1.768 -26.094 1.326 1.00 93.38 356 ALA A O 1
ATOM 2735 N N . MET A 1 357 ? 3.640 -25.547 0.208 1.00 92.19 357 MET A N 1
ATOM 2736 C CA . MET A 1 357 ? 3.426 -26.425 -0.938 1.00 92.19 357 MET A CA 1
ATOM 2737 C C . MET A 1 357 ? 4.737 -27.124 -1.279 1.00 92.19 357 MET A C 1
ATOM 2739 O O . MET A 1 357 ? 5.674 -26.465 -1.735 1.00 92.19 357 MET A O 1
ATOM 2743 N N . VAL A 1 358 ? 4.792 -28.444 -1.086 1.00 91.50 358 VAL A N 1
ATOM 2744 C CA . VAL A 1 358 ? 5.937 -29.268 -1.491 1.00 91.50 358 VAL A CA 1
ATOM 2745 C C . VAL A 1 358 ? 5.607 -30.119 -2.714 1.00 91.50 358 VAL A C 1
ATOM 2747 O O . VAL A 1 358 ? 4.513 -30.677 -2.839 1.00 91.50 358 VAL A O 1
ATOM 2750 N N . HIS A 1 359 ? 6.566 -30.204 -3.635 1.00 90.31 359 HIS A N 1
ATOM 2751 C CA . HIS A 1 359 ? 6.563 -31.147 -4.752 1.00 90.31 359 HIS A CA 1
ATOM 2752 C C . HIS A 1 359 ? 7.996 -31.382 -5.241 1.00 90.31 359 HIS A C 1
ATOM 2754 O O . HIS A 1 359 ? 8.745 -30.418 -5.378 1.00 90.31 359 HIS A O 1
ATOM 2760 N N . ASP A 1 360 ? 8.389 -32.632 -5.494 1.00 85.62 360 ASP A N 1
ATOM 2761 C CA . ASP A 1 360 ? 9.723 -33.008 -6.002 1.00 85.62 360 ASP A CA 1
ATOM 2762 C C . ASP A 1 360 ? 10.907 -32.362 -5.251 1.00 85.62 360 ASP A C 1
ATOM 2764 O O . ASP A 1 360 ? 11.900 -31.936 -5.838 1.00 85.62 360 ASP A O 1
ATOM 2768 N N . GLY A 1 361 ? 10.793 -32.223 -3.925 1.00 84.38 361 GLY A N 1
ATOM 2769 C CA . GLY A 1 361 ? 11.813 -31.577 -3.086 1.00 84.38 361 GLY A CA 1
ATOM 2770 C C . GLY A 1 361 ? 11.871 -30.044 -3.194 1.00 84.38 361 GLY A C 1
ATOM 2771 O O . GLY A 1 361 ? 12.638 -29.413 -2.463 1.00 84.38 361 GLY A O 1
ATOM 2772 N N . HIS A 1 362 ? 11.050 -29.427 -4.050 1.00 91.12 362 HIS A N 1
ATOM 2773 C CA . HIS A 1 362 ? 10.792 -27.989 -4.034 1.00 91.12 362 HIS A CA 1
ATOM 2774 C C . HIS A 1 362 ? 9.800 -27.664 -2.921 1.00 91.12 362 HIS A C 1
ATOM 2776 O O . HIS A 1 362 ? 8.762 -28.312 -2.810 1.00 91.12 362 HIS A O 1
ATOM 2782 N N . LEU A 1 363 ? 10.082 -26.617 -2.149 1.00 92.81 363 LEU A N 1
ATOM 2783 C CA . LEU A 1 363 ? 9.154 -26.059 -1.167 1.00 92.81 363 LEU A CA 1
ATOM 2784 C C . LEU A 1 363 ? 8.845 -24.616 -1.541 1.00 92.81 363 LEU A C 1
ATOM 2786 O O . LEU A 1 363 ? 9.752 -23.791 -1.616 1.00 92.81 363 LEU A O 1
ATOM 2790 N N . LEU A 1 364 ? 7.569 -24.309 -1.737 1.00 92.56 364 LEU A N 1
ATOM 2791 C CA . LEU A 1 364 ? 7.070 -22.947 -1.847 1.00 92.56 364 LEU A CA 1
ATOM 2792 C C . LEU A 1 364 ? 6.286 -22.597 -0.581 1.00 92.56 364 LEU A C 1
ATOM 2794 O O . LEU A 1 364 ? 5.302 -23.254 -0.242 1.00 92.56 364 LEU A O 1
ATOM 2798 N N . LEU A 1 365 ? 6.710 -21.534 0.090 1.00 93.44 365 LEU A N 1
ATOM 2799 C CA . LEU A 1 365 ? 6.002 -20.920 1.200 1.00 93.44 365 LEU A CA 1
ATOM 2800 C C . LEU A 1 365 ? 5.300 -19.663 0.709 1.00 93.44 365 LEU A C 1
ATOM 2802 O O . LEU A 1 365 ? 5.916 -18.778 0.113 1.00 93.44 365 LEU A O 1
ATOM 2806 N N . VAL A 1 366 ? 4.010 -19.588 1.004 1.00 92.50 366 VAL A N 1
ATOM 2807 C CA . VAL A 1 366 ? 3.230 -18.360 0.899 1.00 92.50 366 VAL A CA 1
ATOM 2808 C C . VAL A 1 366 ? 3.012 -17.867 2.319 1.00 92.50 366 VAL A C 1
ATOM 2810 O O . VAL A 1 366 ? 2.313 -18.525 3.085 1.00 92.50 366 VAL A O 1
ATOM 2813 N N . LEU A 1 367 ? 3.628 -16.745 2.675 1.00 94.12 367 LEU A N 1
ATOM 2814 C CA . LEU A 1 367 ? 3.538 -16.109 3.991 1.00 94.12 367 LEU A CA 1
ATOM 2815 C C . LEU A 1 367 ? 2.977 -14.692 3.837 1.00 94.12 367 LEU A C 1
ATOM 2817 O O . LEU A 1 367 ? 2.840 -14.196 2.719 1.00 94.12 367 LEU A O 1
ATOM 2821 N N . HIS A 1 368 ? 2.618 -14.035 4.938 1.00 92.88 368 HIS A N 1
ATOM 2822 C CA . HIS A 1 368 ? 2.119 -12.653 4.918 1.00 92.88 368 HIS A CA 1
ATOM 2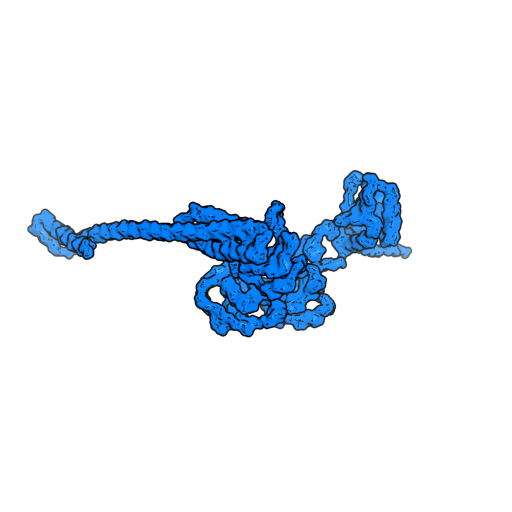823 C C . HIS A 1 368 ? 3.069 -11.724 5.669 1.00 92.88 368 HIS A C 1
ATOM 2825 O O . HIS A 1 368 ? 3.617 -12.117 6.702 1.00 92.88 368 HIS A O 1
ATOM 2831 N N . ALA A 1 369 ? 3.228 -10.496 5.175 1.00 91.06 369 ALA A N 1
ATOM 2832 C CA . ALA A 1 369 ? 3.849 -9.421 5.945 1.00 91.06 369 ALA A CA 1
ATOM 2833 C C . ALA A 1 369 ? 3.027 -9.128 7.222 1.00 91.06 369 ALA A C 1
ATOM 2835 O O . ALA A 1 369 ? 1.824 -9.430 7.243 1.00 91.06 369 ALA A O 1
ATOM 2836 N N . PRO A 1 370 ? 3.636 -8.562 8.284 1.00 90.62 370 PRO A N 1
ATOM 2837 C CA . PRO A 1 370 ? 2.892 -8.137 9.463 1.00 90.62 370 PRO A CA 1
ATOM 2838 C C . PRO A 1 370 ? 1.753 -7.181 9.063 1.00 90.62 370 PRO A C 1
ATOM 2840 O O . PRO A 1 370 ? 2.003 -6.211 8.345 1.00 90.62 370 PRO A O 1
ATOM 2843 N N . PRO A 1 371 ? 0.503 -7.432 9.486 1.00 86.31 371 PRO A N 1
ATOM 2844 C CA . PRO A 1 371 ? -0.630 -6.609 9.081 1.00 86.31 371 PRO A CA 1
ATOM 2845 C C . PRO A 1 371 ? -0.529 -5.195 9.667 1.00 86.31 371 PRO A C 1
ATOM 2847 O O . PRO A 1 371 ? -0.379 -5.034 10.878 1.00 86.31 371 PRO A O 1
ATOM 2850 N N . ALA A 1 372 ? -0.670 -4.174 8.820 1.00 75.94 372 ALA A N 1
ATOM 2851 C CA . ALA A 1 372 ? -0.768 -2.780 9.253 1.00 75.94 372 ALA A CA 1
ATOM 2852 C C . ALA A 1 372 ? -2.236 -2.363 9.527 1.00 75.94 372 ALA A C 1
ATOM 2854 O O . ALA A 1 372 ? -3.145 -2.912 8.898 1.00 75.94 372 ALA A O 1
ATOM 2855 N N . PRO A 1 373 ? -2.487 -1.374 10.414 1.00 60.12 373 PRO A N 1
ATOM 2856 C CA . PRO A 1 373 ? -3.836 -0.922 10.798 1.00 60.12 373 PRO A CA 1
ATOM 2857 C C . PRO A 1 373 ? -4.768 -0.556 9.630 1.00 60.12 373 PRO A C 1
ATOM 2859 O O . PRO A 1 373 ? -5.976 -0.781 9.724 1.00 60.12 373 PRO A O 1
ATOM 2862 N N . ASP A 1 374 ? -4.206 -0.054 8.525 1.00 58.78 374 ASP A N 1
ATOM 2863 C CA . ASP A 1 374 ? -4.954 0.484 7.379 1.00 58.78 374 ASP A CA 1
ATOM 2864 C C . ASP A 1 374 ? -4.800 -0.349 6.091 1.00 58.78 374 ASP A C 1
ATOM 2866 O O . ASP A 1 374 ? -5.150 0.101 5.000 1.00 58.78 374 ASP A O 1
ATOM 2870 N N . GLN A 1 375 ? -4.261 -1.570 6.183 1.00 60.44 375 GLN A N 1
ATOM 2871 C CA . GLN A 1 375 ? -4.115 -2.454 5.025 1.00 60.44 375 GLN A CA 1
ATOM 2872 C C . GLN A 1 375 ? -5.340 -3.363 4.856 1.00 60.44 375 GLN A C 1
ATOM 2874 O O . GLN A 1 375 ? -5.533 -4.334 5.587 1.00 60.44 375 GLN A O 1
ATOM 2879 N N . ASP A 1 376 ? -6.151 -3.079 3.833 1.00 51.34 376 ASP A N 1
ATOM 2880 C CA . ASP A 1 376 ? -7.310 -3.903 3.454 1.00 51.34 376 ASP A CA 1
ATOM 2881 C C . ASP A 1 376 ? -6.916 -5.194 2.706 1.00 51.34 376 ASP A C 1
ATOM 2883 O O . ASP A 1 376 ? -7.669 -6.173 2.691 1.00 51.34 376 ASP A O 1
ATOM 2887 N N . ALA A 1 377 ? -5.737 -5.209 2.077 1.00 57.78 377 ALA A N 1
ATOM 2888 C CA . ALA A 1 377 ? -5.223 -6.339 1.311 1.00 57.78 377 ALA A CA 1
ATOM 2889 C C . ALA A 1 377 ? -4.073 -7.030 2.051 1.00 57.78 377 ALA A C 1
ATOM 2891 O O . ALA A 1 377 ? -3.183 -6.386 2.599 1.00 57.78 377 ALA A O 1
ATOM 2892 N N . ARG A 1 378 ? -4.078 -8.367 2.033 1.00 70.88 378 ARG A N 1
ATOM 2893 C CA . ARG A 1 378 ? -2.992 -9.178 2.594 1.00 70.88 378 ARG A CA 1
ATOM 2894 C C . ARG A 1 378 ? -1.764 -9.046 1.701 1.00 70.88 378 ARG A C 1
ATOM 2896 O O . ARG A 1 378 ? -1.786 -9.529 0.569 1.00 70.88 378 ARG A O 1
ATOM 2903 N N . GLU A 1 379 ? -0.699 -8.443 2.211 1.00 81.06 379 GLU A N 1
ATOM 2904 C CA . GLU A 1 379 ? 0.576 -8.402 1.501 1.00 81.06 379 GLU A CA 1
ATOM 2905 C C . GLU A 1 379 ? 1.269 -9.770 1.603 1.00 81.06 379 GLU A C 1
ATOM 2907 O O . GLU A 1 379 ? 1.713 -10.200 2.671 1.00 81.06 379 GLU A O 1
ATOM 2912 N N . GLY A 1 380 ? 1.308 -10.492 0.483 1.00 84.06 380 GLY A N 1
ATOM 2913 C CA . GLY A 1 380 ? 1.948 -11.799 0.382 1.00 84.06 380 GLY A CA 1
ATOM 2914 C C . GLY A 1 380 ? 3.457 -11.705 0.207 1.00 84.06 380 GLY A C 1
ATOM 2915 O O . GLY A 1 380 ? 3.948 -10.949 -0.627 1.00 84.06 380 GLY A O 1
ATOM 2916 N N . ARG A 1 381 ? 4.190 -12.536 0.944 1.00 88.44 381 ARG A N 1
ATOM 2917 C CA . ARG A 1 381 ? 5.624 -12.780 0.789 1.00 88.44 381 ARG A CA 1
ATOM 2918 C C . ARG A 1 381 ? 5.816 -14.230 0.348 1.00 88.44 381 ARG A C 1
ATOM 2920 O O . ARG A 1 381 ? 5.368 -15.158 1.024 1.00 88.44 381 ARG A O 1
ATOM 2927 N N . PHE A 1 382 ? 6.462 -14.424 -0.795 1.00 90.31 382 PHE A N 1
ATOM 2928 C CA . PHE A 1 382 ? 6.729 -15.748 -1.353 1.00 90.31 382 PHE A CA 1
ATOM 2929 C C . PHE A 1 382 ? 8.175 -16.138 -1.084 1.00 90.31 382 PHE A C 1
ATOM 2931 O O . PHE A 1 382 ? 9.082 -15.339 -1.311 1.00 90.31 382 PHE A O 1
ATOM 2938 N N . PHE A 1 383 ? 8.386 -17.377 -0.648 1.00 91.88 383 PHE A N 1
ATOM 2939 C CA . PHE A 1 383 ? 9.718 -17.935 -0.447 1.00 91.88 383 PHE A CA 1
ATOM 2940 C C . PHE A 1 383 ? 9.795 -19.313 -1.079 1.00 91.88 383 PHE A C 1
ATOM 2942 O O . PHE A 1 383 ? 8.951 -20.169 -0.827 1.00 91.88 383 PHE A O 1
ATOM 2949 N N . TRP A 1 384 ? 10.815 -19.542 -1.889 1.00 92.19 384 TRP A N 1
ATOM 2950 C CA . TRP A 1 384 ? 11.051 -20.816 -2.542 1.00 92.19 384 TRP A CA 1
ATOM 2951 C C . TRP A 1 384 ? 12.373 -21.414 -2.082 1.00 92.19 384 TRP A C 1
ATOM 2953 O O . TRP A 1 384 ? 13.407 -20.753 -2.117 1.00 92.19 384 TRP A O 1
ATOM 2963 N N . ARG A 1 385 ? 12.341 -22.687 -1.693 1.00 91.31 385 ARG A N 1
ATOM 2964 C CA . ARG A 1 385 ? 13.523 -23.520 -1.497 1.00 91.31 385 ARG A CA 1
ATOM 2965 C C . ARG A 1 385 ? 13.653 -24.496 -2.660 1.00 91.31 385 ARG A C 1
ATOM 2967 O O . ARG A 1 385 ? 12.755 -25.310 -2.899 1.00 91.31 385 ARG A O 1
ATOM 2974 N N . ALA A 1 386 ? 14.777 -24.437 -3.363 1.00 89.44 386 ALA A N 1
ATOM 2975 C CA . ALA A 1 386 ? 15.126 -25.413 -4.386 1.00 89.44 386 ALA A CA 1
ATOM 2976 C C . ALA A 1 386 ? 15.469 -26.785 -3.756 1.00 89.44 386 ALA A C 1
ATOM 2978 O O . ALA A 1 386 ? 15.876 -26.835 -2.590 1.00 89.44 386 ALA A O 1
ATOM 2979 N N . PRO A 1 387 ? 15.394 -27.898 -4.513 1.00 87.62 387 PRO A N 1
ATOM 2980 C CA . PRO A 1 387 ? 15.829 -29.217 -4.038 1.00 87.62 387 PRO A CA 1
ATOM 2981 C C . PRO A 1 387 ? 17.296 -29.235 -3.594 1.00 87.62 387 PRO A C 1
ATOM 2983 O O . PRO A 1 387 ? 17.655 -29.940 -2.655 1.00 87.62 387 PRO A O 1
ATOM 2986 N N . THR A 1 388 ? 18.126 -28.389 -4.212 1.00 85.75 388 THR A N 1
ATOM 2987 C CA . THR A 1 388 ? 19.536 -28.168 -3.854 1.00 85.75 388 THR A CA 1
ATOM 2988 C C . THR A 1 388 ? 19.725 -27.537 -2.470 1.00 85.75 388 THR A C 1
ATOM 2990 O O . THR A 1 388 ? 20.831 -27.549 -1.940 1.00 85.75 388 THR A O 1
ATOM 2993 N N . GLY A 1 389 ? 18.662 -26.990 -1.873 1.00 84.44 389 GLY A N 1
ATOM 2994 C CA . GLY A 1 389 ? 18.676 -26.336 -0.567 1.00 84.44 389 GLY A CA 1
ATOM 2995 C C . GLY A 1 389 ? 18.855 -24.821 -0.590 1.00 84.44 389 GLY A C 1
ATOM 2996 O O . GLY A 1 389 ? 18.844 -24.207 0.474 1.00 84.44 389 GLY A O 1
ATOM 2997 N N . GLU A 1 390 ? 18.973 -24.215 -1.771 1.00 87.06 390 GLU A N 1
ATOM 2998 C CA . GLU A 1 390 ? 19.031 -22.759 -1.933 1.00 87.06 390 GLU A CA 1
ATOM 2999 C C . GLU A 1 390 ? 17.658 -22.118 -1.673 1.00 87.06 390 GLU A C 1
ATOM 3001 O O . GLU A 1 390 ? 16.644 -22.588 -2.196 1.00 87.06 390 GLU A O 1
ATOM 3006 N N . TRP A 1 391 ? 17.631 -21.031 -0.895 1.00 88.31 391 TRP A N 1
ATOM 3007 C CA . TRP A 1 391 ? 16.435 -20.222 -0.637 1.00 88.31 391 TRP A CA 1
ATOM 3008 C C . TRP A 1 391 ? 16.387 -18.981 -1.526 1.00 88.31 391 TRP A C 1
ATOM 3010 O O . TRP A 1 391 ? 17.403 -18.319 -1.746 1.00 88.31 391 TRP A O 1
ATOM 3020 N N . ARG A 1 392 ? 15.185 -18.636 -1.991 1.00 87.88 392 ARG A N 1
ATOM 3021 C CA . ARG A 1 392 ? 14.889 -17.418 -2.746 1.00 87.88 392 ARG A CA 1
ATOM 3022 C C . ARG A 1 392 ? 13.634 -16.725 -2.195 1.00 87.88 392 ARG A C 1
ATOM 3024 O O . ARG A 1 392 ? 12.666 -17.426 -1.903 1.00 87.88 392 ARG A O 1
ATOM 3031 N N . PRO A 1 393 ? 13.606 -15.381 -2.108 1.00 84.62 393 PRO A N 1
ATOM 3032 C CA . PRO A 1 393 ? 14.740 -14.471 -2.309 1.00 84.62 393 PRO A CA 1
ATOM 3033 C C . PRO A 1 393 ? 15.865 -14.710 -1.285 1.00 84.62 393 PRO A C 1
ATOM 3035 O O . PRO A 1 393 ? 15.648 -15.336 -0.247 1.00 84.62 393 PRO A O 1
ATOM 3038 N N . GLN A 1 394 ? 17.081 -14.265 -1.614 1.00 81.81 394 GLN A N 1
ATOM 3039 C CA . GLN A 1 394 ? 18.180 -14.255 -0.645 1.00 81.81 394 GLN A CA 1
ATOM 3040 C C . GLN A 1 394 ? 17.896 -13.195 0.424 1.00 81.81 394 GLN A C 1
ATOM 3042 O O . GLN A 1 394 ? 17.259 -12.185 0.126 1.00 81.81 394 GLN A O 1
ATOM 3047 N N . ALA A 1 395 ? 18.349 -13.444 1.652 1.00 79.38 395 ALA A N 1
ATOM 3048 C CA . ALA A 1 395 ? 18.264 -12.457 2.723 1.00 79.38 395 ALA A CA 1
ATOM 3049 C C . ALA A 1 395 ? 19.086 -11.210 2.377 1.00 79.38 395 ALA A C 1
ATOM 3051 O O . ALA A 1 395 ? 20.114 -11.303 1.699 1.00 79.38 395 ALA A O 1
ATOM 3052 N N . LEU A 1 396 ? 18.652 -10.058 2.878 1.00 74.31 396 LEU A N 1
ATOM 3053 C CA . LEU A 1 396 ? 19.428 -8.821 2.843 1.00 74.31 396 LEU A CA 1
ATOM 3054 C C . LEU A 1 396 ? 20.641 -8.905 3.785 1.00 74.31 396 LEU A C 1
ATOM 3056 O O . LEU A 1 396 ? 21.702 -8.364 3.475 1.00 74.31 396 LEU A O 1
ATOM 3060 N N . HIS A 1 397 ? 20.503 -9.608 4.911 1.00 74.56 397 HIS A N 1
ATOM 3061 C CA . HIS A 1 397 ? 21.551 -9.785 5.914 1.00 74.56 397 HIS A CA 1
ATOM 3062 C C . HIS A 1 397 ? 22.343 -11.079 5.682 1.00 74.56 397 HIS A C 1
ATOM 3064 O O . HIS A 1 397 ? 21.795 -12.172 5.513 1.00 74.56 397 HIS A O 1
ATOM 3070 N N . HIS A 1 398 ? 23.675 -10.970 5.694 1.00 65.38 398 HIS A N 1
ATOM 3071 C CA . HIS A 1 398 ? 24.558 -12.124 5.540 1.00 65.38 398 HIS A CA 1
ATOM 3072 C C . HIS A 1 398 ? 24.387 -13.125 6.691 1.00 65.38 398 HIS A C 1
ATOM 3074 O O . HIS A 1 398 ? 24.536 -12.774 7.857 1.00 65.38 398 HIS A O 1
ATOM 3080 N N . GLY A 1 399 ? 24.142 -14.394 6.347 1.00 66.62 399 GLY A N 1
ATOM 3081 C CA . GLY A 1 399 ? 24.021 -15.495 7.310 1.00 66.62 399 GLY A CA 1
ATOM 3082 C C . GLY A 1 399 ? 22.593 -15.796 7.772 1.00 66.62 399 GLY A C 1
ATOM 3083 O O . GLY A 1 399 ? 22.394 -16.777 8.487 1.00 66.62 399 GLY A O 1
ATOM 3084 N N . GLU A 1 400 ? 21.606 -15.018 7.328 1.00 74.44 400 GLU A N 1
ATOM 3085 C CA . GLU A 1 400 ? 20.194 -15.228 7.641 1.00 74.44 400 GLU A CA 1
ATOM 3086 C C . GLU A 1 400 ? 19.402 -15.694 6.408 1.00 74.44 400 GLU A C 1
ATOM 3088 O O . GLU A 1 400 ? 19.885 -15.665 5.276 1.00 74.44 400 GLU A O 1
ATOM 3093 N N . THR A 1 401 ? 18.186 -16.198 6.621 1.00 82.56 401 THR A N 1
ATOM 3094 C CA . THR A 1 401 ? 17.248 -16.494 5.526 1.00 82.56 401 THR A CA 1
ATOM 3095 C C . THR A 1 401 ? 16.233 -15.365 5.434 1.00 82.56 401 THR A C 1
ATOM 3097 O O . THR A 1 401 ? 15.852 -14.816 6.461 1.00 82.56 401 THR A O 1
ATOM 3100 N N . ALA A 1 402 ? 15.731 -15.057 4.237 1.00 87.19 402 ALA A N 1
ATOM 3101 C CA . ALA A 1 402 ? 14.738 -13.992 4.060 1.00 87.19 402 ALA A CA 1
ATOM 3102 C C . ALA A 1 402 ? 13.440 -14.238 4.868 1.00 87.19 402 ALA A C 1
ATOM 3104 O O . ALA A 1 402 ? 12.699 -13.312 5.177 1.00 87.19 402 ALA A O 1
ATOM 3105 N N . ILE A 1 403 ? 13.170 -15.493 5.250 1.00 92.38 403 ILE A N 1
ATOM 3106 C CA . ILE A 1 403 ? 12.071 -15.852 6.160 1.00 92.38 403 ILE A CA 1
ATOM 3107 C C . ILE A 1 403 ? 12.385 -15.424 7.598 1.00 92.38 403 ILE A C 1
ATOM 3109 O O . ILE A 1 403 ? 11.486 -14.997 8.311 1.00 92.38 403 ILE A O 1
ATOM 3113 N N . GLY A 1 404 ? 13.646 -15.533 8.026 1.00 91.81 404 GLY A N 1
ATOM 3114 C CA . GLY A 1 404 ? 14.108 -15.015 9.315 1.00 91.81 404 GLY A CA 1
ATOM 3115 C C . GLY A 1 404 ? 13.901 -13.507 9.417 1.00 91.81 404 GLY A C 1
ATOM 3116 O O . GLY A 1 404 ? 13.315 -13.051 10.389 1.00 91.81 404 GLY A O 1
ATOM 3117 N N . GLU A 1 405 ? 14.239 -12.767 8.359 1.00 91.81 405 GLU A N 1
ATOM 3118 C CA . GLU A 1 405 ? 14.005 -11.316 8.291 1.00 91.81 405 GLU A CA 1
ATOM 3119 C C . GLU A 1 405 ? 12.517 -10.968 8.409 1.00 91.81 405 GLU A C 1
ATOM 3121 O O . GLU A 1 405 ? 12.155 -10.031 9.115 1.00 91.81 405 GLU A O 1
ATOM 3126 N N . LEU A 1 406 ? 11.641 -11.757 7.773 1.00 93.75 406 LEU A N 1
ATOM 3127 C CA . LEU A 1 406 ? 10.197 -11.606 7.935 1.00 93.75 406 LEU A CA 1
ATOM 3128 C C . LEU A 1 406 ? 9.765 -11.843 9.389 1.00 93.75 406 LEU A C 1
ATOM 3130 O O . LEU A 1 406 ? 8.945 -11.089 9.899 1.00 93.75 406 LEU A O 1
ATOM 3134 N N . ILE A 1 407 ? 10.295 -12.867 10.066 1.00 95.75 407 ILE A N 1
ATOM 3135 C CA . ILE A 1 407 ? 9.999 -13.106 11.488 1.00 95.75 407 ILE A CA 1
ATOM 3136 C C . ILE A 1 407 ? 10.464 -11.909 12.334 1.00 95.75 407 ILE A C 1
ATOM 3138 O O . ILE A 1 407 ? 9.707 -11.439 13.180 1.00 95.75 407 ILE A O 1
ATOM 3142 N N . ASP A 1 408 ? 11.632 -11.338 12.036 1.00 94.62 408 ASP A N 1
ATOM 3143 C CA . ASP A 1 408 ? 12.127 -10.145 12.730 1.00 94.62 408 ASP A CA 1
ATOM 3144 C C . ASP A 1 408 ? 11.249 -8.910 12.494 1.00 94.62 408 ASP A C 1
ATOM 3146 O O . ASP A 1 408 ? 11.163 -8.041 13.360 1.00 94.62 408 ASP A O 1
ATOM 3150 N N . GLU A 1 409 ? 10.583 -8.792 11.341 1.00 94.31 409 GLU A N 1
ATOM 3151 C CA . GLU A 1 409 ? 9.583 -7.739 11.120 1.00 94.31 409 GLU A CA 1
ATOM 3152 C C . GLU A 1 409 ? 8.381 -7.888 12.066 1.00 94.31 409 GLU A C 1
ATOM 3154 O O . GLU A 1 409 ? 7.905 -6.883 12.601 1.00 94.31 409 GLU A O 1
ATOM 3159 N N . TYR A 1 410 ? 7.911 -9.120 12.309 1.00 95.81 410 TYR A N 1
ATOM 3160 C CA . TYR A 1 410 ? 6.866 -9.380 13.306 1.00 95.81 410 TYR A CA 1
ATOM 3161 C C . TYR A 1 410 ? 7.359 -9.048 14.716 1.00 95.81 410 TYR A C 1
ATOM 3163 O O . TYR A 1 410 ? 6.659 -8.348 15.446 1.00 95.81 410 TYR A O 1
ATOM 3171 N N . ASP A 1 411 ? 8.555 -9.510 15.086 1.00 95.94 411 ASP A N 1
ATOM 3172 C CA . ASP A 1 411 ? 9.118 -9.276 16.419 1.00 95.94 411 ASP A CA 1
ATOM 3173 C C . ASP A 1 411 ? 9.325 -7.779 16.688 1.00 95.94 411 ASP A C 1
ATOM 3175 O O . ASP A 1 411 ? 8.913 -7.292 17.736 1.00 95.94 411 ASP A O 1
ATOM 3179 N N . LYS A 1 412 ? 9.828 -7.012 15.711 1.00 95.38 412 LYS A N 1
ATOM 3180 C CA . LYS A 1 412 ? 9.960 -5.547 15.819 1.00 95.38 412 LYS A CA 1
ATOM 3181 C C . LYS A 1 412 ? 8.623 -4.841 16.011 1.00 95.38 412 LYS A C 1
ATOM 3183 O O . LYS A 1 412 ? 8.576 -3.791 16.649 1.00 95.38 412 LYS A O 1
ATOM 3188 N N . LEU A 1 413 ? 7.551 -5.341 15.397 1.00 93.12 413 LEU A N 1
ATOM 3189 C CA . LEU A 1 413 ? 6.223 -4.766 15.589 1.00 93.12 413 LEU A CA 1
ATOM 3190 C C . LEU A 1 413 ? 5.680 -5.112 16.978 1.00 93.12 413 LEU A C 1
ATOM 3192 O O . LEU A 1 413 ? 5.119 -4.236 17.630 1.00 93.12 413 LEU A O 1
ATOM 3196 N N . LEU A 1 414 ? 5.898 -6.344 17.445 1.00 95.06 414 LEU A N 1
ATOM 3197 C CA . LEU A 1 414 ? 5.562 -6.745 18.810 1.00 95.06 414 LEU A CA 1
ATOM 3198 C C . LEU A 1 414 ? 6.327 -5.913 19.840 1.00 95.06 414 LEU A C 1
ATOM 3200 O O . LEU A 1 414 ? 5.687 -5.404 20.743 1.00 95.06 414 LEU A O 1
ATOM 3204 N N . ASP A 1 415 ? 7.632 -5.684 19.661 1.00 95.44 415 ASP A N 1
ATOM 3205 C CA . ASP A 1 415 ? 8.446 -4.826 20.541 1.00 95.44 415 ASP A CA 1
ATOM 3206 C C . ASP A 1 415 ? 7.862 -3.415 20.693 1.00 95.44 415 ASP A C 1
ATOM 3208 O O . ASP A 1 415 ? 7.900 -2.831 21.773 1.00 95.44 415 ASP A O 1
ATOM 3212 N N . ARG A 1 416 ? 7.322 -2.846 19.607 1.00 93.50 416 ARG A N 1
ATOM 3213 C CA . ARG A 1 416 ? 6.687 -1.521 19.654 1.00 93.50 416 ARG A CA 1
ATOM 3214 C C . ARG A 1 416 ? 5.369 -1.553 20.415 1.00 93.50 416 ARG A C 1
ATOM 3216 O O . ARG A 1 416 ? 5.137 -0.672 21.226 1.00 93.50 416 ARG A O 1
ATOM 3223 N N . ILE A 1 417 ? 4.526 -2.554 20.153 1.00 93.19 417 ILE A N 1
ATOM 3224 C CA . ILE A 1 417 ? 3.228 -2.694 20.831 1.00 93.19 417 ILE A CA 1
ATOM 3225 C C . ILE A 1 417 ? 3.433 -2.948 22.330 1.00 93.19 417 ILE A C 1
ATOM 3227 O O . ILE A 1 417 ? 2.699 -2.391 23.134 1.00 93.19 417 ILE A O 1
ATOM 3231 N N . ASP A 1 418 ? 4.437 -3.746 22.689 1.00 94.50 418 ASP A N 1
ATOM 3232 C CA . ASP A 1 418 ? 4.873 -4.025 24.064 1.00 94.50 418 ASP A CA 1
ATOM 3233 C C . ASP A 1 418 ? 5.273 -2.717 24.776 1.00 94.50 418 ASP A C 1
ATOM 3235 O O . ASP A 1 418 ? 4.731 -2.364 25.820 1.00 94.50 418 ASP A O 1
ATOM 3239 N N . ALA A 1 419 ? 6.112 -1.895 24.132 1.00 94.31 419 ALA A N 1
ATOM 3240 C CA . ALA A 1 419 ? 6.480 -0.578 24.656 1.00 94.31 419 ALA A CA 1
ATOM 3241 C C . ALA A 1 419 ? 5.291 0.402 24.760 1.00 94.31 419 ALA A C 1
ATOM 3243 O O . ALA A 1 419 ? 5.252 1.233 25.669 1.00 94.31 419 ALA A O 1
ATOM 3244 N N . ASP A 1 420 ? 4.328 0.335 23.837 1.00 92.06 420 ASP A N 1
ATOM 3245 C CA . ASP A 1 420 ? 3.119 1.160 23.893 1.00 92.06 420 ASP A CA 1
ATOM 3246 C C . ASP A 1 420 ? 2.154 0.681 24.999 1.00 92.06 420 ASP A C 1
ATOM 3248 O O . ASP A 1 420 ? 1.461 1.507 25.604 1.00 92.06 420 ASP A O 1
ATOM 3252 N N . GLU A 1 421 ? 2.121 -0.623 25.302 1.00 93.44 421 GLU A N 1
ATOM 3253 C CA . GLU A 1 421 ? 1.370 -1.189 26.430 1.00 93.44 421 GLU A CA 1
ATOM 3254 C C . GLU A 1 421 ? 1.896 -0.654 27.767 1.00 93.44 421 GLU A C 1
ATOM 3256 O O . GLU A 1 421 ? 1.103 -0.176 28.581 1.00 93.44 421 GLU A O 1
ATOM 3261 N N . ASP A 1 422 ? 3.220 -0.623 27.955 1.00 90.69 422 ASP A N 1
ATOM 3262 C CA . ASP A 1 422 ? 3.866 -0.113 29.174 1.00 90.69 422 ASP A CA 1
ATOM 3263 C C . ASP A 1 422 ? 3.449 1.331 29.520 1.00 90.69 422 ASP A C 1
ATOM 3265 O O . ASP A 1 422 ? 3.401 1.732 30.689 1.00 90.69 422 ASP A O 1
ATOM 3269 N N . VAL A 1 423 ? 3.135 2.139 28.504 1.00 92.81 423 VAL A N 1
ATOM 3270 C CA . VAL A 1 423 ? 2.741 3.548 28.658 1.00 92.81 423 VAL A CA 1
ATOM 3271 C C . VAL A 1 423 ? 1.211 3.720 28.678 1.00 92.81 423 VAL A C 1
ATOM 3273 O O . VAL A 1 423 ? 0.701 4.793 29.024 1.00 92.81 423 VAL A O 1
ATOM 3276 N N . ALA A 1 424 ? 0.435 2.680 28.362 1.00 90.31 424 ALA A N 1
ATOM 3277 C CA . ALA A 1 424 ? -1.015 2.760 28.249 1.00 90.31 424 ALA A CA 1
ATOM 3278 C C . ALA A 1 424 ? -1.711 2.891 29.619 1.00 90.31 424 ALA A C 1
ATOM 3280 O O . ALA A 1 424 ? -1.753 1.975 30.439 1.00 90.31 424 ALA A O 1
ATOM 3281 N N . GLN A 1 425 ? -2.361 4.039 29.844 1.00 86.88 425 GLN A N 1
ATOM 3282 C CA . GLN A 1 425 ? -3.068 4.352 31.103 1.00 86.88 425 GLN A CA 1
ATOM 3283 C C . GLN A 1 425 ? -4.595 4.449 30.961 1.00 86.88 425 GLN A C 1
ATOM 3285 O O . GLN A 1 425 ? -5.311 4.781 31.913 1.00 86.88 425 GLN A O 1
ATOM 3290 N N . SER A 1 426 ? -5.133 4.223 29.762 1.00 89.88 426 SER A N 1
ATOM 3291 C CA . SER A 1 426 ? -6.556 4.427 29.490 1.00 89.88 426 SER A CA 1
ATOM 3292 C C . SER A 1 426 ? -7.166 3.280 28.708 1.00 89.88 426 SER A C 1
ATOM 3294 O O . SER A 1 426 ? -6.515 2.697 27.851 1.00 89.88 426 SER A O 1
ATOM 3296 N N . ALA A 1 427 ? -8.452 3.013 28.954 1.00 90.12 427 ALA A N 1
ATOM 3297 C CA . ALA A 1 427 ? -9.199 2.008 28.204 1.00 90.12 427 ALA A CA 1
ATOM 3298 C C . ALA A 1 427 ? -9.155 2.263 26.685 1.00 90.12 427 ALA A C 1
ATOM 3300 O O . ALA A 1 427 ? -9.041 1.317 25.919 1.00 90.12 427 ALA A O 1
ATOM 3301 N N . ALA A 1 428 ? -9.187 3.532 26.255 1.00 89.06 428 ALA A N 1
ATOM 3302 C CA . ALA A 1 428 ? -9.061 3.901 24.844 1.00 89.06 428 ALA A CA 1
ATOM 3303 C C . ALA A 1 428 ? -7.718 3.446 24.248 1.00 89.06 428 ALA A C 1
ATOM 3305 O O . ALA A 1 428 ? -7.714 2.785 23.217 1.00 89.06 428 ALA A O 1
ATOM 3306 N N . ALA A 1 429 ? -6.606 3.699 24.949 1.00 90.38 429 ALA A N 1
ATOM 3307 C CA . ALA A 1 429 ? -5.282 3.255 24.511 1.00 90.38 429 ALA A CA 1
ATOM 3308 C C . ALA A 1 429 ? -5.204 1.723 24.379 1.00 90.38 429 ALA A C 1
ATOM 3310 O O . ALA A 1 429 ? -4.725 1.216 23.371 1.00 90.38 429 ALA A O 1
ATOM 3311 N N . TYR A 1 430 ? -5.758 0.973 25.339 1.00 91.75 430 TYR A N 1
ATOM 3312 C CA . TYR A 1 430 ? -5.819 -0.491 25.240 1.00 91.75 430 TYR A CA 1
ATOM 3313 C C . TYR A 1 430 ? -6.705 -0.984 24.083 1.00 91.75 430 TYR A C 1
ATOM 3315 O O . TYR A 1 430 ? -6.380 -1.989 23.453 1.00 91.75 430 TYR A O 1
ATOM 3323 N N . PHE A 1 431 ? -7.805 -0.294 23.754 1.00 90.25 431 PHE A N 1
ATOM 3324 C CA . PHE A 1 431 ? -8.604 -0.630 22.568 1.00 90.25 431 PHE A CA 1
ATOM 3325 C C . PHE A 1 431 ? -7.824 -0.426 21.265 1.00 90.25 431 PHE A C 1
ATOM 3327 O O . PHE A 1 431 ? -7.921 -1.264 20.361 1.00 90.25 431 PHE A O 1
ATOM 3334 N N . ASP A 1 432 ? -7.039 0.646 21.173 1.00 90.00 432 ASP A N 1
ATOM 3335 C CA . ASP A 1 432 ? -6.185 0.913 20.014 1.00 90.00 432 ASP A CA 1
ATOM 3336 C C . ASP A 1 432 ? -5.097 -0.168 19.882 1.00 90.00 432 ASP A C 1
ATOM 3338 O O . ASP A 1 432 ? -4.942 -0.756 18.807 1.00 90.00 432 ASP A O 1
ATOM 3342 N N . LEU A 1 433 ? -4.440 -0.541 20.989 1.00 91.81 433 LEU A N 1
ATOM 3343 C CA . LEU A 1 433 ? -3.464 -1.639 21.028 1.00 91.81 433 LEU A CA 1
ATOM 3344 C C . LEU A 1 433 ? -4.072 -2.970 20.577 1.00 91.81 433 LEU A C 1
ATOM 3346 O O . LEU A 1 433 ? -3.536 -3.634 19.690 1.00 91.81 433 LEU A O 1
ATOM 3350 N N . LEU A 1 434 ? -5.230 -3.351 21.123 1.00 91.94 434 LEU A N 1
ATOM 3351 C CA . LEU A 1 434 ? -5.910 -4.592 20.742 1.00 91.94 434 LEU A CA 1
ATOM 3352 C C . LEU A 1 434 ? -6.339 -4.589 19.269 1.00 91.94 434 LEU A C 1
ATOM 3354 O O . LEU A 1 434 ? -6.338 -5.640 18.622 1.00 91.94 434 LEU A O 1
ATOM 3358 N N . THR A 1 435 ? -6.683 -3.429 18.709 1.00 89.19 435 THR A N 1
ATOM 3359 C CA . THR A 1 435 ? -7.023 -3.299 17.284 1.00 89.19 435 THR A CA 1
ATOM 3360 C C . THR A 1 435 ? -5.831 -3.647 16.389 1.00 89.19 435 THR A C 1
ATOM 3362 O O . THR A 1 435 ? -6.017 -4.321 15.373 1.00 89.19 435 THR A O 1
ATOM 3365 N N . LEU A 1 436 ? -4.617 -3.266 16.795 1.00 88.12 436 LEU A N 1
ATOM 3366 C CA . LEU A 1 436 ? -3.366 -3.610 16.110 1.00 88.12 436 LEU A CA 1
ATOM 3367 C C . LEU A 1 436 ? -2.951 -5.069 16.351 1.00 88.12 436 LEU A C 1
ATOM 3369 O O . LEU A 1 436 ? -2.549 -5.777 15.426 1.00 88.12 436 LEU A O 1
ATOM 3373 N N . LEU A 1 437 ? -3.089 -5.540 17.588 1.00 92.00 437 LEU A N 1
ATOM 3374 C CA . LEU A 1 437 ? -2.569 -6.830 18.026 1.00 92.00 437 LEU A CA 1
ATOM 3375 C C . LEU A 1 437 ? -3.427 -8.017 17.554 1.00 92.00 437 LEU A C 1
ATOM 3377 O O . LEU A 1 437 ? -2.896 -9.069 17.205 1.00 92.00 437 LEU A O 1
ATOM 3381 N N . ASN A 1 438 ? -4.751 -7.858 17.452 1.00 91.25 438 ASN A N 1
ATOM 3382 C CA . ASN A 1 438 ? -5.667 -8.931 17.034 1.00 91.25 438 ASN A CA 1
ATOM 3383 C C . ASN A 1 438 ? -5.354 -9.507 15.628 1.00 91.25 438 ASN A C 1
ATOM 3385 O O . ASN A 1 438 ? -5.311 -10.733 15.463 1.00 91.25 438 ASN A O 1
ATOM 3389 N N . PRO A 1 439 ? -5.161 -8.694 14.567 1.00 91.06 439 PRO A N 1
ATOM 3390 C CA . PRO A 1 439 ? -4.677 -9.190 13.279 1.00 91.06 439 PRO A CA 1
ATOM 3391 C C . PRO A 1 439 ? -3.286 -9.818 13.366 1.00 91.06 439 PRO A C 1
ATOM 3393 O O . PRO A 1 439 ? -3.065 -10.852 12.734 1.00 91.06 439 PRO A O 1
ATOM 3396 N N . LEU A 1 440 ? -2.386 -9.225 14.155 1.00 92.69 440 LEU A N 1
ATOM 3397 C CA . LEU A 1 440 ? -1.001 -9.666 14.284 1.00 92.69 440 LEU A CA 1
ATOM 3398 C C . LEU A 1 440 ? -0.898 -11.073 14.888 1.00 92.69 440 LEU A C 1
ATOM 3400 O O . LEU A 1 440 ? -0.229 -11.920 14.305 1.00 92.69 440 LEU A O 1
ATOM 3404 N N . VAL A 1 441 ? -1.644 -11.361 15.962 1.00 95.00 441 VAL A N 1
ATOM 3405 C CA . VAL A 1 441 ? -1.741 -12.702 16.576 1.00 95.00 441 VAL A CA 1
ATOM 3406 C C . VAL A 1 441 ? -2.240 -13.742 15.573 1.00 95.00 441 VAL A C 1
ATOM 3408 O O . VAL A 1 441 ? -1.683 -14.831 15.443 1.00 95.00 441 VAL A O 1
ATOM 3411 N N . ARG A 1 442 ? -3.283 -13.412 14.800 1.00 92.81 442 ARG A N 1
ATOM 3412 C CA . ARG A 1 442 ? -3.797 -14.329 13.769 1.00 92.81 442 ARG A CA 1
ATOM 3413 C C . ARG A 1 442 ? -2.754 -14.587 12.684 1.00 92.81 442 ARG A C 1
ATOM 3415 O O . ARG A 1 442 ? -2.638 -15.711 12.200 1.00 92.81 442 ARG A O 1
ATOM 3422 N N . ALA A 1 443 ? -2.031 -13.555 12.260 1.00 93.81 443 ALA A N 1
ATOM 3423 C CA . ALA A 1 443 ? -1.025 -13.667 11.216 1.00 93.81 443 ALA A CA 1
ATOM 3424 C C . ALA A 1 443 ? 0.213 -14.454 11.685 1.00 93.81 443 ALA A C 1
ATOM 3426 O O . ALA A 1 443 ? 0.669 -15.326 10.943 1.00 93.81 443 ALA A O 1
ATOM 3427 N N . SER A 1 444 ? 0.687 -14.234 12.916 1.00 95.88 444 SER A N 1
ATOM 3428 C CA . SER A 1 444 ? 1.826 -14.953 13.504 1.00 95.88 444 SER A CA 1
ATOM 3429 C C . SER A 1 444 ? 1.514 -16.433 13.757 1.00 95.88 444 SER A C 1
ATOM 3431 O O . SER A 1 444 ? 2.341 -17.297 13.465 1.00 95.88 444 SER A O 1
ATOM 3433 N N . HIS A 1 445 ? 0.293 -16.760 14.188 1.00 96.31 445 HIS A N 1
ATOM 3434 C CA . HIS A 1 445 ? -0.141 -18.151 14.330 1.00 96.31 445 HIS A CA 1
ATOM 3435 C C . HIS A 1 445 ? -0.180 -18.879 12.975 1.00 96.31 445 HIS A C 1
ATOM 3437 O O . HIS A 1 445 ? 0.321 -19.995 12.843 1.00 96.31 445 HIS A O 1
ATOM 3443 N N . ASN A 1 446 ? -0.717 -18.235 11.932 1.00 95.25 446 ASN A N 1
ATOM 3444 C CA . ASN A 1 446 ? -0.731 -18.805 10.580 1.00 95.25 446 ASN A CA 1
ATOM 3445 C C . ASN A 1 446 ? 0.685 -18.968 9.994 1.00 95.25 446 ASN A C 1
ATOM 3447 O O . ASN A 1 446 ? 0.944 -19.950 9.293 1.00 95.25 446 ASN A O 1
ATOM 3451 N N . LEU A 1 447 ? 1.601 -18.044 10.303 1.00 96.31 447 LEU A N 1
ATOM 3452 C CA . LEU A 1 447 ? 3.022 -18.134 9.955 1.00 96.31 447 LEU A CA 1
ATOM 3453 C C . LEU A 1 447 ? 3.662 -19.367 10.604 1.00 96.31 447 LEU A C 1
ATOM 3455 O O . LEU A 1 447 ? 4.251 -20.196 9.906 1.00 96.31 447 LEU A O 1
ATOM 3459 N N . HIS A 1 448 ? 3.482 -19.534 11.917 1.00 97.50 448 HIS A N 1
ATOM 3460 C CA . HIS A 1 448 ? 3.953 -20.709 12.648 1.00 97.50 448 HIS A CA 1
ATOM 3461 C C . HIS A 1 448 ? 3.393 -22.008 12.053 1.00 97.50 448 HIS A C 1
ATOM 3463 O O . HIS A 1 448 ? 4.156 -22.921 11.743 1.00 97.50 448 HIS A O 1
ATOM 3469 N N . GLN A 1 449 ? 2.073 -22.089 11.852 1.00 97.44 449 GLN A N 1
ATOM 3470 C CA . GLN A 1 449 ? 1.427 -23.286 11.306 1.00 97.44 449 GLN A CA 1
ATOM 3471 C C . GLN A 1 449 ? 1.952 -23.637 9.912 1.00 97.44 449 GLN A C 1
ATOM 3473 O O . GLN A 1 449 ? 2.179 -24.807 9.612 1.00 97.44 449 GLN A O 1
ATOM 3478 N N . THR A 1 450 ? 2.199 -22.630 9.076 1.00 96.75 450 THR A N 1
ATOM 3479 C CA . THR A 1 450 ? 2.752 -22.828 7.733 1.00 96.75 450 THR A CA 1
ATOM 3480 C C . THR A 1 450 ? 4.171 -23.398 7.784 1.00 96.75 450 THR A C 1
ATOM 3482 O O . THR A 1 450 ? 4.496 -24.316 7.030 1.00 96.75 450 THR A O 1
ATOM 3485 N N . LEU A 1 451 ? 5.016 -22.902 8.692 1.00 96.38 451 LEU A N 1
ATOM 3486 C CA . LEU A 1 451 ? 6.375 -23.421 8.882 1.00 96.38 451 LEU A CA 1
ATOM 3487 C C . LEU A 1 451 ? 6.385 -24.814 9.523 1.00 96.38 451 LEU A C 1
ATOM 3489 O O . LEU A 1 451 ? 7.228 -25.641 9.174 1.00 96.38 451 LEU A O 1
ATOM 3493 N N . GLN A 1 452 ? 5.432 -25.103 10.409 1.00 96.56 452 GLN A N 1
ATOM 3494 C CA . GLN A 1 452 ? 5.233 -26.442 10.958 1.00 96.56 452 GLN A CA 1
ATOM 3495 C C . GLN A 1 452 ? 4.818 -27.433 9.860 1.00 96.56 452 GLN A C 1
ATOM 3497 O O . GLN A 1 452 ? 5.436 -28.490 9.756 1.00 96.56 452 GLN A O 1
ATOM 3502 N N . GLN A 1 453 ? 3.869 -27.074 8.988 1.00 94.88 453 GLN A N 1
ATOM 3503 C CA . GLN A 1 453 ? 3.486 -27.906 7.841 1.00 94.88 453 GLN A CA 1
ATOM 3504 C C . GLN A 1 453 ? 4.685 -28.155 6.911 1.00 94.88 453 GLN A C 1
ATOM 3506 O O . GLN A 1 453 ? 4.942 -29.283 6.501 1.00 94.88 453 GLN A O 1
ATOM 3511 N N . ALA A 1 454 ? 5.467 -27.114 6.614 1.00 94.19 454 ALA A N 1
ATOM 3512 C CA . ALA A 1 454 ? 6.661 -27.247 5.783 1.00 94.19 454 ALA A CA 1
ATOM 3513 C C . ALA A 1 454 ? 7.691 -28.217 6.384 1.00 94.19 454 ALA A C 1
ATOM 3515 O O . ALA A 1 454 ? 8.315 -28.985 5.655 1.00 94.19 454 ALA A O 1
ATOM 3516 N N . ARG A 1 455 ? 7.863 -28.194 7.711 1.00 94.25 455 ARG A N 1
ATOM 3517 C CA . ARG A 1 455 ? 8.728 -29.133 8.436 1.00 94.25 455 ARG A CA 1
ATOM 3518 C C . ARG A 1 455 ? 8.200 -30.566 8.363 1.00 94.25 455 ARG A C 1
ATOM 3520 O O . ARG A 1 455 ? 9.001 -31.484 8.238 1.00 94.25 455 ARG A O 1
ATOM 3527 N N . GLU A 1 456 ? 6.892 -30.766 8.482 1.00 94.19 456 GLU A N 1
ATOM 3528 C CA . GLU A 1 456 ? 6.277 -32.097 8.378 1.00 94.19 456 GLU A CA 1
ATOM 3529 C C . GLU A 1 456 ? 6.460 -32.697 6.979 1.00 94.19 456 GLU A C 1
ATOM 3531 O O . GLU A 1 456 ? 6.751 -33.884 6.860 1.00 94.19 456 GLU A O 1
ATOM 3536 N N . GLU A 1 457 ? 6.362 -31.873 5.932 1.00 92.75 457 GLU A N 1
ATOM 3537 C CA . GLU A 1 457 ? 6.582 -32.305 4.546 1.00 92.75 457 GLU A CA 1
ATOM 3538 C C . GLU A 1 457 ? 8.077 -32.495 4.203 1.00 92.75 457 GLU A C 1
ATOM 3540 O O . GLU A 1 457 ? 8.404 -33.285 3.319 1.00 92.75 457 GLU A O 1
ATOM 3545 N N . LEU A 1 458 ? 8.996 -31.810 4.900 1.00 91.38 458 LEU A N 1
ATOM 3546 C CA . LEU A 1 458 ? 10.453 -31.906 4.707 1.00 91.38 458 LEU A CA 1
ATOM 3547 C C . LEU A 1 458 ? 11.209 -32.050 6.051 1.00 91.38 458 LEU A C 1
ATOM 3549 O O . LEU A 1 458 ? 11.868 -31.100 6.496 1.00 91.38 458 LEU A O 1
ATOM 3553 N N . PRO A 1 459 ? 11.169 -33.235 6.695 1.00 89.81 459 PRO A N 1
ATOM 3554 C CA . PRO A 1 459 ? 11.688 -33.434 8.053 1.00 89.81 459 PRO A CA 1
ATOM 3555 C C . PRO A 1 459 ? 13.215 -33.314 8.169 1.00 89.81 459 PRO A C 1
ATOM 3557 O O . PRO A 1 459 ? 13.720 -32.920 9.221 1.00 89.81 459 PRO A O 1
ATOM 3560 N N . ASP A 1 460 ? 13.954 -33.594 7.093 1.00 88.38 460 ASP A N 1
ATOM 3561 C CA . ASP A 1 460 ? 15.424 -33.611 7.094 1.00 88.38 460 ASP A CA 1
ATOM 3562 C C . ASP A 1 460 ? 16.055 -32.206 7.021 1.00 88.38 460 ASP A C 1
ATOM 3564 O O . ASP A 1 460 ? 17.268 -32.030 7.176 1.00 88.38 460 ASP A O 1
ATOM 3568 N N . VAL A 1 461 ? 15.251 -31.161 6.795 1.00 89.06 461 VAL A N 1
ATOM 3569 C CA . VAL A 1 461 ? 15.748 -29.792 6.614 1.00 89.06 461 VAL A CA 1
ATOM 3570 C C . VAL A 1 461 ? 15.870 -29.080 7.964 1.00 89.06 461 VAL A C 1
ATOM 3572 O O . VAL A 1 461 ? 14.940 -28.428 8.438 1.00 89.06 461 VAL A O 1
ATOM 3575 N N . ARG A 1 462 ? 17.072 -29.107 8.560 1.00 89.94 462 ARG A N 1
ATOM 3576 C CA . ARG A 1 462 ? 17.369 -28.441 9.850 1.00 89.94 462 ARG A CA 1
ATOM 3577 C C . ARG A 1 462 ? 16.988 -26.953 9.894 1.00 89.94 462 ARG A C 1
ATOM 3579 O O . ARG A 1 462 ? 16.583 -26.463 10.942 1.00 89.94 462 ARG A O 1
ATOM 3586 N N . GLN A 1 463 ? 17.098 -26.227 8.782 1.00 90.25 463 GLN A N 1
ATOM 3587 C CA . GLN A 1 463 ? 16.740 -24.800 8.726 1.00 90.25 463 GLN A CA 1
ATOM 3588 C C . GLN A 1 463 ? 15.253 -24.553 9.038 1.00 90.25 463 GLN A C 1
ATOM 3590 O O . GLN A 1 463 ? 14.935 -23.570 9.701 1.00 90.25 463 GLN A O 1
ATOM 3595 N N . LEU A 1 464 ? 14.351 -25.460 8.638 1.00 92.69 464 LEU A N 1
ATOM 3596 C CA . LEU A 1 464 ? 12.918 -25.343 8.937 1.00 92.69 464 LEU A CA 1
ATOM 3597 C C . LEU A 1 464 ? 12.627 -25.507 10.432 1.00 92.69 464 LEU A C 1
ATOM 3599 O O . LEU A 1 464 ? 11.712 -24.870 10.940 1.00 92.69 464 LEU A O 1
ATOM 3603 N N . ILE A 1 465 ? 13.430 -26.305 11.145 1.00 93.25 465 ILE A N 1
ATOM 3604 C CA . ILE A 1 465 ? 13.335 -26.463 12.605 1.00 93.25 465 ILE A CA 1
ATOM 3605 C C . ILE A 1 465 ? 13.588 -25.114 13.286 1.00 93.25 465 ILE A C 1
ATOM 3607 O O . ILE A 1 465 ? 12.759 -24.663 14.071 1.00 93.25 465 ILE A O 1
ATOM 3611 N N . LEU A 1 466 ? 14.688 -24.444 12.922 1.00 93.50 466 LEU A N 1
ATOM 3612 C CA . LEU A 1 466 ? 15.066 -23.149 13.496 1.00 93.50 466 LEU A CA 1
ATOM 3613 C C . LEU A 1 466 ? 14.039 -22.054 13.176 1.00 93.50 466 LEU A C 1
ATOM 3615 O O . LEU A 1 466 ? 13.669 -21.284 14.059 1.00 93.50 466 LEU A O 1
ATOM 3619 N N . LEU A 1 467 ? 13.553 -22.000 11.931 1.00 94.50 467 LEU A N 1
ATOM 3620 C CA . LEU A 1 467 ? 12.542 -21.022 11.516 1.00 94.50 467 LEU A CA 1
ATOM 3621 C C . LEU A 1 467 ? 11.207 -21.237 12.228 1.00 94.50 467 LEU A C 1
ATOM 3623 O O . LEU A 1 467 ? 10.596 -20.278 12.691 1.00 94.50 467 LEU A O 1
ATOM 3627 N N . ARG A 1 468 ? 10.770 -22.491 12.358 1.00 96.00 468 ARG A N 1
ATOM 3628 C CA . ARG A 1 468 ? 9.559 -22.839 13.101 1.00 96.00 468 ARG A CA 1
ATOM 3629 C C . ARG A 1 468 ? 9.686 -22.470 14.581 1.00 96.00 468 ARG A C 1
ATOM 3631 O O . ARG A 1 468 ? 8.728 -21.942 15.134 1.00 96.00 468 ARG A O 1
ATOM 3638 N N . ASP A 1 469 ? 10.829 -22.728 15.215 1.00 96.56 469 ASP A N 1
ATOM 3639 C CA . ASP A 1 469 ? 11.032 -22.406 16.637 1.00 96.56 469 ASP A CA 1
ATOM 3640 C C . ASP A 1 469 ? 11.009 -20.897 16.885 1.00 96.56 469 ASP A C 1
ATOM 3642 O O . ASP A 1 469 ? 10.371 -20.440 17.833 1.00 96.56 469 ASP A O 1
ATOM 3646 N N . ARG A 1 470 ? 11.615 -20.111 15.986 1.00 96.88 470 ARG A N 1
ATOM 3647 C CA . ARG A 1 470 ? 11.503 -18.646 16.016 1.00 96.88 470 ARG A CA 1
ATOM 3648 C C . ARG A 1 470 ? 10.060 -18.187 15.830 1.00 96.88 470 ARG A C 1
ATOM 3650 O O . ARG A 1 470 ? 9.548 -17.463 16.673 1.00 96.88 470 ARG A O 1
ATOM 3657 N N . ALA A 1 471 ? 9.370 -18.680 14.802 1.00 96.94 471 ALA A N 1
ATOM 3658 C CA . ALA A 1 471 ? 7.973 -18.326 14.557 1.00 96.94 471 ALA A CA 1
ATOM 3659 C C . ALA A 1 471 ? 7.034 -18.751 15.700 1.00 96.94 471 ALA A C 1
ATOM 3661 O O . ALA A 1 471 ? 6.061 -18.058 15.981 1.00 96.94 471 ALA A O 1
ATOM 3662 N N . TYR A 1 472 ? 7.321 -19.868 16.381 1.00 97.88 472 TYR A N 1
ATOM 3663 C CA . TYR A 1 472 ? 6.638 -20.249 17.619 1.00 97.88 472 TYR A CA 1
ATOM 3664 C C . TYR A 1 472 ? 6.862 -19.220 18.726 1.00 97.88 472 TYR A C 1
ATOM 3666 O O . TYR A 1 472 ? 5.898 -18.811 19.365 1.00 97.88 472 TYR A O 1
ATOM 3674 N N . GLY A 1 473 ? 8.107 -18.778 18.929 1.00 97.75 473 GLY A N 1
ATOM 3675 C CA . GLY A 1 473 ? 8.442 -17.717 19.879 1.00 97.75 473 GLY A CA 1
ATOM 3676 C C . GLY A 1 473 ? 7.652 -16.435 19.613 1.00 97.75 473 GLY A C 1
ATOM 3677 O O . GLY A 1 473 ? 6.971 -15.944 20.511 1.00 97.75 473 GLY A O 1
ATOM 3678 N N . THR A 1 474 ? 7.653 -15.957 18.368 1.00 97.38 474 THR A N 1
ATOM 3679 C CA . THR A 1 474 ? 6.889 -14.779 17.927 1.00 97.38 474 THR A CA 1
ATOM 3680 C C . THR A 1 474 ? 5.383 -14.951 18.136 1.00 97.38 474 THR A C 1
ATOM 3682 O O . THR A 1 474 ? 4.728 -14.073 18.698 1.00 97.38 474 THR A O 1
ATOM 3685 N N . ALA A 1 475 ? 4.809 -16.088 17.723 1.00 97.31 475 ALA A N 1
ATOM 3686 C CA . ALA A 1 475 ? 3.384 -16.364 17.902 1.00 97.31 475 ALA A CA 1
ATOM 3687 C C . ALA A 1 475 ? 3.004 -16.402 19.385 1.00 97.31 475 ALA A C 1
ATOM 3689 O O . ALA A 1 475 ? 2.035 -15.764 19.795 1.00 97.31 475 ALA A O 1
ATOM 3690 N N . ARG A 1 476 ? 3.815 -17.076 20.206 1.00 98.00 476 ARG A N 1
ATOM 3691 C CA . ARG A 1 476 ? 3.577 -17.175 21.642 1.00 98.00 476 ARG A CA 1
ATOM 3692 C C . ARG A 1 476 ? 3.683 -15.821 22.332 1.00 98.00 476 ARG A C 1
ATOM 3694 O O . ARG A 1 476 ? 2.869 -15.521 23.200 1.00 98.00 476 ARG A O 1
ATOM 3701 N N . ARG A 1 477 ? 4.660 -15.003 21.945 1.00 97.44 477 ARG A N 1
ATOM 3702 C CA . ARG A 1 477 ? 4.816 -13.643 22.462 1.00 97.44 477 ARG A CA 1
ATOM 3703 C C . ARG A 1 477 ? 3.607 -12.774 22.116 1.00 97.44 477 ARG A C 1
ATOM 3705 O O . ARG A 1 477 ? 3.082 -12.107 22.997 1.00 97.44 477 ARG A O 1
ATOM 3712 N N . ALA A 1 478 ? 3.123 -12.841 20.874 1.00 96.62 478 ALA A N 1
ATOM 3713 C CA . ALA A 1 478 ? 1.925 -12.118 20.453 1.00 96.62 478 ALA A CA 1
ATOM 3714 C C . ALA A 1 478 ? 0.681 -12.526 21.264 1.00 96.62 478 ALA A C 1
ATOM 3716 O O . ALA A 1 478 ? -0.098 -11.666 21.665 1.00 96.62 478 ALA A O 1
ATOM 3717 N N . GLU A 1 479 ? 0.495 -13.826 21.519 1.00 96.94 479 GLU A N 1
ATOM 3718 C CA . GLU A 1 479 ? -0.611 -14.338 22.343 1.00 96.94 479 GLU A CA 1
ATOM 3719 C C . GLU A 1 479 ? -0.546 -13.845 23.791 1.00 96.94 479 GLU A C 1
ATOM 3721 O O . GLU A 1 479 ? -1.574 -13.465 24.350 1.00 96.94 479 GLU A O 1
ATOM 3726 N N . LEU A 1 480 ? 0.644 -13.871 24.401 1.00 97.31 480 LEU A N 1
ATOM 3727 C CA . LEU A 1 480 ? 0.845 -13.405 25.773 1.00 97.31 480 LEU A CA 1
ATOM 3728 C C . LEU A 1 480 ? 0.538 -11.912 25.883 1.00 97.31 480 LEU A C 1
ATOM 3730 O O . LEU A 1 480 ? -0.320 -11.540 26.674 1.00 97.31 480 LEU A O 1
ATOM 3734 N N . LEU A 1 481 ? 1.117 -11.098 24.998 1.00 96.06 481 LEU A N 1
ATOM 3735 C CA . LEU A 1 481 ? 0.872 -9.657 24.958 1.00 96.06 481 LEU A CA 1
ATOM 3736 C C . LEU A 1 481 ? -0.617 -9.330 24.752 1.00 96.06 481 LEU A C 1
ATOM 3738 O O . LEU A 1 481 ? -1.159 -8.406 25.349 1.00 96.06 481 LEU A O 1
ATOM 3742 N N . GLN A 1 482 ? -1.324 -10.114 23.931 1.00 96.38 482 GLN A N 1
ATOM 3743 C CA . GLN A 1 482 ? -2.762 -9.926 23.714 1.00 96.38 482 GLN A CA 1
ATOM 3744 C C . GLN A 1 482 ? -3.578 -10.263 24.958 1.00 96.38 482 GLN A C 1
ATOM 3746 O O . GLN A 1 482 ? -4.557 -9.574 25.263 1.00 96.38 482 GLN A O 1
ATOM 3751 N N . ALA A 1 483 ? -3.213 -11.342 25.647 1.00 96.69 483 ALA A N 1
ATOM 3752 C CA . ALA A 1 483 ? -3.857 -11.733 26.888 1.00 96.69 483 ALA A CA 1
ATOM 3753 C C . ALA A 1 483 ? -3.619 -10.682 27.979 1.00 96.69 483 ALA A C 1
ATOM 3755 O O . ALA A 1 483 ? -4.578 -10.286 28.640 1.00 96.69 483 ALA A O 1
ATOM 3756 N N . ASP A 1 484 ? -2.389 -10.190 28.112 1.00 95.25 484 ASP A N 1
ATOM 3757 C CA . ASP A 1 484 ? -2.002 -9.184 29.099 1.00 95.25 484 ASP A CA 1
ATOM 3758 C C . ASP A 1 484 ? -2.720 -7.854 28.841 1.00 95.25 484 ASP A C 1
ATOM 3760 O O . ASP A 1 484 ? -3.463 -7.393 29.711 1.00 95.25 484 ASP A O 1
ATOM 3764 N N . ALA A 1 485 ? -2.686 -7.335 27.609 1.00 95.38 485 ALA A N 1
ATOM 3765 C CA . ALA A 1 485 ? -3.406 -6.117 27.238 1.00 95.38 485 ALA A CA 1
ATOM 3766 C C . ALA A 1 485 ? -4.922 -6.219 27.501 1.00 95.38 485 ALA A C 1
ATOM 3768 O O . ALA A 1 485 ? -5.562 -5.257 27.939 1.00 95.38 485 ALA A O 1
ATOM 3769 N N . ARG A 1 486 ? -5.524 -7.393 27.261 1.00 95.94 486 ARG A N 1
ATOM 3770 C CA . ARG A 1 486 ? -6.947 -7.636 27.543 1.00 95.94 486 ARG A CA 1
ATOM 3771 C C . ARG A 1 486 ? -7.237 -7.670 29.042 1.00 95.94 486 ARG A C 1
ATOM 3773 O O . ARG A 1 486 ? -8.191 -7.034 29.485 1.00 95.94 486 ARG A O 1
ATOM 3780 N N . ASN A 1 487 ? -6.427 -8.388 29.813 1.00 95.44 487 ASN A N 1
ATOM 3781 C CA . ASN A 1 487 ? -6.583 -8.475 31.263 1.00 95.44 487 ASN A CA 1
ATOM 3782 C C . ASN A 1 487 ? -6.414 -7.096 31.916 1.00 95.44 487 ASN A C 1
ATOM 3784 O O . ASN A 1 487 ? -7.185 -6.721 32.802 1.00 95.44 487 ASN A O 1
ATOM 3788 N N . THR A 1 488 ? -5.445 -6.311 31.444 1.00 94.38 488 THR A N 1
ATOM 3789 C CA . THR A 1 488 ? -5.201 -4.955 31.935 1.00 94.38 488 THR A CA 1
ATOM 3790 C C . THR A 1 488 ? -6.339 -4.008 31.560 1.00 94.38 488 THR A C 1
ATOM 3792 O O . THR A 1 488 ? -6.778 -3.224 32.403 1.00 94.38 488 THR A O 1
ATOM 3795 N N . LEU A 1 489 ? -6.903 -4.116 30.351 1.00 94.75 489 LEU A N 1
ATOM 3796 C CA . LEU A 1 489 ? -8.113 -3.380 29.973 1.00 94.75 489 LEU A CA 1
ATOM 3797 C C . LEU A 1 489 ? -9.280 -3.683 30.923 1.00 94.75 489 LEU A C 1
ATOM 3799 O O . LEU A 1 489 ? -9.917 -2.748 31.415 1.00 94.75 489 LEU A O 1
ATOM 3803 N N . ASP A 1 490 ? -9.539 -4.960 31.210 1.00 94.12 490 ASP A N 1
ATOM 3804 C CA . ASP A 1 490 ? -10.615 -5.374 32.116 1.00 94.12 490 ASP A CA 1
ATOM 3805 C C . ASP A 1 490 ? -10.404 -4.796 33.528 1.00 94.12 490 ASP A C 1
ATOM 3807 O O . ASP A 1 490 ? -11.336 -4.255 34.134 1.00 94.12 490 ASP A O 1
ATOM 3811 N N . PHE A 1 491 ? -9.161 -4.806 34.022 1.00 93.75 491 PHE A N 1
ATOM 3812 C CA . PHE A 1 491 ? -8.794 -4.165 35.286 1.00 93.75 491 PHE A CA 1
ATOM 3813 C C . PHE A 1 491 ? -9.026 -2.644 35.267 1.00 93.75 491 PHE A C 1
ATOM 3815 O O . PHE A 1 491 ? -9.622 -2.092 36.196 1.00 93.75 491 PHE A O 1
ATOM 3822 N N . VAL A 1 492 ? -8.596 -1.949 34.208 1.00 91.44 492 VAL A N 1
ATOM 3823 C CA . VAL A 1 492 ? -8.767 -0.492 34.064 1.00 91.44 492 VAL A CA 1
ATOM 3824 C C . VAL A 1 492 ? -10.247 -0.114 33.994 1.00 91.44 492 VAL A C 1
ATOM 3826 O O . VAL A 1 492 ? -10.653 0.880 34.603 1.00 91.44 492 VAL A O 1
ATOM 3829 N N . ILE A 1 493 ? -11.068 -0.898 33.290 1.00 90.56 493 ILE A N 1
ATOM 3830 C CA . ILE A 1 493 ? -12.522 -0.705 33.231 1.00 90.56 493 ILE A CA 1
ATOM 3831 C C . ILE A 1 493 ? -13.130 -0.855 34.629 1.00 90.56 493 ILE A C 1
ATOM 3833 O O . ILE A 1 493 ? -13.883 0.023 35.057 1.00 90.56 493 ILE A O 1
ATOM 3837 N N . ALA A 1 494 ? -12.779 -1.919 35.356 1.00 93.38 494 ALA A N 1
ATOM 3838 C CA . ALA A 1 494 ? -13.284 -2.164 36.704 1.00 93.38 494 ALA A CA 1
ATOM 3839 C C . ALA A 1 494 ? -12.901 -1.034 37.673 1.00 93.38 494 ALA A C 1
ATOM 3841 O O . ALA A 1 494 ? -13.765 -0.474 38.349 1.00 93.38 494 ALA A O 1
ATOM 3842 N N . ARG A 1 495 ? -11.629 -0.619 37.674 1.00 91.00 495 ARG A N 1
ATOM 3843 C CA . ARG A 1 495 ? -11.140 0.473 38.526 1.00 91.00 495 ARG A CA 1
ATOM 3844 C C . ARG A 1 495 ? -11.849 1.797 38.239 1.00 91.00 495 ARG A C 1
ATOM 3846 O O . ARG A 1 495 ? -12.265 2.487 39.166 1.00 91.00 495 ARG A O 1
ATOM 3853 N N . ARG A 1 496 ? -12.039 2.151 36.963 1.00 88.69 496 ARG A N 1
ATOM 3854 C CA . ARG A 1 496 ? -12.786 3.366 36.591 1.00 88.69 496 ARG A CA 1
ATOM 3855 C C . ARG A 1 496 ? -14.247 3.296 37.022 1.00 88.69 496 ARG A C 1
ATOM 3857 O O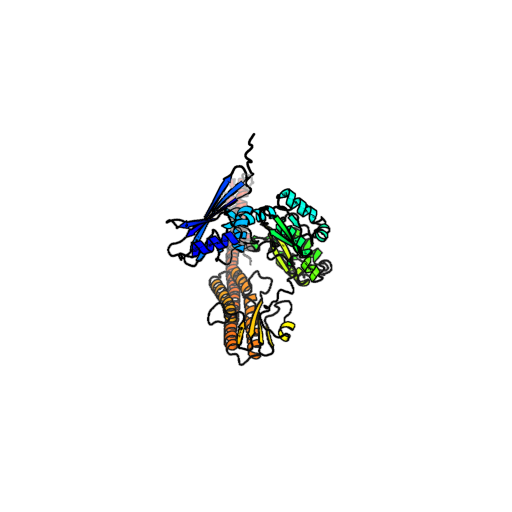 . ARG A 1 496 ? -14.807 4.317 37.415 1.00 88.69 496 ARG A O 1
ATOM 3864 N N . ALA A 1 497 ? -14.866 2.117 36.965 1.00 91.56 497 ALA A N 1
ATOM 3865 C CA . ALA A 1 497 ? -16.229 1.929 37.445 1.00 91.56 497 ALA A CA 1
ATOM 3866 C C . ALA A 1 497 ? -16.338 2.159 38.965 1.00 91.56 497 ALA A C 1
ATOM 3868 O O . ALA A 1 497 ? -17.286 2.809 39.408 1.00 91.56 497 ALA A O 1
ATOM 3869 N N . GLU A 1 498 ? -15.359 1.708 39.757 1.00 93.50 498 GLU A N 1
ATOM 3870 C CA . GLU A 1 498 ? -15.294 1.990 41.199 1.00 93.50 498 GLU A CA 1
ATOM 3871 C C . GLU A 1 498 ? -15.087 3.482 41.492 1.00 93.50 498 GLU A C 1
ATOM 3873 O O . GLU A 1 498 ? -15.839 4.071 42.272 1.00 93.50 498 GLU A O 1
ATOM 3878 N N . GLU A 1 499 ? -14.125 4.123 40.819 1.00 92.00 499 GLU A N 1
ATOM 3879 C CA . GLU A 1 499 ? -13.854 5.559 40.966 1.00 92.00 499 GLU A CA 1
ATOM 3880 C C . GLU A 1 499 ? -15.091 6.406 40.612 1.00 92.00 499 GLU A C 1
ATOM 3882 O O . GLU A 1 499 ? -15.435 7.359 41.325 1.00 92.00 499 GLU A O 1
ATOM 3887 N N . GLN A 1 500 ? -15.811 6.023 39.552 1.00 92.62 500 GLN A N 1
ATOM 3888 C CA . GLN A 1 500 ? -17.072 6.645 39.156 1.00 92.62 500 GLN A CA 1
ATOM 3889 C C . GLN A 1 500 ? -18.160 6.421 40.212 1.00 92.62 500 GLN A C 1
ATOM 3891 O O . GLN A 1 500 ? -18.842 7.375 40.585 1.00 92.62 500 GLN A O 1
ATOM 3896 N N . ALA A 1 501 ? -18.310 5.203 40.740 1.00 93.69 501 ALA A N 1
ATOM 3897 C CA . ALA A 1 501 ? -19.294 4.900 41.776 1.00 93.69 501 ALA A CA 1
ATOM 3898 C C . ALA A 1 501 ? -19.046 5.713 43.057 1.00 93.69 501 ALA A C 1
ATOM 3900 O O . ALA A 1 501 ? -19.989 6.253 43.644 1.00 93.69 501 ALA A O 1
ATOM 3901 N N . ASP A 1 502 ? -17.790 5.870 43.473 1.00 94.50 502 ASP A N 1
ATOM 3902 C CA . ASP A 1 502 ? -17.430 6.679 44.636 1.00 94.50 502 ASP A CA 1
ATOM 3903 C C . ASP A 1 502 ? -17.586 8.182 44.387 1.00 94.50 502 ASP A C 1
ATOM 3905 O O . ASP A 1 502 ? -18.042 8.918 45.272 1.00 94.50 502 ASP A O 1
ATOM 3909 N N . SER A 1 503 ? -17.273 8.658 43.180 1.00 92.88 503 SER A N 1
ATOM 3910 C CA . SER A 1 503 ? -17.583 10.027 42.756 1.00 92.88 503 SER A CA 1
ATOM 3911 C C . SER A 1 503 ? -19.092 10.292 42.801 1.00 92.88 503 SER A C 1
ATOM 3913 O O . SER A 1 503 ? -19.534 11.233 43.465 1.00 92.88 503 SER A O 1
ATOM 3915 N N . SER A 1 504 ? -19.903 9.407 42.216 1.00 92.94 504 SER A N 1
ATOM 3916 C CA . SER A 1 504 ? -21.366 9.493 42.235 1.00 92.94 504 SER A CA 1
ATOM 3917 C C . SER A 1 504 ? -21.934 9.421 43.654 1.00 92.94 504 SER A C 1
ATOM 3919 O O . SER A 1 504 ? -22.839 10.183 43.984 1.00 92.94 504 SER A O 1
ATOM 3921 N N . ARG A 1 505 ? -21.380 8.589 44.548 1.00 94.19 505 ARG A N 1
ATOM 3922 C CA . ARG A 1 505 ? -21.770 8.564 45.972 1.00 94.19 505 ARG A CA 1
ATOM 3923 C C . ARG A 1 505 ? -21.470 9.887 46.671 1.00 94.19 505 ARG A C 1
ATOM 3925 O O . ARG A 1 505 ? -22.297 10.363 47.452 1.00 94.19 505 ARG A O 1
ATOM 3932 N N . ARG A 1 506 ? -20.302 10.489 46.420 1.00 93.19 506 ARG A N 1
ATOM 3933 C CA . ARG A 1 506 ? -19.947 11.807 46.974 1.00 93.19 506 ARG A CA 1
ATOM 3934 C C . ARG A 1 506 ? -20.879 12.896 46.450 1.00 93.19 506 ARG A C 1
ATOM 3936 O O . ARG A 1 506 ? -21.383 13.676 47.256 1.00 93.19 506 ARG A O 1
ATOM 3943 N N . GLN A 1 507 ? -21.166 12.900 45.150 1.00 93.31 507 GLN A N 1
ATOM 3944 C CA . GLN A 1 507 ? -22.125 13.817 44.531 1.00 93.31 507 GLN A CA 1
ATOM 3945 C C . GLN A 1 507 ? -23.530 13.642 45.116 1.00 93.31 507 GLN A C 1
ATOM 3947 O O . GLN A 1 507 ? -24.132 14.624 45.534 1.00 93.31 507 GLN A O 1
ATOM 3952 N N . ALA A 1 508 ? -24.019 12.407 45.251 1.00 92.12 508 ALA A N 1
ATOM 3953 C CA . ALA A 1 508 ? -25.323 12.120 45.845 1.00 92.12 508 ALA A CA 1
ATOM 3954 C C . ALA A 1 508 ? -25.411 12.601 47.302 1.00 92.12 508 ALA A C 1
ATOM 3956 O O . ALA A 1 508 ? -26.403 13.211 47.696 1.00 92.12 508 ALA A O 1
ATOM 3957 N N . ARG A 1 509 ? -24.357 12.398 48.107 1.00 92.44 509 ARG A N 1
ATOM 3958 C CA . ARG A 1 509 ? -24.293 12.915 49.487 1.00 92.44 509 ARG A CA 1
ATOM 3959 C C . ARG A 1 509 ? -24.272 14.442 49.533 1.00 92.44 509 ARG A C 1
ATOM 3961 O O . ARG A 1 509 ? -24.938 15.022 50.386 1.00 92.44 509 ARG A O 1
ATOM 3968 N N . ALA A 1 510 ? -23.512 15.092 48.653 1.00 92.81 510 ALA A N 1
ATOM 3969 C CA . ALA A 1 510 ? -23.456 16.550 48.573 1.00 92.81 510 ALA A CA 1
ATOM 3970 C C . ALA A 1 510 ? -24.807 17.141 48.136 1.00 92.81 510 ALA A C 1
ATOM 3972 O O . ALA A 1 510 ? -25.307 18.051 48.792 1.00 92.81 510 ALA A O 1
ATOM 3973 N N . ALA A 1 511 ? -25.434 16.566 47.107 1.00 91.00 511 ALA A N 1
ATOM 3974 C CA . ALA A 1 511 ? -26.766 16.943 46.644 1.00 91.00 511 ALA A CA 1
ATOM 3975 C C . ALA A 1 511 ? -27.822 16.739 47.738 1.00 91.00 511 ALA A C 1
ATOM 3977 O O . ALA A 1 511 ? -28.632 17.625 47.982 1.00 91.00 511 ALA A O 1
ATOM 3978 N N . HIS A 1 512 ? -27.769 15.619 48.467 1.00 90.88 512 HIS A N 1
ATOM 3979 C CA . HIS A 1 512 ? -28.666 15.385 49.595 1.00 90.88 512 HIS A CA 1
ATOM 3980 C C . HIS A 1 512 ? -28.495 16.447 50.692 1.00 90.88 512 HIS A C 1
ATOM 3982 O O . HIS A 1 512 ? -29.482 17.015 51.147 1.00 90.88 512 HIS A O 1
ATOM 3988 N N . ARG A 1 513 ? -27.254 16.783 51.076 1.00 92.25 513 ARG A N 1
ATOM 3989 C CA . ARG A 1 513 ? -26.983 17.857 52.052 1.00 92.25 513 ARG A CA 1
ATOM 3990 C C . ARG A 1 513 ? -27.507 19.211 51.579 1.00 92.25 513 ARG A C 1
ATOM 3992 O O . ARG A 1 513 ? -28.102 19.934 52.372 1.00 92.25 513 ARG A O 1
ATOM 3999 N N . LEU A 1 514 ? -27.311 19.538 50.302 1.00 92.94 514 LEU A N 1
ATOM 4000 C CA . LEU A 1 514 ? -27.826 20.768 49.709 1.00 92.94 514 LEU A CA 1
ATOM 4001 C C . LEU A 1 514 ? -29.359 20.805 49.745 1.00 92.94 514 LEU A C 1
ATOM 4003 O O . LEU A 1 514 ? -29.928 21.801 50.181 1.00 92.94 514 LEU A O 1
ATOM 4007 N N . ASN A 1 515 ? -30.020 19.709 49.365 1.00 91.44 515 ASN A N 1
ATOM 4008 C CA . ASN A 1 515 ? -31.478 19.596 49.397 1.00 91.44 515 ASN A CA 1
ATOM 4009 C C . ASN A 1 515 ? -32.032 19.743 50.820 1.00 91.44 515 ASN A C 1
ATOM 4011 O O . ASN A 1 515 ? -33.051 20.399 51.011 1.00 91.44 515 ASN A O 1
ATOM 4015 N N . VAL A 1 516 ? -31.350 19.185 51.826 1.00 91.38 516 VAL A N 1
ATOM 4016 C CA . VAL A 1 516 ? -31.727 19.347 53.240 1.00 91.38 516 VAL A CA 1
ATOM 4017 C C . VAL A 1 516 ? -31.588 20.805 53.692 1.00 91.38 516 VAL A C 1
ATOM 4019 O O . VAL A 1 516 ? -32.498 21.330 54.331 1.00 91.38 516 VAL A O 1
ATOM 4022 N N . LEU A 1 517 ? -30.490 21.483 53.338 1.00 92.06 517 LEU A N 1
ATOM 4023 C CA . LEU A 1 517 ? -30.307 22.904 53.658 1.00 92.06 517 LEU A CA 1
ATOM 4024 C C . LEU A 1 517 ? -31.378 23.774 52.989 1.00 92.06 517 LEU A C 1
ATOM 4026 O O . LEU A 1 517 ? -31.969 24.622 53.649 1.00 92.06 517 LEU A O 1
ATOM 4030 N N . ALA A 1 518 ? -31.663 23.531 51.709 1.00 91.88 518 ALA A N 1
ATOM 4031 C CA . ALA A 1 518 ? -32.687 24.240 50.949 1.00 91.88 518 ALA A CA 1
ATOM 4032 C C . ALA A 1 518 ? -34.099 24.031 51.522 1.00 91.88 518 ALA A C 1
ATOM 4034 O O . ALA A 1 518 ? -34.864 24.985 51.648 1.00 91.88 518 ALA A O 1
ATOM 4035 N N . ALA A 1 519 ? -34.434 22.799 51.919 1.00 91.19 519 ALA A N 1
ATOM 4036 C CA . ALA A 1 519 ? -35.717 22.465 52.534 1.00 91.19 519 ALA A CA 1
ATOM 4037 C C . ALA A 1 519 ? -35.967 23.241 53.837 1.00 91.19 519 ALA A C 1
ATOM 4039 O O . ALA A 1 519 ? -37.100 23.636 54.105 1.00 91.19 519 ALA A O 1
ATOM 4040 N N . LEU A 1 520 ? -34.914 23.491 54.624 1.00 89.50 520 LEU A N 1
ATOM 4041 C CA . LEU A 1 520 ? -35.002 24.275 55.854 1.00 89.50 520 LEU A CA 1
ATOM 4042 C C . LEU A 1 520 ? -35.101 25.782 55.579 1.00 89.50 520 LEU A C 1
ATOM 4044 O O . LEU A 1 520 ? -35.884 26.476 56.225 1.00 89.50 520 LEU A O 1
ATOM 4048 N N . THR A 1 521 ? -34.290 26.304 54.654 1.00 90.94 521 THR A N 1
ATOM 4049 C CA . THR A 1 521 ? -34.121 27.753 54.481 1.00 90.94 521 THR A CA 1
ATOM 4050 C C . THR A 1 521 ? -35.146 28.385 53.551 1.00 90.94 521 THR A C 1
ATOM 4052 O O . THR A 1 521 ? -35.540 29.520 53.800 1.00 90.94 521 THR A O 1
ATOM 4055 N N . PHE A 1 522 ? -35.626 27.695 52.511 1.00 92.44 522 PHE A N 1
ATOM 4056 C CA . PHE A 1 522 ? -36.535 28.306 51.534 1.00 92.44 522 PHE A CA 1
ATOM 4057 C C . PHE A 1 522 ? -37.880 28.767 52.106 1.00 92.44 522 PHE A C 1
ATOM 4059 O O . PHE A 1 522 ? -38.287 29.883 51.772 1.00 92.44 522 PHE A O 1
ATOM 4066 N N . PRO A 1 523 ? -38.576 28.001 52.970 1.00 91.75 523 PRO A N 1
ATOM 4067 C CA . PRO A 1 523 ? -39.817 28.472 53.584 1.00 91.75 523 PRO A CA 1
ATOM 4068 C C . PRO A 1 523 ? -39.594 29.718 54.441 1.00 91.75 523 PRO A C 1
ATOM 4070 O O . PRO A 1 523 ? -40.364 30.672 54.356 1.00 91.75 523 PRO A O 1
ATOM 4073 N N . LEU A 1 524 ? -38.498 29.740 55.207 1.00 89.12 524 LEU A N 1
ATOM 4074 C CA . LEU A 1 524 ? -38.107 30.895 56.010 1.00 89.12 524 LEU A CA 1
ATOM 4075 C C . LEU A 1 524 ? -37.819 32.110 55.121 1.00 89.12 524 LEU A C 1
ATOM 4077 O O . LEU A 1 524 ? -38.348 33.186 55.367 1.00 89.12 524 LEU A O 1
ATOM 4081 N N . LEU A 1 525 ? -37.034 31.929 54.058 1.00 89.69 525 LEU A N 1
ATOM 4082 C CA . LEU A 1 525 ? -36.639 33.001 53.144 1.00 89.69 525 LEU A CA 1
ATOM 4083 C C . LEU A 1 525 ? -37.839 33.558 52.366 1.00 89.69 525 LEU A C 1
ATOM 4085 O O . LEU A 1 525 ? -37.920 34.760 52.141 1.00 89.69 525 LEU A O 1
ATOM 4089 N N . THR A 1 526 ? -38.802 32.700 52.024 1.00 90.12 526 THR A N 1
ATOM 4090 C CA . THR A 1 526 ? -40.049 33.091 51.355 1.00 90.12 526 THR A CA 1
ATOM 4091 C C . THR A 1 526 ? -40.952 33.879 52.299 1.00 90.12 526 THR A C 1
ATOM 4093 O O . THR A 1 526 ? -41.456 34.927 51.910 1.00 90.12 526 THR A O 1
ATOM 4096 N N . LEU A 1 527 ? -41.116 33.440 53.552 1.00 87.06 527 LEU A N 1
ATOM 4097 C CA . LEU A 1 527 ? -41.864 34.201 54.558 1.00 87.06 527 LEU A CA 1
ATOM 4098 C C . LEU A 1 527 ? -41.194 35.550 54.845 1.00 87.06 527 LEU A C 1
ATOM 4100 O O . LEU A 1 527 ? -41.866 36.576 54.825 1.00 87.06 527 LEU A O 1
ATOM 4104 N N . CYS A 1 528 ? -39.871 35.577 55.022 1.00 84.25 528 CYS A N 1
ATOM 4105 C CA . CYS A 1 528 ? -39.113 36.818 55.171 1.00 84.25 528 CYS A CA 1
ATOM 4106 C C . CYS A 1 528 ? -39.275 37.754 53.964 1.00 84.25 528 CYS A C 1
ATOM 4108 O O . CYS A 1 528 ? -39.375 38.959 54.155 1.00 84.25 528 CYS A O 1
ATOM 4110 N N . ALA A 1 529 ? -39.324 37.230 52.737 1.00 86.44 529 ALA A N 1
ATOM 4111 C CA . ALA A 1 529 ? -39.541 38.039 51.540 1.00 86.44 529 ALA A CA 1
ATOM 4112 C C . ALA A 1 529 ? -40.973 38.595 51.457 1.00 86.44 529 ALA A C 1
ATOM 4114 O O . ALA A 1 529 ? -41.149 39.756 51.102 1.00 86.44 529 ALA A O 1
ATOM 4115 N N . VAL A 1 530 ? -41.986 37.796 51.814 1.00 85.06 530 VAL A N 1
ATOM 4116 C CA . VAL A 1 530 ? -43.397 38.222 51.826 1.00 85.06 530 VAL A CA 1
ATOM 4117 C C . VAL A 1 530 ? -43.641 39.316 52.866 1.00 85.06 530 VAL A C 1
ATOM 4119 O O . VAL A 1 530 ? -44.276 40.311 52.544 1.00 85.06 530 VAL A O 1
ATOM 4122 N N . PHE A 1 531 ? -43.110 39.163 54.082 1.00 79.06 531 PHE A N 1
ATOM 4123 C CA . PHE A 1 531 ? -43.272 40.144 55.167 1.00 79.06 531 PHE A CA 1
ATOM 4124 C C . PHE A 1 531 ? -42.224 41.270 55.157 1.00 79.06 531 PHE A C 1
ATOM 4126 O O . PHE A 1 531 ? -42.336 42.229 55.911 1.00 79.06 531 PHE A O 1
ATOM 4133 N N . GLY A 1 532 ? -41.185 41.157 54.327 1.00 77.69 532 GLY A N 1
ATOM 4134 C CA . GLY A 1 532 ? -40.257 42.248 54.019 1.00 77.69 532 GLY A CA 1
ATOM 4135 C C . GLY A 1 532 ? -40.727 43.118 52.851 1.00 77.69 532 GLY A C 1
ATOM 4136 O O . GLY A 1 532 ? -40.166 44.189 52.616 1.00 77.69 532 GLY A O 1
ATOM 4137 N N . ALA A 1 533 ? -41.742 42.670 52.107 1.00 76.94 533 ALA A N 1
ATOM 4138 C CA . ALA A 1 533 ? -42.421 43.498 51.126 1.00 76.94 533 ALA A CA 1
ATOM 4139 C C . ALA A 1 533 ? -43.277 44.536 51.862 1.00 76.94 533 ALA A C 1
ATOM 4141 O O . ALA A 1 533 ? -43.990 44.208 52.802 1.00 76.94 533 ALA A O 1
ATOM 4142 N N . ASN A 1 534 ? -43.205 45.792 51.428 1.00 69.75 534 ASN A N 1
ATOM 4143 C CA . ASN A 1 534 ? -43.861 46.924 52.084 1.00 69.75 534 ASN A CA 1
ATOM 4144 C C . ASN A 1 534 ? -45.368 46.957 51.739 1.00 69.75 534 ASN A C 1
ATOM 4146 O O . ASN A 1 534 ? -45.837 47.834 51.013 1.00 69.75 534 ASN A O 1
ATOM 4150 N N . LEU A 1 535 ? -46.100 45.932 52.171 1.00 69.94 535 LEU A N 1
ATOM 4151 C CA . LEU A 1 535 ? -47.530 45.736 51.946 1.00 69.94 535 LEU A CA 1
ATOM 4152 C C . LEU A 1 535 ? -48.246 45.814 53.298 1.00 69.94 535 LEU A C 1
ATOM 4154 O O . LEU A 1 535 ? -47.778 45.220 54.257 1.00 69.94 535 LEU A O 1
ATOM 4158 N N . GLU A 1 536 ? -49.380 46.509 53.390 1.00 67.06 536 GLU A N 1
ATOM 4159 C CA . GLU A 1 536 ? -50.161 46.540 54.636 1.00 67.06 536 GLU A CA 1
ATOM 4160 C C . GLU A 1 536 ? -50.762 45.152 54.907 1.00 67.06 536 GLU A C 1
ATOM 4162 O O . GLU A 1 536 ? -51.590 44.660 54.136 1.00 67.06 536 GLU A O 1
ATOM 4167 N N . HIS A 1 537 ? -50.346 44.503 55.998 1.00 65.88 537 HIS A N 1
ATOM 4168 C CA . HIS A 1 537 ? -50.686 43.096 56.274 1.00 65.88 537 HIS A CA 1
ATOM 4169 C C . HIS A 1 537 ? -51.550 42.853 57.524 1.00 65.88 537 HIS A C 1
ATOM 4171 O O . HIS A 1 537 ? -51.697 41.712 57.961 1.00 65.88 537 HIS A O 1
ATOM 4177 N N . GLY A 1 538 ? -52.163 43.884 58.115 1.00 67.75 538 GLY A N 1
ATOM 4178 C CA . GLY A 1 538 ? -53.136 43.756 59.221 1.00 67.75 538 GLY A CA 1
ATOM 4179 C C . GLY A 1 538 ? -52.567 43.263 60.565 1.00 67.75 538 GLY A C 1
ATOM 4180 O O . GLY A 1 538 ? -53.158 43.516 61.611 1.00 67.75 538 GLY A O 1
ATOM 4181 N N . LEU A 1 539 ? -51.389 42.632 60.561 1.00 66.44 539 LEU A N 1
ATOM 4182 C CA . LEU A 1 539 ? -50.616 42.212 61.736 1.00 66.44 539 LEU A CA 1
ATOM 4183 C C . LEU A 1 539 ? -49.930 43.391 62.448 1.00 66.44 539 LEU A C 1
ATOM 4185 O O . LEU A 1 539 ? -49.623 43.295 63.632 1.00 66.44 539 LEU A O 1
ATOM 4189 N N . GLU A 1 540 ? -49.770 44.527 61.767 1.00 66.81 540 GLU A N 1
ATOM 4190 C CA . GLU A 1 540 ? -49.271 45.789 62.340 1.00 66.81 540 GLU A CA 1
ATOM 4191 C C . GLU A 1 540 ? -50.151 46.289 63.499 1.00 66.81 540 GLU A C 1
ATOM 4193 O O . GLU A 1 540 ? -49.663 46.874 64.464 1.00 66.81 540 GLU A O 1
ATOM 4198 N N . GLN A 1 541 ? -51.457 46.001 63.448 1.00 66.62 541 GLN A N 1
ATOM 4199 C CA . GLN A 1 541 ? -52.406 46.351 64.510 1.00 66.62 541 GLN A CA 1
ATOM 4200 C C . GLN A 1 541 ? -52.201 45.499 65.772 1.00 66.62 541 GLN A C 1
ATOM 4202 O O . GLN A 1 541 ? -52.498 45.946 66.878 1.00 66.62 541 GLN A O 1
ATOM 4207 N N . TRP A 1 542 ? -51.688 44.275 65.616 1.00 61.78 542 TRP A N 1
ATOM 4208 C CA . TRP A 1 542 ? -51.348 43.381 66.725 1.00 61.78 542 TRP A CA 1
ATOM 4209 C C . TRP A 1 542 ? -49.986 43.716 67.338 1.00 61.78 542 TRP A C 1
ATOM 4211 O O . TRP A 1 542 ? -49.851 43.626 68.557 1.00 61.78 542 TRP A O 1
ATOM 4221 N N . ASP A 1 543 ? -49.019 44.179 66.540 1.00 62.78 543 ASP A N 1
ATOM 4222 C CA . ASP A 1 543 ? -47.743 44.720 67.041 1.00 62.78 543 ASP A CA 1
ATOM 4223 C C . ASP A 1 543 ? -47.940 45.979 67.907 1.00 62.78 543 ASP A C 1
ATOM 4225 O O . ASP A 1 543 ? -47.193 46.208 68.855 1.00 62.78 543 ASP A O 1
ATOM 4229 N N . ALA A 1 544 ? -48.977 46.777 67.627 1.00 63.38 544 ALA A N 1
ATOM 4230 C CA . ALA A 1 544 ? -49.341 47.940 68.437 1.00 63.38 544 ALA A CA 1
ATOM 4231 C C . ALA A 1 544 ? -50.066 47.586 69.757 1.00 63.38 544 ALA A C 1
ATOM 4233 O O . ALA A 1 544 ? -50.084 48.401 70.680 1.00 63.38 544 ALA A O 1
ATOM 4234 N N . ALA A 1 545 ? -50.682 46.398 69.851 1.00 63.97 545 ALA A N 1
ATOM 4235 C CA . ALA A 1 545 ? -51.538 45.984 70.970 1.00 63.97 545 ALA A CA 1
ATOM 4236 C C . ALA A 1 545 ? -50.883 44.968 71.928 1.00 63.97 545 ALA A C 1
ATOM 4238 O O . ALA A 1 545 ? -51.265 44.893 73.097 1.00 63.97 545 ALA A O 1
ATOM 4239 N N . ALA A 1 546 ? -49.912 44.185 71.457 1.00 57.44 546 ALA A N 1
ATOM 4240 C CA . ALA A 1 546 ? -49.160 43.217 72.250 1.00 57.44 546 ALA A CA 1
ATOM 4241 C C . ALA A 1 546 ? -47.719 43.695 72.491 1.00 57.44 546 ALA A C 1
ATOM 4243 O O . ALA A 1 546 ? -47.145 44.421 71.687 1.00 57.44 546 ALA A O 1
ATOM 4244 N N . THR A 1 547 ? -47.102 43.267 73.595 1.00 58.28 547 THR A N 1
ATOM 4245 C CA . THR A 1 547 ? -45.693 43.554 73.899 1.00 58.28 547 THR A CA 1
ATOM 4246 C C . THR A 1 547 ? -44.803 43.024 72.765 1.00 58.28 547 THR A C 1
ATOM 4248 O O . THR A 1 547 ? -44.746 41.815 72.528 1.00 58.28 547 THR A O 1
ATOM 4251 N N . ALA A 1 548 ? -44.132 43.925 72.045 1.00 61.41 548 ALA A N 1
ATOM 4252 C CA . ALA A 1 548 ? -43.170 43.593 70.995 1.00 61.41 548 ALA A CA 1
ATOM 4253 C C . ALA A 1 548 ? -42.118 42.582 71.510 1.00 61.41 548 ALA A C 1
ATOM 4255 O O . ALA A 1 548 ? -41.652 42.754 72.642 1.00 61.41 548 ALA A O 1
ATOM 4256 N N . PRO A 1 549 ? -41.712 41.539 70.745 1.00 70.19 549 PRO A N 1
ATOM 4257 C CA . PRO A 1 549 ? -41.896 41.305 69.306 1.00 70.19 549 PRO A CA 1
ATOM 4258 C C . PRO A 1 549 ? -42.598 39.956 69.003 1.00 70.19 549 PRO A C 1
ATOM 4260 O O . PRO A 1 549 ? -41.995 39.019 68.475 1.00 70.19 549 PRO A O 1
ATOM 4263 N N . THR A 1 550 ? -43.872 39.807 69.369 1.00 78.12 550 THR A N 1
ATOM 4264 C CA . THR A 1 550 ? -44.588 38.516 69.273 1.00 78.12 550 THR A CA 1
ATOM 4265 C C . THR A 1 550 ? -44.956 38.045 67.849 1.00 78.12 550 THR A C 1
ATOM 4267 O O . THR A 1 550 ? -44.698 36.872 67.559 1.00 78.12 550 THR A O 1
ATOM 4270 N N . PRO A 1 551 ? -45.493 38.869 66.923 1.00 78.62 551 PRO A N 1
ATOM 4271 C CA . PRO A 1 551 ? -45.870 38.394 65.584 1.00 78.62 551 PRO A CA 1
ATOM 4272 C C . PRO A 1 551 ? -44.654 38.062 64.710 1.00 78.62 551 PRO A C 1
ATOM 4274 O O . PRO A 1 551 ? -44.670 37.061 63.994 1.00 78.62 551 PRO A O 1
ATOM 4277 N N . MET A 1 552 ? -43.557 38.815 64.834 1.00 79.94 552 MET A N 1
ATOM 4278 C CA . MET A 1 552 ? -42.287 38.491 64.174 1.00 79.94 552 MET A CA 1
ATOM 4279 C C . MET A 1 552 ? -41.767 37.109 64.602 1.00 79.94 552 MET A C 1
ATOM 4281 O O . MET A 1 552 ? -41.407 36.285 63.759 1.00 79.94 552 MET A O 1
ATOM 4285 N N . LEU A 1 553 ? -41.769 36.825 65.910 1.00 83.69 553 LEU A N 1
ATOM 4286 C CA . LEU A 1 553 ? -41.371 35.516 66.436 1.00 83.69 553 LEU A CA 1
ATOM 4287 C C . LEU A 1 553 ? -42.307 34.396 65.959 1.00 83.69 553 LEU A C 1
ATOM 4289 O O . LEU A 1 553 ? -41.835 33.293 65.687 1.00 83.69 553 LEU A O 1
ATOM 4293 N N . ALA A 1 554 ? -43.606 34.672 65.806 1.00 84.19 554 ALA A N 1
ATOM 4294 C CA . ALA A 1 554 ? -44.573 33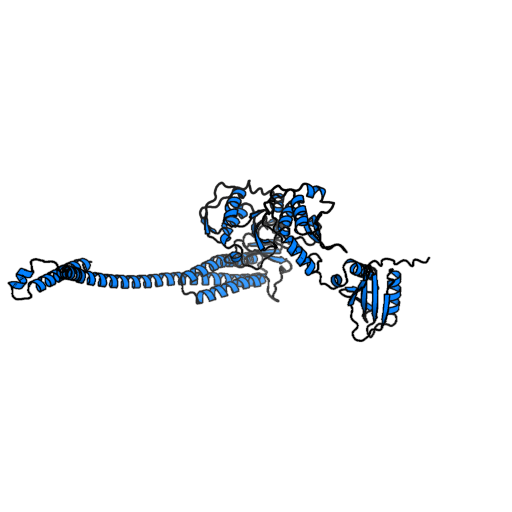.707 65.285 1.00 84.19 554 ALA A CA 1
ATOM 4295 C C . ALA A 1 554 ? -44.324 33.361 63.805 1.00 84.19 554 ALA A C 1
ATOM 4297 O O . ALA A 1 554 ? -44.350 32.184 63.450 1.00 84.19 554 ALA A O 1
ATOM 4298 N N . VAL A 1 555 ? -44.018 34.347 62.951 1.00 84.25 555 VAL A N 1
ATOM 4299 C CA . VAL A 1 555 ? -43.681 34.125 61.530 1.00 84.25 555 VAL A CA 1
ATOM 4300 C C . VAL A 1 555 ? -42.382 33.331 61.386 1.00 84.25 555 VAL A C 1
ATOM 4302 O O . VAL A 1 555 ? -42.331 32.355 60.634 1.00 84.25 555 VAL A O 1
ATOM 4305 N N . VAL A 1 556 ? -41.343 33.697 62.143 1.00 85.56 556 VAL A N 1
ATOM 4306 C CA . VAL A 1 556 ? -40.074 32.950 62.168 1.00 85.56 556 VAL A CA 1
ATOM 4307 C C . VAL A 1 556 ? -40.304 31.522 62.669 1.00 85.56 556 VAL A C 1
ATOM 4309 O O . VAL A 1 556 ? -39.817 30.569 62.060 1.00 85.56 556 VAL A O 1
ATOM 4312 N N . GLY A 1 557 ? -41.097 31.354 63.731 1.00 88.56 557 GLY A N 1
ATOM 4313 C CA . GLY A 1 557 ? -41.482 30.050 64.266 1.00 88.56 557 GLY A CA 1
ATOM 4314 C C . GLY A 1 557 ? -42.232 29.188 63.247 1.00 88.56 557 GLY A C 1
ATOM 4315 O O . GLY A 1 557 ? -41.897 28.017 63.082 1.00 88.56 557 GLY A O 1
ATOM 4316 N N . ALA A 1 558 ? -43.187 29.766 62.511 1.00 88.31 558 ALA A N 1
ATOM 4317 C CA . ALA A 1 558 ? -43.930 29.082 61.454 1.00 88.31 558 ALA A CA 1
ATOM 4318 C C . ALA A 1 558 ? -43.023 28.661 60.286 1.00 88.31 558 ALA A C 1
ATOM 4320 O O . ALA A 1 558 ? -43.133 27.534 59.802 1.00 88.31 558 ALA A O 1
ATOM 4321 N N . GLY A 1 559 ? -42.086 29.522 59.875 1.00 89.00 559 GLY A N 1
ATOM 4322 C CA . GLY A 1 559 ? -41.099 29.208 58.840 1.00 89.00 559 GLY A CA 1
ATOM 4323 C C . GLY A 1 559 ? -40.156 28.076 59.233 1.00 89.00 559 GLY A C 1
ATOM 4324 O O . GLY A 1 559 ? -39.920 27.169 58.435 1.00 89.00 559 GLY A O 1
ATOM 4325 N N . LEU A 1 560 ? -39.680 28.076 60.480 1.00 91.12 560 LEU A N 1
ATOM 4326 C CA . LEU A 1 560 ? -38.870 26.985 61.026 1.00 91.12 560 LEU A CA 1
ATOM 4327 C C . LEU A 1 560 ? -39.660 25.673 61.124 1.00 91.12 560 LEU A C 1
ATOM 4329 O O . LEU A 1 560 ? -39.114 24.616 60.811 1.00 91.12 560 LEU A O 1
ATOM 4333 N N . LEU A 1 561 ? -40.942 25.726 61.502 1.00 92.38 561 LEU A N 1
ATOM 4334 C CA . LEU A 1 561 ? -41.825 24.554 61.555 1.00 92.38 561 LEU A CA 1
ATOM 4335 C C . LEU A 1 561 ? -42.049 23.945 60.164 1.00 92.38 561 LEU A C 1
ATOM 4337 O O . LEU A 1 561 ? -41.865 22.742 59.985 1.00 92.38 561 LEU A O 1
ATOM 4341 N N . LEU A 1 562 ? -42.389 24.772 59.171 1.00 91.56 562 LEU A N 1
ATOM 4342 C CA . LEU A 1 562 ? -42.532 24.355 57.770 1.00 91.56 562 LEU A CA 1
ATOM 4343 C C . LEU A 1 562 ? -41.229 23.763 57.221 1.00 91.56 562 LEU A C 1
ATOM 4345 O O . LEU A 1 562 ? -41.252 22.699 56.599 1.00 91.56 562 LEU A O 1
ATOM 4349 N N . GLY A 1 563 ? -40.096 24.411 57.502 1.00 90.94 563 GLY A N 1
ATOM 4350 C CA . GLY A 1 563 ? -38.773 23.910 57.140 1.00 90.94 563 GLY A CA 1
ATOM 4351 C C . GLY A 1 563 ? -38.462 22.556 57.783 1.00 90.94 563 GLY A C 1
ATOM 4352 O O . GLY A 1 563 ? -38.011 21.642 57.098 1.00 90.94 563 GLY A O 1
ATOM 4353 N N . ALA A 1 564 ? -38.767 22.373 59.070 1.00 91.06 564 ALA A N 1
ATOM 4354 C CA . ALA A 1 564 ? -38.568 21.103 59.770 1.00 91.06 564 ALA A CA 1
ATOM 4355 C C . ALA A 1 564 ? -39.431 19.966 59.190 1.00 91.06 564 ALA A C 1
ATOM 4357 O O . ALA A 1 564 ? -38.947 18.842 59.040 1.00 91.06 564 ALA A O 1
ATOM 4358 N N . VAL A 1 565 ? -40.681 20.254 58.809 1.00 92.00 565 VAL A N 1
ATOM 4359 C CA . VAL A 1 565 ? -41.570 19.285 58.142 1.00 92.00 565 VAL A CA 1
ATOM 4360 C C . VAL A 1 565 ? -41.014 18.881 56.773 1.00 92.00 565 VAL A C 1
ATOM 4362 O O . VAL A 1 565 ? -40.945 17.690 56.466 1.00 92.00 565 VAL A O 1
ATOM 4365 N N . LEU A 1 566 ? -40.561 19.849 55.971 1.00 90.06 566 LEU A N 1
ATOM 4366 C CA . LEU A 1 566 ? -39.940 19.597 54.668 1.00 90.06 566 LEU A CA 1
ATOM 4367 C C . LEU A 1 566 ? -38.642 18.794 54.793 1.00 90.06 566 LEU A C 1
ATOM 4369 O O . LEU A 1 566 ? -38.446 17.835 54.050 1.00 90.06 566 LEU A O 1
ATOM 4373 N N . VAL A 1 567 ? -37.786 19.116 55.767 1.00 91.81 567 VAL A N 1
ATOM 4374 C CA . VAL A 1 567 ? -36.592 18.318 56.080 1.00 91.81 567 VAL A CA 1
ATOM 4375 C C . VAL A 1 567 ? -36.983 16.888 56.451 1.00 91.81 567 VAL A C 1
ATOM 4377 O O . VAL A 1 567 ? -36.376 15.946 55.944 1.00 91.81 567 VAL A O 1
ATOM 4380 N N . GLY A 1 568 ? -38.020 16.695 57.269 1.00 89.06 568 GLY A N 1
ATOM 4381 C CA . GLY A 1 568 ? -38.543 15.368 57.609 1.00 89.06 568 GLY A CA 1
ATOM 4382 C C . GLY A 1 568 ? -39.020 14.567 56.390 1.00 89.06 568 GLY A C 1
ATOM 4383 O O . GLY A 1 568 ? -38.852 13.349 56.351 1.00 89.06 568 GLY A O 1
ATOM 4384 N N . TYR A 1 569 ? -39.558 15.239 55.370 1.00 89.69 569 TYR A N 1
ATOM 4385 C CA . TYR A 1 569 ? -39.949 14.604 54.110 1.00 89.69 569 TYR A CA 1
ATOM 4386 C C . TYR A 1 569 ? -38.739 14.265 53.227 1.00 89.69 569 TYR A C 1
ATOM 4388 O O . TYR A 1 569 ? -38.638 13.152 52.727 1.00 89.69 569 TYR A O 1
ATOM 4396 N N . VAL A 1 570 ? -37.782 15.188 53.086 1.00 87.38 570 VAL A N 1
ATOM 4397 C CA . VAL A 1 570 ? -36.570 15.017 52.256 1.00 87.38 570 VAL A CA 1
ATOM 4398 C C . VAL A 1 570 ? -35.589 13.993 52.844 1.00 87.38 570 VAL A C 1
ATOM 4400 O O . VAL A 1 570 ? -34.819 13.372 52.112 1.00 87.38 570 VAL A O 1
ATOM 4403 N N . THR A 1 571 ? -35.592 13.814 54.166 1.00 87.81 571 THR A N 1
ATOM 4404 C CA . THR A 1 571 ? -34.715 12.859 54.868 1.00 87.81 571 THR A CA 1
ATOM 4405 C C . THR A 1 571 ? -35.338 11.479 55.061 1.00 87.81 571 THR A C 1
ATOM 4407 O O . THR A 1 571 ? -34.629 10.542 55.441 1.00 87.81 571 THR A O 1
ATOM 4410 N N . ARG A 1 572 ? -36.638 11.315 54.777 1.00 83.25 572 ARG A N 1
ATOM 4411 C CA . ARG A 1 572 ? -37.265 9.992 54.718 1.00 83.25 572 ARG A CA 1
ATOM 4412 C C . ARG A 1 572 ? -36.707 9.230 53.515 1.00 83.25 572 ARG A C 1
ATOM 4414 O O . ARG A 1 572 ? -36.798 9.703 52.387 1.00 83.25 572 ARG A O 1
ATOM 4421 N N . LYS A 1 573 ? -36.083 8.086 53.804 1.00 55.44 573 LYS A N 1
ATOM 4422 C CA . LYS A 1 573 ? -35.532 7.159 52.808 1.00 55.44 573 LYS A CA 1
ATOM 4423 C C . LYS A 1 573 ? -36.606 6.548 51.927 1.00 55.44 573 LYS A C 1
ATOM 4425 O O . LYS A 1 573 ? -37.670 6.199 52.488 1.00 55.44 573 LYS A O 1
#

Organism: NCBI:txid121088

Secondary structure (DSSP, 8-state):
----------SEEEEEEEEPTT--TTHHHHHHHHHHHTT---EEEEEPPTT---EEEEEEETTEEEEEEEEEE-TTS-EE-SS-EE-TT-HHHHHHHHHHHHHH-SHHHHSPB-GGG-BHHHHHHHHHHHTSBP-S--TTSBHHHHHHHHHHHH---EEE-HHHHHHHTT-B--S--TTSBHHHHHHHHHHTTTEEEEEE--TTSPPEEEEEEGGG-SS---SSB---S-HHHH-GGGG-EEEEEEEEEEHHHHHHHHGGGTTS-EEE-HHHHHHHT--TTT-EEEEEEEEEEHHHHHHHHHHHTT-EEEEEE-TTS-EEEEEEPPPTT--SS-TTS---HHHHHHS-SS--S-EEEEETTEEEEEEEPPPPTT--S--EEEEEE-TTS-EESBPSSTTSBHHHHHHHHHHHHHHHHHHHHHH--SHHHHHHHHHHHHHHHHHHHHHHHHHHHHHHH-TT-HHHHHHHHHHHHHHHHHHHHHHHHHHHHHHHHHHHHHHHHHHHHHHHHHHHHHHHHHHHHHHHHHHHHHHHS----STHHHHTTSSTTHHHHHHHHHHHHHHHHHHHHHT--

pLDDT: mean 82.7, std 12.01, range [27.45, 98.0]

Foldseek 3Di:
DDPPDPDLDQEEEAEEEEEDPQADPCLVVLLVVLLVVLVNDRYHYDYDDPPDDFAWDWDDDPRYIYIYTYWYQYNVSWIHHQQDIHHSVPSVVVVVVVVLCSQPNRVQNNADADPQRHGPVLVVLVLVLQQDFQADFQAFAQVVVLQVVSCVPRVAAEAEDPVCVVVSRPFGAHDGRGGGGNLLSVQQSQLLVQKFKDWHDDGNDRIHIYIDRPVVDPDGRDNFDDDPDDPCVLQVQQFDKDWDWFFPAFQVVVVVVCQVSSVAAEDENNNQCVVVVQDSRPHGFGDHTDTGGNQVVNQRSQVSRQKDWDWGAHSNRGIHIYIHRDPLPVPVDDPPDPDDVVVVVVDDSDLPAFAWDDDPQKIKTWAFAQDDLPDPDTHTDIWIADSVGDIPPAPPDPPDRVLVVSLVNLVVVLVVLVVQLVVDQDLVSLVVSLSRLVSSLVRLVSSLVRLVVVCVVPVPDVVSVVSNVSSVVSNVSSVVSNVVSVVVSVVSVVVVVVVVVVVVVVVVVVVLVVQLVCLLVVLLVVLCVVVVPPDDDVCVVVCVVDDPDPVVVVSNVVSRVSSVVSSVVSPDD